Protein 2GQW (pdb70)

Radius of gyration: 22.1 Å; Cα contacts (8 Å, |Δi|>4): 937; chains: 1; bounding box: 57×40×59 Å

Sequence (401 aa):
LKAPPVVVLGAGLASVSFVAELRQAGYQGLITVVGDEAERPYDRPPLSKDFMAHGDAEKIRLDCKRAPEVEWLLGVTAQSFDPQAHTVALSDGRTLPYGTLVLATGAAPRALPTLQGATMPVHTLRTLEDARRIQAGLRPQSRLLIVGGGVIGLELAATARTAGVHVSSLVETTQPRRLMSRAAPATLADFVARYHAAQGVDLRFERSVTGSVDGVVLLDDGTRIAADMVVVGIGVLANDALARAAGLACCDDGIFVDAYGRTTCPDVYALGDVTRQRNPPLSGRFERIETWSNAQNQGIAVARHLVDPTAPGYAELPWYWSDQGALRIQVAGLASGDEEIVRGEVSLDAPKFTLIELQKGRIVGATCVNNARDFAPLRRLLAVGAKPDRAALADPATDLRKLAAAV

Organism: Pseudomonas sp. (strain KKS102) (NCBI:txid307)

Secondary structure (DSSP, 8-state):
--SSEEEE--SHHHHHHHHHHHHHT--S-EEEEESS-S--B-SGGGGTHHHHH--GGGSB---TTS-S-EEEET--EEEEETTTTEEEETTS-EEE-SEEEE---EEEPP-GGGTT-SS-EEE--SHHHHHHHHTT--TT-EEEEE--SHHHHHHHHHHHHTT-EEEEEESSSSSSTTTS-HHHHHHHHHHHHHTT-EEEES--EEEEETTEEEETTS-EEE-SEEEE-S-EEE--HHHHHHT--BSSSEE--TT-B-SSTTEEE-GGGEEEEETTTTEEE----HHHHHHHHHHHHHHHH-TTS----PPPEEEEEETTEEEEEEE-S--SEEEEES---SSS--EEEEEEETTEEEEEEEES-HHHHHHHHHHHHTT----HHHHH-TT--HHHHHHH-

B-factor: mean 19.07, std 6.73, range [9.64, 52.71]

Structure (mmCIF, N/CA/C/O backbone):
data_2GQW
#
_entry.id   2GQW
#
_cell.length_a   98.409
_cell.length_b   98.409
_cell.length_c   170.582
_cell.angle_alpha   90.00
_cell.angle_beta   90.00
_cell.angle_gamma   120.00
#
_symmetry.space_group_name_H-M   'P 61 2 2'
#
loop_
_entity.id
_entity.type
_entity.pdbx_description
1 polymer 'ferredoxin reductase'
2 non-polymer 'FLAVIN-ADENINE DINUCLEOTIDE'
3 non-polymer GLYCEROL
4 non-polymer 'FORMIC ACID'
5 water water
#
loop_
_atom_site.group_PDB
_atom_site.id
_atom_site.type_symbol
_atom_site.label_atom_id
_atom_site.label_alt_id
_atom_site.label_comp_id
_atom_site.label_asym_id
_atom_site.label_entity_id
_atom_site.label_seq_id
_atom_site.pdbx_PDB_ins_code
_atom_site.Cartn_x
_atom_site.Cartn_y
_atom_site.Cartn_z
_atom_site.occupancy
_atom_site.B_iso_or_equiv
_atom_site.auth_seq_id
_atom_site.auth_comp_id
_atom_site.auth_asym_id
_atom_site.auth_atom_id
_atom_site.pdbx_PDB_model_num
ATOM 1 N N . LEU A 1 6 ? 39.287 12.053 18.141 1.00 25.00 6 LEU A N 1
ATOM 2 C CA . LEU A 1 6 ? 39.787 10.879 17.348 1.00 24.32 6 LEU A CA 1
ATOM 3 C C . LEU A 1 6 ? 38.701 10.148 16.551 1.00 23.59 6 LEU A C 1
ATOM 4 O O . LEU A 1 6 ? 37.996 9.270 17.053 1.00 24.87 6 LEU A O 1
ATOM 9 N N . LYS A 1 7 ? 38.618 10.512 15.287 1.00 21.70 7 LYS A N 1
ATOM 10 C CA . LYS A 1 7 ? 37.666 9.943 14.357 1.00 19.65 7 LYS A CA 1
ATOM 11 C C . LYS A 1 7 ? 38.404 9.006 13.422 1.00 18.35 7 LYS A C 1
ATOM 12 O O . LYS A 1 7 ? 39.428 9.369 12.854 1.00 16.99 7 LYS A O 1
ATOM 18 N N . ALA A 1 8 ? 37.880 7.798 13.253 1.00 16.53 8 ALA A N 1
ATOM 19 C CA . ALA A 1 8 ? 38.435 6.823 12.316 1.00 16.13 8 ALA A CA 1
ATOM 20 C C . ALA A 1 8 ? 37.951 7.129 10.899 1.00 15.21 8 ALA A C 1
ATOM 21 O O . ALA A 1 8 ? 36.890 7.738 10.743 1.00 15.86 8 ALA A O 1
ATOM 23 N N . PRO A 1 9 ? 38.715 6.737 9.856 1.00 14.29 9 PRO A N 1
ATOM 24 C CA A PRO A 1 9 ? 40.048 6.126 9.878 0.50 14.08 9 PRO A CA 1
ATOM 25 C CA B PRO A 1 9 ? 40.039 6.123 9.927 0.50 14.08 9 PRO A CA 1
ATOM 26 C C . PRO A 1 9 ? 41.164 7.151 10.047 1.00 13.72 9 PRO A C 1
ATOM 27 O O . PRO A 1 9 ? 40.983 8.326 9.727 1.00 14.59 9 PRO A O 1
ATOM 34 N N . VAL A 1 10 ? 42.306 6.701 10.548 1.00 12.11 10 VAL A N 1
ATOM 35 C CA . VAL A 1 10 ? 43.462 7.569 10.730 1.00 11.42 10 VAL A CA 1
ATOM 36 C C . VAL A 1 10 ? 44.377 7.416 9.522 1.00 11.44 10 VAL A C 1
ATOM 37 O O . VAL A 1 10 ? 44.675 6.280 9.114 1.00 11.40 10 VAL A O 1
ATOM 41 N N . VAL A 1 11 ? 44.785 8.533 8.934 1.00 11.38 11 VAL A N 1
ATOM 42 C CA . VAL A 1 11 ? 45.786 8.536 7.860 1.00 11.40 11 VAL A CA 1
ATOM 43 C C . VAL A 1 11 ? 46.950 9.414 8.291 1.00 11.41 11 VAL A C 1
ATOM 44 O O . VAL A 1 11 ? 46.735 10.545 8.764 1.00 12.01 11 VAL A O 1
ATOM 48 N N . VAL A 1 12 ? 48.168 8.894 8.155 1.00 11.29 12 VAL A N 1
ATOM 49 C CA . VAL A 1 12 ? 49.390 9.633 8.482 1.00 11.40 12 VAL A CA 1
ATOM 50 C C . VAL A 1 12 ? 50.208 9.799 7.215 1.00 11.77 12 VAL A C 1
ATOM 51 O O . VAL A 1 12 ? 50.425 8.808 6.494 1.00 11.55 12 VAL A O 1
ATOM 55 N N . LEU A 1 13 ? 50.623 11.035 6.943 1.00 11.64 13 LEU A N 1
ATOM 56 C CA . LEU A 1 13 ? 51.496 11.325 5.793 1.00 11.74 13 LEU A CA 1
ATOM 57 C C . LEU A 1 13 ? 52.925 11.465 6.259 1.00 12.47 13 LEU A C 1
ATOM 58 O O . LEU A 1 13 ? 53.220 12.320 7.093 1.00 12.61 13 LEU A O 1
ATOM 63 N N . GLY A 1 14 ? 53.795 10.596 5.747 1.00 12.10 14 GLY A N 1
ATOM 64 C CA . GLY A 1 14 ? 55.173 10.456 6.191 1.00 12.99 14 GLY A CA 1
ATOM 65 C C . GLY A 1 14 ? 55.320 9.185 7.010 1.00 12.79 14 GLY A C 1
ATOM 66 O O . GLY A 1 14 ? 54.439 8.844 7.812 1.00 12.69 14 GLY A O 1
ATOM 67 N N . ALA A 1 15 ? 56.440 8.483 6.819 1.00 12.87 15 ALA A N 1
ATOM 68 C CA . ALA A 1 15 ? 56.723 7.245 7.538 1.00 12.86 15 ALA A CA 1
ATOM 69 C C . ALA A 1 15 ? 58.095 7.288 8.217 1.00 12.83 15 ALA A C 1
ATOM 70 O O . ALA A 1 15 ? 58.811 6.276 8.252 1.00 13.04 15 ALA A O 1
ATOM 72 N N . GLY A 1 16 ? 58.455 8.452 8.752 1.00 12.05 16 GLY A N 1
ATOM 73 C CA . GLY A 1 16 ? 59.628 8.596 9.610 1.00 12.58 16 GLY A CA 1
ATOM 74 C C . GLY A 1 16 ? 59.353 8.310 11.064 1.00 11.93 16 GLY A C 1
ATOM 75 O O . GLY A 1 16 ? 58.290 7.779 11.443 1.00 12.07 16 GLY A O 1
ATOM 76 N N . LEU A 1 17 ? 60.309 8.670 11.902 1.00 11.93 17 LEU A N 1
ATOM 77 C CA . LEU A 1 17 ? 60.217 8.411 13.324 1.00 12.44 17 LEU A CA 1
ATOM 78 C C . LEU A 1 17 ? 58.954 9.002 13.977 1.00 11.76 17 LEU A C 1
ATOM 79 O O . LEU A 1 17 ? 58.350 8.370 14.842 1.00 12.37 17 LEU A O 1
ATOM 84 N N . ALA A 1 18 ? 58.574 10.214 13.615 1.00 11.82 18 ALA A N 1
ATOM 85 C CA . ALA A 1 18 ? 57.398 10.821 14.245 1.00 11.36 18 ALA A CA 1
ATOM 86 C C . ALA A 1 18 ? 56.147 9.990 13.941 1.00 11.38 18 ALA A C 1
ATOM 87 O O . ALA A 1 18 ? 55.365 9.684 14.839 1.00 12.39 18 ALA A O 1
ATOM 89 N N . SER A 1 19 ? 55.979 9.630 12.671 1.00 11.55 19 SER A N 1
ATOM 90 C CA . SER A 1 19 ? 54.872 8.789 12.246 1.00 11.85 19 SER A CA 1
ATOM 91 C C . SER A 1 19 ? 54.864 7.432 12.952 1.00 11.81 19 SER A C 1
ATOM 92 O O . SER A 1 19 ? 53.838 7.005 13.498 1.00 12.23 19 SER A O 1
ATOM 95 N N . VAL A 1 20 ? 55.996 6.732 12.926 1.00 11.68 20 VAL A N 1
ATOM 96 C CA . VAL A 1 20 ? 56.066 5.415 13.574 1.00 12.87 20 VAL A CA 1
ATOM 97 C C . VAL A 1 20 ? 55.756 5.520 15.072 1.00 12.02 20 VAL A C 1
ATOM 98 O O . VAL A 1 20 ? 54.991 4.709 15.613 1.00 12.56 20 VAL A O 1
ATOM 102 N N . SER A 1 21 ? 56.319 6.528 15.736 1.00 11.75 21 SER A N 1
ATOM 103 C CA . SER A 1 21 ? 56.095 6.711 17.167 1.00 11.97 21 SER A CA 1
ATOM 104 C C . SER A 1 21 ? 54.612 6.979 17.459 1.00 11.29 21 SER A C 1
ATOM 105 O O . SER A 1 21 ? 54.039 6.447 18.432 1.00 11.68 21 SER A O 1
ATOM 108 N N . PHE A 1 22 ? 53.997 7.803 16.607 1.00 11.35 22 PHE A N 1
ATOM 109 C CA . PHE A 1 22 ? 52.579 8.145 16.717 1.00 11.49 22 PHE A CA 1
ATOM 110 C C . PHE A 1 22 ? 51.674 6.922 16.547 1.00 11.70 22 PHE A C 1
ATOM 111 O O . PHE A 1 22 ? 50.811 6.672 17.379 1.00 12.03 22 PHE A O 1
ATOM 119 N N . VAL A 1 23 ? 51.884 6.144 15.482 1.00 11.32 23 VAL A N 1
ATOM 120 C CA . VAL A 1 23 ? 50.971 5.010 15.249 1.00 12.18 23 VAL A CA 1
ATOM 121 C C . VAL A 1 23 ? 51.161 3.900 16.284 1.00 11.55 23 VAL A C 1
ATOM 122 O O . VAL A 1 23 ? 50.183 3.265 16.691 1.00 11.91 23 VAL A O 1
ATOM 126 N N . ALA A 1 24 ? 52.395 3.706 16.749 1.00 11.90 24 ALA A N 1
ATOM 127 C CA . ALA A 1 24 ? 52.632 2.741 17.825 1.00 12.26 24 ALA A CA 1
ATOM 128 C C . ALA A 1 24 ? 51.910 3.175 19.104 1.00 11.71 24 ALA A C 1
ATOM 129 O O . ALA A 1 24 ? 51.278 2.362 19.780 1.00 12.04 24 ALA A O 1
ATOM 131 N N . GLU A 1 25 ? 51.938 4.466 19.411 1.00 11.94 25 GLU A N 1
ATOM 132 C CA . GLU A 1 25 ? 51.243 4.919 20.605 1.00 12.54 25 GLU A CA 1
ATOM 133 C C . GLU A 1 25 ? 49.721 4.845 20.460 1.00 12.26 25 GLU A C 1
ATOM 134 O O . GLU A 1 25 ? 49.033 4.513 21.430 1.00 12.56 25 GLU A O 1
ATOM 140 N N . LEU A 1 26 ? 49.190 5.112 19.264 1.00 11.96 26 LEU A N 1
ATOM 141 C CA . LEU A 1 26 ? 47.748 4.911 19.033 1.00 12.43 26 LEU A CA 1
ATOM 142 C C . LEU A 1 26 ? 47.344 3.489 19.396 1.00 12.56 26 LEU A C 1
ATOM 143 O O . LEU A 1 26 ? 46.367 3.281 20.135 1.00 12.71 26 LEU A O 1
ATOM 148 N N . ARG A 1 27 ? 48.100 2.511 18.911 1.00 12.56 27 ARG A N 1
ATOM 149 C CA . ARG A 1 27 ? 47.789 1.116 19.207 1.00 13.08 27 ARG A CA 1
ATOM 150 C C . ARG A 1 27 ? 47.989 0.799 20.684 1.00 14.05 27 ARG A C 1
ATOM 151 O O . ARG A 1 27 ? 47.143 0.144 21.291 1.00 14.08 27 ARG A O 1
ATOM 159 N N . GLN A 1 28 ? 49.084 1.260 21.276 1.00 14.09 28 GLN A N 1
ATOM 160 C CA . GLN A 1 28 ? 49.338 0.947 22.688 1.00 15.76 28 GLN A CA 1
ATOM 161 C C . GLN A 1 28 ? 48.273 1.562 23.602 1.00 15.42 28 GLN A C 1
ATOM 162 O O . GLN A 1 28 ? 47.906 0.966 24.622 1.00 15.61 28 GLN A O 1
ATOM 168 N N . ALA A 1 29 ? 47.756 2.729 23.216 1.00 14.36 29 ALA A N 1
ATOM 169 C CA . ALA A 1 29 ? 46.739 3.457 23.991 1.00 14.13 29 ALA A CA 1
ATOM 170 C C . ALA A 1 29 ? 45.344 2.851 23.826 1.00 14.24 29 ALA A C 1
ATOM 171 O O . ALA A 1 29 ? 44.425 3.194 24.566 1.00 14.59 29 ALA A O 1
ATOM 173 N N . GLY A 1 30 ? 45.177 1.990 22.828 1.00 13.66 30 GLY A N 1
ATOM 174 C CA . GLY A 1 30 ? 43.931 1.234 22.687 1.00 13.98 30 GLY A CA 1
ATOM 175 C C . GLY A 1 30 ? 43.073 1.530 21.478 1.00 13.69 30 GLY A C 1
ATOM 176 O O . GLY A 1 30 ? 41.999 0.965 21.355 1.00 14.80 30 GLY A O 1
ATOM 177 N N . TYR A 1 31 ? 43.525 2.405 20.573 1.00 13.14 31 TYR A N 1
ATOM 178 C CA . TYR A 1 31 ? 42.765 2.664 19.354 1.00 13.24 31 TYR A CA 1
ATOM 179 C C . TYR A 1 31 ? 42.883 1.459 18.435 1.00 13.45 31 TYR A C 1
ATOM 180 O O . TYR A 1 31 ? 44.004 1.005 18.137 1.00 14.70 31 TYR A O 1
ATOM 189 N N . GLN A 1 32 ? 41.732 0.963 17.975 1.00 13.76 32 GLN A N 1
ATOM 190 C CA . GLN A 1 32 ? 41.652 -0.267 17.197 1.00 14.33 32 GLN A CA 1
ATOM 191 C C . GLN A 1 32 ? 41.108 -0.082 15.778 1.00 14.24 32 GLN A C 1
ATOM 192 O O . GLN A 1 32 ? 40.924 -1.060 15.045 1.00 14.96 32 GLN A O 1
ATOM 198 N N . GLY A 1 33 ? 40.866 1.168 15.387 1.00 13.69 33 GLY A N 1
ATOM 199 C CA . GLY A 1 33 ? 40.361 1.466 14.042 1.00 12.84 33 GLY A CA 1
ATOM 200 C C . GLY A 1 33 ? 41.465 1.448 12.996 1.00 12.22 33 GLY A C 1
ATOM 201 O O . GLY A 1 33 ? 42.619 1.128 13.290 1.00 12.97 33 GLY A O 1
ATOM 202 N N . LEU A 1 34 ? 41.099 1.772 11.764 1.00 11.99 34 LEU A N 1
ATOM 203 C CA . LEU A 1 34 ? 42.074 1.730 10.667 1.00 11.96 34 LEU A CA 1
ATOM 204 C C . LEU A 1 34 ? 43.160 2.774 10.857 1.00 11.41 34 LEU A C 1
ATOM 205 O O . LEU A 1 34 ? 42.905 3.892 11.326 1.00 11.99 34 LEU A O 1
ATOM 210 N N . ILE A 1 35 ? 44.376 2.380 10.506 1.00 10.99 35 ILE A N 1
ATOM 211 C CA . ILE A 1 35 ? 45.523 3.276 10.395 1.00 11.13 35 ILE A CA 1
ATOM 212 C C . ILE A 1 35 ? 46.222 2.962 9.082 1.00 11.54 35 ILE A C 1
ATOM 213 O O . ILE A 1 35 ? 46.596 1.796 8.826 1.00 11.25 35 ILE A O 1
ATOM 218 N N . THR A 1 36 ? 46.407 3.993 8.267 1.00 11.30 36 THR A N 1
ATOM 219 C CA . THR A 1 36 ? 47.152 3.878 7.009 1.00 11.20 36 THR A CA 1
ATOM 220 C C . THR A 1 36 ? 48.224 4.958 7.000 1.00 11.15 36 THR A C 1
ATOM 221 O O . THR A 1 36 ? 47.925 6.129 7.279 1.00 12.12 36 THR A O 1
ATOM 225 N N . VAL A 1 37 ? 49.448 4.563 6.698 1.00 11.61 37 VAL A N 1
ATOM 226 C CA . VAL A 1 37 ? 50.602 5.478 6.633 1.00 11.72 37 VAL A CA 1
ATOM 227 C C . VAL A 1 37 ? 51.103 5.564 5.198 1.00 11.76 37 VAL A C 1
ATOM 228 O O . VAL A 1 37 ? 51.306 4.536 4.559 1.00 12.87 37 VAL A O 1
ATOM 232 N N . VAL A 1 38 ? 51.294 6.775 4.692 1.00 11.60 38 VAL A N 1
ATOM 233 C CA . VAL A 1 38 ? 51.788 6.997 3.337 1.00 12.40 38 VAL A CA 1
ATOM 234 C C . VAL A 1 38 ? 53.223 7.495 3.430 1.00 12.62 38 VAL A C 1
ATOM 235 O O . VAL A 1 38 ? 53.462 8.548 4.015 1.00 14.15 38 VAL A O 1
ATOM 239 N N . GLY A 1 39 ? 54.190 6.758 2.884 1.00 12.12 39 GLY A N 1
ATOM 240 C CA . GLY A 1 39 ? 55.599 7.173 2.958 1.00 12.94 39 GLY A CA 1
ATOM 241 C C . GLY A 1 39 ? 56.225 7.229 1.576 1.00 12.82 39 GLY A C 1
ATOM 242 O O . GLY A 1 39 ? 56.212 6.228 0.854 1.00 12.76 39 GLY A O 1
ATOM 243 N N . ASP A 1 40 ? 56.796 8.377 1.208 1.00 12.50 40 ASP A N 1
ATOM 244 C CA . ASP A 1 40 ? 57.311 8.528 -0.144 1.00 12.14 40 ASP A CA 1
ATOM 245 C C . ASP A 1 40 ? 58.565 7.734 -0.439 1.00 12.95 40 ASP A C 1
ATOM 246 O O . ASP A 1 40 ? 58.790 7.334 -1.588 1.00 14.83 40 ASP A O 1
ATOM 251 N N . GLU A 1 41 ? 59.355 7.450 0.588 1.00 12.01 41 GLU A N 1
ATOM 252 C CA . GLU A 1 41 ? 60.554 6.625 0.375 1.00 12.24 41 GLU A CA 1
ATOM 253 C C . GLU A 1 41 ? 60.174 5.153 0.276 1.00 12.28 41 GLU A C 1
ATOM 254 O O . GLU A 1 41 ? 59.389 4.641 1.090 1.00 12.39 41 GLU A O 1
ATOM 260 N N . ALA A 1 42 ? 60.709 4.455 -0.729 1.00 12.25 42 ALA A N 1
ATOM 261 C CA . ALA A 1 42 ? 60.500 3.015 -0.829 1.00 12.59 42 ALA A CA 1
ATOM 262 C C . ALA A 1 42 ? 61.539 2.307 0.056 1.00 12.22 42 ALA A C 1
ATOM 263 O O . ALA A 1 42 ? 62.475 1.633 -0.407 1.00 12.92 42 ALA A O 1
ATOM 265 N N . GLU A 1 43 ? 61.372 2.480 1.363 1.00 12.38 43 GLU A N 1
ATOM 266 C CA . GLU A 1 43 ? 62.297 1.923 2.353 1.00 12.49 43 GLU A CA 1
ATOM 267 C C . GLU A 1 43 ? 61.535 1.494 3.577 1.00 12.08 43 GLU A C 1
ATOM 268 O O . GLU A 1 43 ? 60.651 2.225 4.050 1.00 13.00 43 GLU A O 1
ATOM 274 N N . ARG A 1 44 ? 61.881 0.321 4.100 1.00 12.92 44 ARG A N 1
ATOM 275 C CA . ARG A 1 44 ? 61.395 -0.047 5.419 1.00 13.10 44 ARG A CA 1
ATOM 276 C C . ARG A 1 44 ? 61.738 1.115 6.372 1.00 13.32 44 ARG A C 1
ATOM 277 O O . ARG A 1 44 ? 62.884 1.608 6.355 1.00 13.00 44 ARG A O 1
ATOM 285 N N . PRO A 1 45 ? 60.748 1.603 7.147 1.00 12.62 45 PRO A N 1
ATOM 286 C CA . PRO A 1 45 ? 61.021 2.780 7.993 1.00 13.69 45 PRO A CA 1
ATOM 287 C C . PRO A 1 45 ? 62.304 2.664 8.800 1.00 12.79 45 PRO A C 1
ATOM 288 O O . PRO A 1 45 ? 62.608 1.611 9.369 1.00 12.59 45 PRO A O 1
ATOM 292 N N . TYR A 1 46 ? 63.055 3.763 8.835 1.00 12.97 46 TYR A N 1
ATOM 293 C CA . TYR A 1 46 ? 64.415 3.742 9.363 1.00 12.41 46 TYR A CA 1
ATOM 294 C C . TYR A 1 46 ? 64.699 5.024 10.140 1.00 12.21 46 TYR A C 1
ATOM 295 O O . TYR A 1 46 ? 64.039 6.043 9.978 1.00 13.02 46 TYR A O 1
ATOM 304 N N . ASP A 1 47 ? 65.684 4.925 11.017 1.00 11.95 47 ASP A N 1
ATOM 305 C CA . ASP A 1 47 ? 66.114 6.072 11.822 1.00 12.22 47 ASP A CA 1
ATOM 306 C C . ASP A 1 47 ? 67.253 6.814 11.108 1.00 11.50 47 ASP A C 1
ATOM 307 O O . ASP A 1 47 ? 68.128 6.187 10.499 1.00 12.46 47 ASP A O 1
ATOM 312 N N . ARG A 1 48 ? 67.239 8.141 11.226 1.00 11.63 48 ARG A N 1
ATOM 313 C CA . ARG A 1 48 ? 68.240 8.975 10.545 1.00 11.66 48 ARG A CA 1
ATOM 314 C C . ARG A 1 48 ? 69.564 9.213 11.279 1.00 12.15 48 ARG A C 1
ATOM 315 O O . ARG A 1 48 ? 70.582 9.338 10.614 1.00 11.97 48 ARG A O 1
ATOM 323 N N . PRO A 1 49 ? 69.582 9.306 12.632 1.00 12.07 49 PRO A N 1
ATOM 324 C CA . PRO A 1 49 ? 70.869 9.587 13.289 1.00 12.51 49 PRO A CA 1
ATOM 325 C C . PRO A 1 49 ? 72.044 8.689 12.881 1.00 12.68 49 PRO A C 1
ATOM 326 O O . PRO A 1 49 ? 73.174 9.180 12.782 1.00 12.67 49 PRO A O 1
ATOM 330 N N . PRO A 1 50 ? 71.817 7.371 12.656 1.00 12.35 50 PRO A N 1
ATOM 331 C CA . PRO A 1 50 ? 72.942 6.545 12.190 1.00 12.29 50 PRO A CA 1
ATOM 332 C C . PRO A 1 50 ? 73.572 6.978 10.869 1.00 12.29 50 PRO A C 1
ATOM 333 O O . PRO A 1 50 ? 74.704 6.562 10.591 1.00 13.25 50 PRO A O 1
ATOM 337 N N . LEU A 1 51 ? 72.858 7.744 10.049 1.00 13.15 51 LEU A N 1
ATOM 338 C CA . LEU A 1 51 ? 73.337 8.053 8.695 1.00 13.05 51 LEU A CA 1
ATOM 339 C C . LEU A 1 51 ? 74.619 8.862 8.641 1.00 13.87 51 LEU A C 1
ATOM 340 O O . LEU A 1 51 ? 75.362 8.750 7.667 1.00 15.07 51 LEU A O 1
ATOM 345 N N . SER A 1 52 ? 74.881 9.677 9.662 1.00 13.66 52 SER A N 1
ATOM 346 C CA . SER A 1 52 ? 76.139 10.423 9.725 1.00 14.51 52 SER A CA 1
ATOM 347 C C . SER A 1 52 ? 77.065 9.811 10.764 1.00 15.06 52 SER A C 1
ATOM 348 O O . SER A 1 52 ? 78.064 10.412 11.144 1.00 16.69 52 SER A O 1
ATOM 351 N N . LYS A 1 53 ? 76.730 8.606 11.204 1.00 15.04 53 LYS A N 1
ATOM 352 C CA . LYS A 1 53 ? 77.438 7.946 12.299 1.00 15.25 53 LYS A CA 1
ATOM 353 C C . LYS A 1 53 ? 77.806 6.534 11.828 1.00 16.29 53 LYS A C 1
ATOM 354 O O . LYS A 1 53 ? 78.446 6.387 10.775 1.00 16.51 53 LYS A O 1
ATOM 360 N N . ASP A 1 54 ? 77.364 5.504 12.542 1.00 16.49 54 ASP A N 1
ATOM 361 C CA . ASP A 1 54 ? 77.834 4.141 12.251 1.00 17.82 54 ASP A CA 1
ATOM 362 C C . ASP A 1 54 ? 77.418 3.618 10.881 1.00 17.05 54 ASP A C 1
ATOM 363 O O . ASP A 1 54 ? 78.135 2.792 10.311 1.00 16.74 54 ASP A O 1
ATOM 368 N N . PHE A 1 55 ? 76.288 4.070 10.342 1.00 17.08 55 PHE A N 1
ATOM 369 C CA . PHE A 1 55 ? 75.913 3.637 8.996 1.00 17.40 55 PHE A CA 1
ATOM 370 C C . PHE A 1 55 ? 76.896 4.173 7.962 1.00 18.91 55 PHE A C 1
ATOM 371 O O . PHE A 1 55 ? 77.317 3.441 7.071 1.00 18.51 55 PHE A O 1
ATOM 379 N N . MET A 1 56 ? 77.217 5.462 8.074 1.00 20.84 56 MET A N 1
ATOM 380 C CA . MET A 1 56 ? 78.153 6.107 7.158 1.00 21.93 56 MET A CA 1
ATOM 381 C C . MET A 1 56 ? 79.470 5.350 7.198 1.00 22.41 56 MET A C 1
ATOM 382 O O . MET A 1 56 ? 80.131 5.175 6.170 1.00 23.77 56 MET A O 1
ATOM 387 N N . ALA A 1 57 ? 79.814 4.847 8.382 1.00 23.29 57 ALA A N 1
ATOM 388 C CA . ALA A 1 57 ? 81.049 4.100 8.587 1.00 23.51 57 ALA A CA 1
ATOM 389 C C . ALA A 1 57 ? 81.013 2.620 8.168 1.00 23.90 57 ALA A C 1
ATOM 390 O O . ALA A 1 57 ? 82.017 2.110 7.660 1.00 24.46 57 ALA A O 1
ATOM 392 N N . HIS A 1 58 ? 79.869 1.951 8.342 1.00 23.81 58 HIS A N 1
ATOM 393 C CA . HIS A 1 58 ? 79.787 0.483 8.199 1.00 23.50 58 HIS A CA 1
ATOM 394 C C . HIS A 1 58 ? 78.748 -0.068 7.205 1.00 22.86 58 HIS A C 1
ATOM 395 O O . HIS A 1 58 ? 78.828 -1.229 6.790 1.00 23.39 58 HIS A O 1
ATOM 402 N N . GLY A 1 59 ? 77.762 0.746 6.859 1.00 21.19 59 GLY A N 1
ATOM 403 C CA . GLY A 1 59 ? 76.898 0.481 5.716 1.00 19.95 59 GLY A CA 1
ATOM 404 C C . GLY A 1 59 ? 75.779 -0.544 5.784 1.00 19.53 59 GLY A C 1
ATOM 405 O O . GLY A 1 59 ? 75.235 -0.901 4.740 1.00 21.42 59 GLY A O 1
ATOM 406 N N . ASP A 1 60 ? 75.404 -1.000 6.976 1.00 18.00 60 ASP A N 1
ATOM 407 C CA . ASP A 1 60 ? 74.354 -2.026 7.091 1.00 16.67 60 ASP A CA 1
ATOM 408 C C . ASP A 1 60 ? 73.009 -1.404 7.459 1.00 15.44 60 ASP A C 1
ATOM 409 O O . ASP A 1 60 ? 72.751 -1.106 8.629 1.00 14.94 60 ASP A O 1
ATOM 414 N N . ALA A 1 61 ? 72.132 -1.240 6.479 1.00 14.53 61 ALA A N 1
ATOM 415 C CA . ALA A 1 61 ? 70.846 -0.610 6.726 1.00 13.88 61 ALA A CA 1
ATOM 416 C C . ALA A 1 61 ? 69.929 -1.477 7.595 1.00 13.51 61 ALA A C 1
ATOM 417 O O . ALA A 1 61 ? 68.956 -0.966 8.166 1.00 13.89 61 ALA A O 1
ATOM 419 N N . GLU A 1 62 ? 70.250 -2.763 7.740 1.00 13.90 62 GLU A N 1
ATOM 420 C CA . GLU A 1 62 ? 69.395 -3.596 8.565 1.00 15.32 62 GLU A CA 1
ATOM 421 C C . GLU A 1 62 ? 69.656 -3.412 10.046 1.00 15.63 62 GLU A C 1
ATOM 422 O O . GLU A 1 62 ? 69.021 -4.063 10.863 1.00 18.05 62 GLU A O 1
ATOM 428 N N . LYS A 1 63 ? 70.590 -2.521 10.382 1.00 14.33 63 LYS A N 1
ATOM 429 C CA . LYS A 1 63 ? 70.843 -2.120 11.768 1.00 14.66 63 LYS A CA 1
ATOM 430 C C . LYS A 1 63 ? 70.140 -0.829 12.134 1.00 14.12 63 LYS A C 1
ATOM 431 O O . LYS A 1 63 ? 70.188 -0.416 13.289 1.00 15.33 63 LYS A O 1
ATOM 437 N N . ILE A 1 64 ? 69.489 -0.178 11.173 1.00 12.83 64 ILE A N 1
ATOM 438 C CA . ILE A 1 64 ? 68.926 1.163 11.418 1.00 13.30 64 ILE A CA 1
ATOM 439 C C . ILE A 1 64 ? 67.410 1.242 11.243 1.00 12.67 64 ILE A C 1
ATOM 440 O O . ILE A 1 64 ? 66.845 2.329 11.291 1.00 12.68 64 ILE A O 1
ATOM 445 N N . ARG A 1 65 ? 66.751 0.096 11.061 1.00 12.27 65 ARG A N 1
ATOM 446 C CA . ARG A 1 65 ? 65.304 0.096 10.885 1.00 12.76 65 ARG A CA 1
ATOM 447 C C . ARG A 1 65 ? 64.586 0.407 12.196 1.00 13.83 65 ARG A C 1
ATOM 448 O O . ARG A 1 65 ? 65.044 0.044 13.283 1.00 14.87 65 ARG A O 1
ATOM 456 N N . LEU A 1 66 ? 63.458 1.089 12.072 1.00 14.14 66 LEU A N 1
ATOM 457 C CA . LEU A 1 66 ? 62.585 1.369 13.212 1.00 17.00 66 LEU A CA 1
ATOM 458 C C . LEU A 1 66 ? 61.731 0.160 13.524 1.00 19.20 66 LEU A C 1
ATOM 459 O O . LEU A 1 66 ? 61.345 -0.587 12.636 1.00 20.59 66 LEU A O 1
ATOM 464 N N . ASP A 1 67 ? 61.409 -0.008 14.800 1.00 23.60 67 ASP A N 1
ATOM 465 C CA . ASP A 1 67 ? 60.567 -1.109 15.230 1.00 26.94 67 ASP A CA 1
ATOM 466 C C . ASP A 1 67 ? 59.099 -0.767 15.032 1.00 27.84 67 ASP A C 1
ATOM 467 O O . ASP A 1 67 ? 58.568 0.132 15.679 1.00 29.76 67 ASP A O 1
ATOM 472 N N . CYS A 1 68 ? 58.448 -1.469 14.115 1.00 29.52 68 CYS A N 1
ATOM 473 C CA . CYS A 1 68 ? 57.036 -1.226 13.855 1.00 30.50 68 CYS A CA 1
ATOM 474 C C . CYS A 1 68 ? 56.141 -2.276 14.517 1.00 31.13 68 CYS A C 1
ATOM 475 O O . CYS A 1 68 ? 54.937 -2.321 14.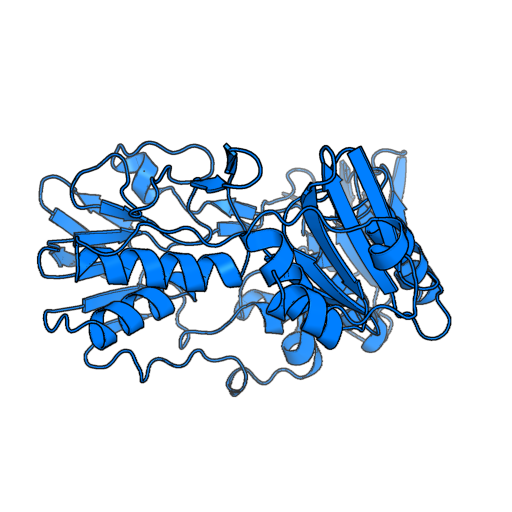247 1.00 31.95 68 CYS A O 1
ATOM 478 N N . LYS A 1 69 ? 56.726 -3.094 15.396 1.00 31.46 69 LYS A N 1
ATOM 479 C CA . LYS A 1 69 ? 55.989 -4.192 16.031 1.00 31.12 69 LYS A CA 1
ATOM 480 C C . LYS A 1 69 ? 55.062 -3.749 17.161 1.00 29.71 69 LYS A C 1
ATOM 481 O O . LYS A 1 69 ? 54.107 -4.459 17.477 1.00 29.90 69 LYS A O 1
ATOM 487 N N . ARG A 1 70 ? 55.329 -2.585 17.760 1.00 27.83 70 ARG A N 1
ATOM 488 C CA . ARG A 1 70 ? 54.354 -1.973 18.661 1.00 26.67 70 ARG A CA 1
ATOM 489 C C . ARG A 1 70 ? 53.273 -1.235 17.861 1.00 24.28 70 ARG A C 1
ATOM 490 O O . ARG A 1 70 ? 52.383 -0.617 18.451 1.00 24.02 70 ARG A O 1
ATOM 498 N N . ALA A 1 71 ? 53.342 -1.328 16.527 1.00 22.46 71 ALA A N 1
ATOM 499 C CA . ALA A 1 71 ? 52.312 -0.757 15.645 1.00 20.88 71 ALA A CA 1
ATOM 500 C C . ALA A 1 71 ? 51.632 -1.840 14.775 1.00 20.02 71 ALA A C 1
ATOM 501 O O . ALA A 1 71 ? 51.685 -1.792 13.536 1.00 19.38 71 ALA A O 1
ATOM 503 N N . PRO A 1 72 ? 50.959 -2.808 15.411 1.00 19.13 72 PRO A N 1
ATOM 504 C CA . PRO A 1 72 ? 50.280 -3.852 14.640 1.00 18.65 72 PRO A CA 1
ATOM 505 C C . PRO A 1 72 ? 49.108 -3.307 13.813 1.00 18.19 72 PRO A C 1
ATOM 506 O O . PRO A 1 72 ? 48.556 -2.256 14.144 1.00 16.87 72 PRO A O 1
ATOM 510 N N . GLU A 1 73 ? 48.726 -4.028 12.754 1.00 17.30 73 GLU A N 1
ATOM 511 C CA . GLU A 1 73 ? 47.523 -3.712 11.964 1.00 17.92 73 GLU A CA 1
ATOM 512 C C . GLU A 1 73 ? 47.602 -2.323 11.342 1.00 16.48 73 GLU A C 1
ATOM 513 O O . GLU A 1 73 ? 46.633 -1.558 11.351 1.00 17.51 73 GLU A O 1
ATOM 519 N N . VAL A 1 74 ? 48.781 -1.980 10.837 1.00 15.20 74 VAL A N 1
ATOM 520 C CA . VAL A 1 74 ? 48.967 -0.718 10.116 1.00 14.06 74 VAL A CA 1
ATOM 521 C C . VAL A 1 74 ? 49.306 -1.044 8.670 1.00 14.11 74 VAL A C 1
ATOM 522 O O . VAL A 1 74 ? 50.209 -1.853 8.420 1.00 13.68 74 VAL A O 1
ATOM 526 N N . GLU A 1 75 ? 48.599 -0.433 7.726 1.00 13.01 75 GLU A N 1
ATOM 527 C CA . GLU A 1 75 ? 49.013 -0.546 6.328 1.00 13.31 75 GLU A CA 1
ATOM 528 C C . GLU A 1 75 ? 49.975 0.590 5.992 1.00 13.22 75 GLU A C 1
ATOM 529 O O . GLU A 1 75 ? 49.595 1.777 6.079 1.00 13.66 75 GLU A O 1
ATOM 535 N N . TRP A 1 76 ? 51.202 0.213 5.632 1.00 13.49 76 TRP A N 1
ATOM 536 C CA . TRP A 1 76 ? 52.270 1.127 5.238 1.00 13.69 76 TRP A CA 1
ATOM 537 C C . TRP A 1 76 ? 52.374 1.180 3.725 1.00 14.38 76 TRP A C 1
ATOM 538 O O . TRP A 1 76 ? 52.796 0.200 3.098 1.00 17.97 76 TRP A O 1
ATOM 549 N N . LEU A 1 77 ? 51.975 2.295 3.135 1.00 13.34 77 LEU A N 1
ATOM 550 C CA . LEU A 1 77 ? 52.079 2.521 1.689 1.00 12.88 77 LEU A CA 1
ATOM 551 C C . LEU A 1 77 ? 53.420 3.171 1.374 1.00 13.03 77 LEU A C 1
ATOM 552 O O . LEU A 1 77 ? 53.554 4.401 1.384 1.00 14.44 77 LEU A O 1
ATOM 557 N N . LEU A 1 78 ? 54.430 2.332 1.191 1.00 13.49 78 LEU A N 1
ATOM 558 C CA . LEU A 1 78 ? 55.787 2.809 0.970 1.00 13.56 78 LEU A CA 1
ATOM 559 C C . LEU A 1 78 ? 56.019 3.090 -0.503 1.00 13.45 78 LEU A C 1
ATOM 560 O O . LEU A 1 78 ? 55.469 2.424 -1.378 1.00 14.69 78 LEU A O 1
ATOM 565 N N . GLY A 1 79 ? 56.841 4.091 -0.780 1.00 12.30 79 GLY A N 1
ATOM 566 C CA . GLY A 1 79 ? 57.119 4.482 -2.159 1.00 12.71 79 GLY A CA 1
ATOM 567 C C . GLY A 1 79 ? 55.989 5.252 -2.816 1.00 13.41 79 GLY A C 1
ATOM 568 O O . GLY A 1 79 ? 55.909 5.301 -4.047 1.00 15.81 79 GLY A O 1
ATOM 569 N N . VAL A 1 80 ? 55.122 5.853 -2.006 1.00 13.71 80 VAL A N 1
ATOM 570 C CA . VAL A 1 80 ? 53.926 6.554 -2.489 1.00 14.57 80 VAL A CA 1
ATOM 571 C C . VAL A 1 80 ? 53.972 7.968 -1.938 1.00 13.88 80 VAL A C 1
ATOM 572 O O . VAL A 1 80 ? 54.235 8.151 -0.749 1.00 14.10 80 VAL A O 1
ATOM 576 N N . THR A 1 81 ? 53.676 8.944 -2.796 1.00 13.45 81 THR A N 1
ATOM 577 C CA . THR A 1 81 ? 53.660 10.356 -2.405 1.00 13.49 81 THR A CA 1
ATOM 578 C C . THR A 1 81 ? 52.225 10.854 -2.267 1.00 12.83 81 THR A C 1
ATOM 579 O O . THR A 1 81 ? 51.420 10.692 -3.183 1.00 13.24 81 THR A O 1
ATOM 583 N N . ALA A 1 82 ? 51.905 11.448 -1.113 1.00 12.48 82 ALA A N 1
ATOM 584 C CA . ALA A 1 82 ? 50.644 12.192 -1.001 1.00 12.74 82 ALA A CA 1
ATOM 585 C C . ALA A 1 82 ? 50.788 13.509 -1.755 1.00 13.05 82 ALA A C 1
ATOM 586 O O . ALA A 1 82 ? 51.720 14.282 -1.489 1.00 12.92 82 ALA A O 1
ATOM 588 N N . GLN A 1 83 ? 49.898 13.745 -2.706 1.00 12.58 83 GLN A N 1
ATOM 589 C CA . GLN A 1 83 ? 50.005 14.917 -3.591 1.00 13.56 83 GLN A CA 1
ATOM 590 C C . GLN A 1 83 ? 49.185 16.108 -3.130 1.00 13.81 83 GLN A C 1
ATOM 591 O O . GLN A 1 83 ? 49.567 17.247 -3.397 1.00 14.02 83 GLN A O 1
ATOM 597 N N . SER A 1 84 ? 48.085 15.846 -2.426 1.00 12.93 84 SER A N 1
ATOM 598 C CA . SER A 1 84 ? 47.202 16.892 -1.910 1.00 12.79 84 SER A CA 1
ATOM 599 C C . SER A 1 84 ? 46.253 16.239 -0.927 1.00 13.01 84 SER A C 1
ATOM 600 O O . SER A 1 84 ? 46.106 15.004 -0.904 1.00 12.71 84 SER A O 1
ATOM 603 N N . PHE A 1 85 ? 45.614 17.054 -0.095 1.00 12.42 85 PHE A N 1
ATOM 604 C CA . PHE A 1 85 ? 44.443 16.587 0.629 1.00 12.72 85 PHE A CA 1
ATOM 605 C C . PHE A 1 85 ? 43.333 17.612 0.525 1.00 13.07 85 PHE A C 1
ATOM 606 O O . PHE A 1 85 ? 43.595 18.803 0.363 1.00 14.05 85 PHE A O 1
ATOM 614 N N . ASP A 1 86 ? 42.111 17.117 0.634 1.00 12.67 86 ASP A N 1
ATOM 615 C CA . ASP A 1 86 ? 40.915 17.972 0.591 1.00 13.57 86 ASP A CA 1
ATOM 616 C C . ASP A 1 86 ? 40.270 17.882 1.971 1.00 13.99 86 ASP A C 1
ATOM 617 O O . ASP A 1 86 ? 39.663 16.872 2.308 1.00 13.87 86 ASP A O 1
ATOM 622 N N . PRO A 1 87 ? 40.432 18.929 2.801 1.00 15.32 87 PRO A N 1
ATOM 623 C CA . PRO A 1 87 ? 39.959 18.862 4.187 1.00 16.73 87 PRO A CA 1
ATOM 624 C C . PRO A 1 87 ? 38.452 18.981 4.337 1.00 18.01 87 PRO A C 1
ATOM 625 O O . PRO A 1 87 ? 37.920 18.709 5.419 1.00 19.19 87 PRO A O 1
ATOM 629 N N . GLN A 1 88 ? 37.766 19.380 3.269 1.00 17.76 88 GLN A N 1
ATOM 630 C CA . GLN A 1 88 ? 36.299 19.395 3.256 1.00 19.53 88 GLN A CA 1
ATOM 631 C C . GLN A 1 88 ? 35.757 17.996 2.956 1.00 18.49 88 GLN A C 1
ATOM 632 O O . GLN A 1 88 ? 34.885 17.484 3.673 1.00 19.52 88 GLN A O 1
ATOM 638 N N . ALA A 1 89 ? 36.287 17.379 1.897 1.00 16.56 89 ALA A N 1
ATOM 639 C CA . ALA A 1 89 ? 35.908 16.030 1.489 1.00 16.36 89 ALA A CA 1
ATOM 640 C C . ALA A 1 89 ? 36.506 14.945 2.388 1.00 15.41 89 ALA A C 1
ATOM 641 O O . ALA A 1 89 ? 36.064 13.796 2.357 1.00 16.25 89 ALA A O 1
ATOM 643 N N . HIS A 1 90 ? 37.507 15.333 3.183 1.00 14.84 90 HIS A N 1
ATOM 644 C CA . HIS A 1 90 ? 38.256 14.415 4.056 1.00 14.59 90 HIS A CA 1
ATOM 645 C C . HIS A 1 90 ? 38.897 13.278 3.256 1.00 13.79 90 HIS A C 1
ATOM 646 O O . HIS A 1 90 ? 38.703 12.091 3.546 1.00 14.31 90 HIS A O 1
ATOM 653 N N . THR A 1 91 ? 39.665 13.667 2.239 1.00 13.47 91 THR A N 1
ATOM 654 C CA . THR A 1 91 ? 40.376 12.706 1.386 1.00 13.35 91 THR A CA 1
ATOM 655 C C . THR A 1 91 ? 41.810 13.158 1.116 1.00 12.89 91 THR A C 1
ATOM 656 O O . THR A 1 91 ? 42.133 14.349 1.195 1.00 13.35 91 THR A O 1
ATOM 660 N N . VAL A 1 92 ? 42.664 12.178 0.800 1.00 12.46 92 VAL A N 1
ATOM 661 C CA . VAL A 1 92 ? 44.053 12.398 0.406 1.00 12.42 92 VAL A CA 1
ATOM 662 C C . VAL A 1 92 ? 44.250 11.790 -0.984 1.00 12.91 92 VAL A C 1
ATOM 663 O O . VAL A 1 92 ? 43.871 10.634 -1.221 1.00 13.16 92 VAL A O 1
ATOM 667 N N . ALA A 1 93 ? 44.849 12.556 -1.889 1.00 12.43 93 ALA A N 1
ATOM 668 C CA . ALA A 1 93 ? 45.167 12.090 -3.242 1.00 12.70 93 ALA A CA 1
ATOM 669 C C . ALA A 1 93 ? 46.602 11.566 -3.297 1.00 12.76 93 ALA A C 1
ATOM 670 O O . ALA A 1 93 ? 47.539 12.284 -2.934 1.00 13.80 93 ALA A O 1
ATOM 672 N N . LEU A 1 94 ? 46.770 10.337 -3.779 1.00 12.14 94 LEU A N 1
ATOM 673 C CA . LEU A 1 94 ? 48.079 9.683 -3.838 1.00 12.40 94 LEU A CA 1
ATOM 674 C C . LEU A 1 94 ? 48.655 9.652 -5.240 1.00 12.61 94 LEU A C 1
ATOM 675 O O . LEU A 1 94 ? 47.913 9.610 -6.234 1.00 13.05 94 LEU A O 1
ATOM 680 N N . SER A 1 95 ? 49.981 9.574 -5.314 1.00 13.14 95 SER A N 1
ATOM 681 C CA . SER A 1 95 ? 50.701 9.580 -6.599 1.00 13.83 95 SER A CA 1
ATOM 682 C C . SER A 1 95 ? 50.425 8.334 -7.447 1.00 13.67 95 SER A C 1
ATOM 683 O O . SER A 1 95 ? 50.679 8.352 -8.647 1.00 15.23 95 SER A O 1
ATOM 686 N N . ASP A 1 96 ? 49.919 7.261 -6.829 1.00 13.32 96 ASP A N 1
ATOM 687 C CA . ASP A 1 96 ? 49.601 6.017 -7.567 1.00 13.94 96 ASP A CA 1
ATOM 688 C C . ASP A 1 96 ? 48.175 5.994 -8.118 1.00 13.87 96 ASP A C 1
ATOM 689 O O . ASP A 1 96 ? 47.746 4.961 -8.652 1.00 15.26 96 ASP A O 1
ATOM 694 N N . GLY A 1 97 ? 47.446 7.104 -7.967 1.00 14.57 97 GLY A N 1
ATOM 695 C CA . GLY A 1 97 ? 46.101 7.244 -8.527 1.00 14.39 97 GLY A CA 1
ATOM 696 C C . GLY A 1 97 ? 44.986 6.946 -7.544 1.00 14.20 97 GLY A C 1
ATOM 697 O O . GLY A 1 97 ? 43.814 7.189 -7.834 1.00 16.02 97 GLY A O 1
ATOM 698 N N . ARG A 1 98 ? 45.344 6.421 -6.377 1.00 13.31 98 ARG A N 1
ATOM 699 C CA . ARG A 1 98 ? 44.354 6.119 -5.358 1.00 13.49 98 ARG A CA 1
ATOM 700 C C . ARG A 1 98 ? 44.036 7.332 -4.485 1.00 13.20 98 ARG A C 1
ATOM 701 O O . ARG A 1 98 ? 44.804 8.304 -4.437 1.00 13.01 98 ARG A O 1
ATOM 709 N N . THR A 1 99 ? 42.903 7.240 -3.801 1.00 13.95 99 THR A N 1
ATOM 710 C CA . THR A 1 99 ? 42.457 8.232 -2.834 1.00 14.77 99 THR A CA 1
ATOM 711 C C . THR A 1 99 ? 42.203 7.545 -1.498 1.00 14.69 99 THR A C 1
ATOM 712 O O . THR A 1 99 ? 41.633 6.442 -1.466 1.00 15.44 99 THR A O 1
ATOM 716 N N . LEU A 1 100 ? 42.626 8.170 -0.395 1.00 13.40 100 LEU A N 1
ATOM 717 C CA . LEU A 1 100 ? 42.329 7.641 0.935 1.00 13.70 100 LEU A CA 1
ATOM 718 C C . LEU A 1 100 ? 41.334 8.543 1.636 1.00 13.81 100 LEU A C 1
ATOM 719 O O . LEU A 1 100 ? 41.524 9.768 1.665 1.00 14.82 100 LEU A O 1
ATOM 724 N N . PRO A 1 101 ? 40.288 7.953 2.239 1.00 13.73 101 PRO A N 1
ATOM 725 C CA . PRO A 1 101 ? 39.424 8.717 3.144 1.00 13.46 101 PRO A CA 1
ATOM 726 C C . PRO A 1 101 ? 40.074 8.866 4.520 1.00 13.51 101 PRO A C 1
ATOM 727 O O . PRO A 1 101 ? 40.862 8.015 4.929 1.00 14.31 101 PRO A O 1
ATOM 731 N N . TYR A 1 102 ? 39.750 9.929 5.241 1.00 13.19 102 TYR A N 1
ATOM 732 C CA . TYR A 1 102 ? 40.197 10.026 6.614 1.00 13.19 102 TYR A CA 1
ATOM 733 C C . TYR A 1 102 ? 39.138 10.625 7.521 1.00 13.20 102 TYR A C 1
ATOM 734 O O . TYR A 1 102 ? 38.328 11.446 7.090 1.00 14.26 102 TYR A O 1
ATOM 743 N N . GLY A 1 103 ? 39.154 10.190 8.778 1.00 13.03 103 GLY A N 1
ATOM 744 C CA . GLY A 1 103 ? 38.473 10.887 9.870 1.00 13.11 103 GLY A CA 1
ATOM 745 C C . GLY A 1 103 ? 39.448 11.835 10.555 1.00 12.54 103 GLY A C 1
ATOM 746 O O . GLY A 1 103 ? 39.077 12.946 10.955 1.00 13.39 103 GLY A O 1
ATOM 747 N N . THR A 1 104 ? 40.697 11.390 10.698 1.00 12.98 104 THR A N 1
ATOM 748 C CA . THR A 1 104 ? 41.764 12.196 11.301 1.00 12.83 104 THR A CA 1
ATOM 749 C C . THR A 1 104 ? 42.981 12.060 10.395 1.00 12.53 104 THR A C 1
ATOM 750 O O . THR A 1 104 ? 43.402 10.944 10.079 1.00 12.05 104 THR A O 1
ATOM 754 N N . LEU A 1 105 ? 43.526 13.200 9.976 1.00 11.63 105 LEU A N 1
ATOM 755 C CA . LEU A 1 105 ? 44.730 13.257 9.137 1.00 12.00 105 LEU A CA 1
ATOM 756 C C . LEU A 1 105 ? 45.890 13.780 9.963 1.00 11.75 105 LEU A C 1
ATOM 757 O O . LEU A 1 105 ? 45.735 14.755 10.699 1.00 12.28 105 LEU A O 1
ATOM 762 N N . VAL A 1 106 ? 47.047 13.136 9.838 1.00 11.61 106 VAL A N 1
ATOM 763 C CA . VAL A 1 106 ? 48.221 13.533 10.592 1.00 12.39 106 VAL A CA 1
ATOM 764 C C . VAL A 1 106 ? 49.364 13.772 9.622 1.00 11.48 106 VAL A C 1
ATOM 765 O O . VAL A 1 106 ? 49.748 12.864 8.875 1.00 12.15 106 VAL A O 1
ATOM 769 N N . LEU A 1 107 ? 49.898 14.989 9.646 1.00 11.86 107 LEU A N 1
ATOM 770 C CA . LEU A 1 107 ? 50.982 15.399 8.755 1.00 11.39 107 LEU A CA 1
ATOM 771 C C . LEU A 1 107 ? 52.307 15.244 9.488 1.00 12.10 107 LEU A C 1
ATOM 772 O O . LEU A 1 107 ? 52.588 15.970 10.449 1.00 12.06 107 LEU A O 1
ATOM 777 N N . ALA A 1 108 ? 53.108 14.286 9.030 1.00 12.07 108 ALA A N 1
ATOM 778 C CA . ALA A 1 108 ? 54.379 13.929 9.673 1.00 12.68 108 ALA A CA 1
ATOM 779 C C . ALA A 1 108 ? 55.470 13.817 8.601 1.00 12.30 108 ALA A C 1
ATOM 780 O O . ALA A 1 108 ? 56.213 12.835 8.527 1.00 12.42 108 ALA A O 1
ATOM 782 N N . THR A 1 109 ? 55.558 14.862 7.791 1.00 12.18 109 THR A N 1
ATOM 783 C CA . THR A 1 109 ? 56.296 14.833 6.531 1.00 12.92 109 THR A CA 1
ATOM 784 C C . THR A 1 109 ? 57.721 15.350 6.661 1.00 12.56 109 THR A C 1
ATOM 785 O O . THR A 1 109 ? 58.446 15.412 5.673 1.00 12.71 109 THR A O 1
ATOM 789 N N . GLY A 1 110 ? 58.106 15.737 7.877 1.00 12.98 110 GLY A N 1
ATOM 790 C CA . GLY A 1 110 ? 59.506 16.083 8.134 1.00 13.16 110 GLY A CA 1
ATOM 791 C C . GLY A 1 110 ? 59.984 17.345 7.455 1.00 13.13 110 GLY A C 1
ATOM 792 O O . GLY A 1 110 ? 59.233 18.308 7.258 1.00 13.10 110 GLY A O 1
ATOM 793 N N . ALA A 1 111 ? 61.268 17.341 7.126 1.00 13.09 111 ALA A N 1
ATOM 794 C CA . ALA A 1 111 ? 61.952 18.510 6.577 1.00 13.74 111 ALA A CA 1
ATOM 795 C C . ALA A 1 111 ? 63.012 18.030 5.596 1.00 14.41 111 ALA A C 1
ATOM 796 O O . ALA A 1 111 ? 63.439 16.877 5.673 1.00 15.82 111 ALA A O 1
ATOM 798 N N . ALA A 1 112 ? 63.400 18.895 4.669 1.00 14.74 112 ALA A N 1
ATOM 799 C CA . ALA A 1 112 ? 64.399 18.549 3.643 1.00 15.30 112 ALA A CA 1
ATOM 800 C C . ALA A 1 112 ? 65.550 19.534 3.705 1.00 15.54 112 ALA A C 1
ATOM 801 O O . ALA A 1 112 ? 65.334 20.696 4.030 1.00 15.68 112 ALA A O 1
ATOM 803 N N . PRO A 1 113 ? 66.780 19.091 3.379 1.00 15.11 113 PRO A N 1
ATOM 804 C CA . PRO A 1 113 ? 67.916 20.003 3.359 1.00 15.48 113 PRO A CA 1
ATOM 805 C C . PRO A 1 113 ? 67.674 21.231 2.483 1.00 16.47 113 PRO A C 1
ATOM 806 O O . PRO A 1 113 ? 67.118 21.117 1.389 1.00 16.00 113 PRO A O 1
ATOM 810 N N . ARG A 1 114 ? 68.068 22.390 2.996 1.00 16.68 114 ARG A N 1
ATOM 811 C CA . ARG A 1 114 ? 68.113 23.609 2.198 1.00 18.33 114 ARG A CA 1
ATOM 812 C C . ARG A 1 114 ? 69.184 23.474 1.122 1.00 18.77 114 ARG A C 1
ATOM 813 O O . ARG A 1 114 ? 70.314 23.050 1.402 1.00 19.30 114 ARG A O 1
ATOM 821 N N . ALA A 1 115 ? 68.838 23.855 -0.104 1.00 19.54 115 ALA A N 1
ATOM 822 C CA . ALA A 1 115 ? 69.835 23.972 -1.164 1.00 19.94 115 ALA A CA 1
ATOM 823 C C . ALA A 1 115 ? 70.643 25.262 -1.016 1.00 20.10 115 ALA A C 1
ATOM 824 O O . ALA A 1 115 ? 70.165 26.257 -0.476 1.00 21.01 115 ALA A O 1
ATOM 826 N N . LEU A 1 116 ? 71.873 25.227 -1.497 1.00 20.06 116 LEU A N 1
ATOM 827 C CA . LEU A 1 116 ? 72.735 26.395 -1.493 1.00 20.71 116 LEU A CA 1
ATOM 828 C C . LEU A 1 116 ? 72.640 27.088 -2.861 1.00 20.74 116 LEU A C 1
ATOM 829 O O . LEU A 1 116 ? 73.136 26.571 -3.865 1.00 20.11 116 LEU A O 1
ATOM 834 N N . PRO A 1 117 ? 71.963 28.252 -2.920 1.00 21.59 117 PRO A N 1
ATOM 835 C CA . PRO A 1 117 ? 71.723 28.901 -4.216 1.00 21.76 117 PRO A CA 1
ATOM 836 C C . PRO A 1 117 ? 72.972 29.089 -5.092 1.00 21.45 117 PRO A C 1
ATOM 837 O O . PRO A 1 117 ? 72.917 28.884 -6.314 1.00 21.35 117 PRO A O 1
ATOM 841 N N . THR A 1 118 ? 74.096 29.444 -4.473 1.00 21.07 118 THR A N 1
ATOM 842 C CA . THR A 1 118 ? 75.335 29.684 -5.220 1.00 20.89 118 THR A CA 1
ATOM 843 C C . THR A 1 118 ? 75.957 28.431 -5.864 1.00 20.56 118 THR A C 1
ATOM 844 O O . THR A 1 118 ? 76.843 28.536 -6.717 1.00 20.80 118 THR A O 1
ATOM 848 N N . LEU A 1 119 ? 75.503 27.245 -5.464 1.00 20.41 119 LEU A N 1
ATOM 849 C CA . LEU A 1 119 ? 75.987 26.009 -6.086 1.00 20.18 119 LEU A CA 1
ATOM 850 C C . LEU A 1 119 ? 74.982 25.379 -7.049 1.00 21.09 119 LEU A C 1
ATOM 851 O O . LEU A 1 119 ? 75.193 24.265 -7.532 1.00 21.10 119 LEU A O 1
ATOM 856 N N . GLN A 1 120 ? 73.911 26.109 -7.345 1.00 22.30 120 GLN A N 1
ATOM 857 C CA . GLN A 1 120 ? 72.846 25.579 -8.196 1.00 25.12 120 GLN A CA 1
ATOM 858 C C . GLN A 1 120 ? 73.320 24.999 -9.538 1.00 25.53 120 GLN A C 1
ATOM 859 O O . GLN A 1 120 ? 72.896 23.903 -9.920 1.00 26.52 120 GLN A O 1
ATOM 865 N N . GLY A 1 121 ? 74.204 25.705 -10.236 1.00 25.48 121 GLY A N 1
ATOM 866 C CA . GLY A 1 121 ? 74.704 25.215 -11.532 1.00 24.52 121 GLY A CA 1
ATOM 867 C C . GLY A 1 121 ? 76.030 24.470 -11.483 1.00 23.44 121 GLY A C 1
ATOM 868 O O . GLY A 1 121 ? 76.717 24.366 -12.503 1.00 23.95 121 GLY A O 1
ATOM 869 N N . ALA A 1 122 ? 76.395 23.945 -10.310 1.00 21.80 122 ALA A N 1
ATOM 870 C CA . ALA A 1 122 ? 77.707 23.310 -10.131 1.00 20.73 122 ALA A CA 1
ATOM 871 C C . ALA A 1 122 ? 77.906 22.104 -11.043 1.00 20.39 122 ALA A C 1
ATOM 872 O O . ALA A 1 122 ? 76.965 21.337 -11.283 1.00 20.42 122 ALA A O 1
ATOM 874 N N . THR A 1 123 ? 79.136 21.940 -11.528 1.00 19.42 123 THR A N 1
ATOM 875 C CA . THR A 1 123 ? 79.520 20.809 -12.378 1.00 19.61 123 THR A CA 1
ATOM 876 C C . THR A 1 123 ? 80.503 19.880 -11.648 1.00 19.71 123 THR A C 1
ATOM 877 O O . THR A 1 123 ? 81.427 19.316 -12.251 1.00 20.99 123 THR A O 1
ATOM 881 N N . MET A 1 124 ? 80.330 19.782 -10.336 1.00 19.58 124 MET A N 1
ATOM 882 C CA . MET A 1 124 ? 81.086 18.862 -9.494 1.00 19.29 124 MET A CA 1
ATOM 883 C C . MET A 1 124 ? 80.060 18.227 -8.547 1.00 17.95 124 MET A C 1
ATOM 884 O O . MET A 1 124 ? 78.951 18.742 -8.428 1.00 17.59 124 MET A O 1
ATOM 889 N N . PRO A 1 125 ? 80.408 17.095 -7.903 1.00 17.20 125 PRO A N 1
ATOM 890 C CA . PRO A 1 125 ? 79.422 16.451 -7.014 1.00 17.14 125 PRO A CA 1
ATOM 891 C C . PRO A 1 125 ? 79.045 17.333 -5.820 1.00 17.03 125 PRO A C 1
ATOM 892 O O . PRO A 1 125 ? 79.913 17.736 -5.062 1.00 17.37 125 PRO A O 1
ATOM 896 N N . VAL A 1 126 ? 77.753 17.628 -5.689 1.00 16.21 126 VAL A N 1
ATOM 897 C CA . VAL A 1 126 ? 77.228 18.397 -4.561 1.00 16.61 126 VAL A CA 1
ATOM 898 C C . VAL A 1 126 ? 76.043 17.631 -4.008 1.00 16.56 126 VAL A C 1
ATOM 899 O O . VAL A 1 126 ? 75.051 17.407 -4.700 1.00 17.39 126 VAL A O 1
ATOM 903 N N . HIS A 1 127 ? 76.155 17.234 -2.743 1.00 15.86 127 HIS A N 1
ATOM 904 C CA . HIS A 1 127 ? 75.137 16.407 -2.106 1.00 16.07 127 HIS A CA 1
ATOM 905 C C . HIS A 1 127 ? 74.631 17.027 -0.832 1.00 15.61 127 HIS A C 1
ATOM 906 O O . HIS A 1 127 ? 75.280 17.882 -0.249 1.00 15.80 127 HIS A O 1
ATOM 913 N N . THR A 1 128 ? 73.464 16.574 -0.395 1.00 15.53 128 THR A N 1
ATOM 914 C CA . THR A 1 128 ? 72.994 16.852 0.955 1.00 16.00 128 THR A CA 1
ATOM 915 C C . THR A 1 128 ? 72.805 15.518 1.649 1.00 15.12 128 THR A C 1
ATOM 916 O O . THR A 1 128 ? 72.768 14.481 0.992 1.00 15.88 128 THR A O 1
ATOM 920 N N . LEU A 1 129 ? 72.659 15.543 2.970 1.00 14.75 129 LEU A N 1
ATOM 921 C CA . LEU A 1 129 ? 72.586 14.312 3.763 1.00 15.14 129 LEU A CA 1
ATOM 922 C C . LEU A 1 129 ? 71.323 14.292 4.622 1.00 14.95 129 LEU A C 1
ATOM 923 O O . LEU A 1 129 ? 71.297 14.825 5.736 1.00 15.77 129 LEU A O 1
ATOM 928 N N . ARG A 1 130 ? 70.302 13.618 4.107 1.00 14.15 130 ARG A N 1
ATOM 929 C CA . ARG A 1 130 ? 69.035 13.449 4.825 1.00 13.87 130 ARG A CA 1
ATOM 930 C C . ARG A 1 130 ? 68.548 11.998 4.808 1.00 13.72 130 ARG A C 1
ATOM 931 O O . ARG A 1 130 ? 68.082 11.485 5.827 1.00 13.94 130 ARG A O 1
ATOM 939 N N . THR A 1 131 ? 68.664 11.348 3.649 1.00 13.23 131 THR A N 1
ATOM 940 C CA . THR A 1 131 ? 68.054 10.031 3.456 1.00 13.41 131 THR A CA 1
ATOM 941 C C . THR A 1 131 ? 69.077 8.895 3.378 1.00 13.21 131 THR A C 1
ATOM 942 O O . THR A 1 131 ? 70.283 9.130 3.249 1.00 14.38 131 THR A O 1
ATOM 946 N N . LEU A 1 132 ? 68.581 7.662 3.436 1.00 13.46 132 LEU A N 1
ATOM 947 C CA . LEU A 1 132 ? 69.428 6.499 3.223 1.00 14.34 132 LEU A CA 1
ATOM 948 C C . LEU A 1 132 ? 70.079 6.556 1.833 1.00 14.51 132 LEU A C 1
ATOM 949 O O . LEU A 1 132 ? 71.269 6.262 1.682 1.00 15.45 132 LEU A O 1
ATOM 954 N N . GLU A 1 133 ? 69.305 6.958 0.817 1.00 14.29 133 GLU A N 1
ATOM 955 C CA . GLU A 1 133 ? 69.837 7.152 -0.539 1.00 15.76 133 GLU A CA 1
ATOM 956 C C . GLU A 1 133 ? 70.970 8.179 -0.548 1.00 14.88 133 GLU A C 1
ATOM 957 O O . GLU A 1 133 ? 72.005 7.971 -1.170 1.00 15.67 133 GLU A O 1
ATOM 963 N N . ASP A 1 134 ? 70.779 9.284 0.178 1.00 14.04 134 ASP A N 1
ATOM 964 C CA . ASP A 1 134 ? 71.824 10.308 0.261 1.00 14.61 134 ASP A CA 1
ATOM 965 C C . ASP A 1 134 ? 73.088 9.750 0.900 1.00 14.64 134 ASP A C 1
ATOM 966 O O . ASP A 1 134 ? 74.198 10.024 0.438 1.00 15.38 134 ASP A O 1
ATOM 971 N N . ALA A 1 135 ? 72.923 9.009 1.999 1.00 14.38 135 ALA A N 1
ATOM 972 C CA . ALA A 1 135 ? 74.047 8.463 2.745 1.00 14.99 135 ALA A CA 1
ATOM 973 C C . ALA A 1 135 ? 74.833 7.486 1.883 1.00 14.98 135 ALA A C 1
ATOM 974 O O . ALA A 1 135 ? 76.053 7.534 1.874 1.00 15.83 135 ALA A O 1
ATOM 976 N N . ARG A 1 136 ? 74.132 6.623 1.154 1.00 14.39 136 ARG A N 1
ATOM 977 C CA . ARG A 1 136 ? 74.804 5.641 0.303 1.00 14.98 136 ARG A CA 1
ATOM 978 C C . ARG A 1 136 ? 75.574 6.367 -0.800 1.00 15.21 136 ARG A C 1
ATOM 979 O O . ARG A 1 136 ? 76.705 5.981 -1.136 1.00 16.30 136 ARG A O 1
ATOM 987 N N . ARG A 1 137 ? 74.987 7.428 -1.357 1.00 16.37 137 ARG A N 1
ATOM 988 C CA . ARG A 1 137 ? 75.649 8.212 -2.414 1.00 17.58 137 ARG A CA 1
ATOM 989 C C . ARG A 1 137 ? 76.948 8.886 -1.902 1.00 17.32 137 ARG A C 1
ATOM 990 O O . ARG A 1 137 ? 77.997 8.807 -2.548 1.00 17.44 137 ARG A O 1
ATOM 998 N N . ILE A 1 138 ? 76.869 9.525 -0.740 1.00 17.18 138 ILE A N 1
ATOM 999 C CA . ILE A 1 138 ? 78.035 10.159 -0.123 1.00 17.42 138 ILE A CA 1
ATOM 1000 C C . ILE A 1 138 ? 79.109 9.138 0.233 1.00 18.42 138 ILE A C 1
ATOM 1001 O O . ILE A 1 138 ? 80.286 9.323 -0.105 1.00 18.75 138 ILE A O 1
ATOM 1006 N N . GLN A 1 139 ? 78.705 8.052 0.888 1.00 19.61 139 GLN A N 1
ATOM 1007 C CA . GLN A 1 139 ? 79.656 7.021 1.286 1.00 21.65 139 GLN A CA 1
ATOM 1008 C C . GLN A 1 139 ? 80.401 6.467 0.070 1.00 21.88 139 GLN A C 1
ATOM 1009 O O . GLN A 1 139 ? 81.610 6.224 0.142 1.00 22.62 139 GLN A O 1
ATOM 1015 N N . ALA A 1 140 ? 79.694 6.281 -1.044 1.00 22.29 140 ALA A N 1
ATOM 1016 C CA . ALA A 1 140 ? 80.315 5.780 -2.276 1.00 23.34 140 ALA A CA 1
ATOM 1017 C C . ALA A 1 140 ? 81.443 6.704 -2.756 1.00 24.15 140 ALA A C 1
ATOM 1018 O O . ALA A 1 140 ? 82.309 6.279 -3.531 1.00 24.74 140 ALA A O 1
ATOM 1020 N N . GLY A 1 141 ? 81.438 7.956 -2.290 1.00 24.95 141 GLY A N 1
ATOM 1021 C CA . GLY A 1 141 ? 82.491 8.927 -2.635 1.00 25.74 141 GLY A CA 1
ATOM 1022 C C . GLY A 1 141 ? 83.529 9.234 -1.567 1.00 26.24 141 GLY A C 1
ATOM 1023 O O . GLY A 1 141 ? 84.451 10.017 -1.810 1.00 26.27 141 GLY A O 1
ATOM 1024 N N . LEU A 1 142 ? 83.403 8.633 -0.385 1.00 26.56 142 LEU A N 1
ATOM 1025 C CA . LEU A 1 142 ? 84.404 8.828 0.673 1.00 27.50 142 LEU A CA 1
ATOM 1026 C C . LEU A 1 142 ? 85.676 8.005 0.415 1.00 27.52 142 LEU A C 1
ATOM 1027 O O . LEU A 1 142 ? 86.041 7.137 1.216 1.00 28.49 142 LEU A O 1
ATOM 1032 N N . ARG A 1 143 ? 86.353 8.291 -0.697 1.00 26.93 143 ARG A N 1
ATOM 1033 C CA . ARG A 1 143 ? 87.561 7.570 -1.079 1.00 27.04 143 ARG A CA 1
ATOM 1034 C C . ARG A 1 143 ? 88.698 8.020 -0.168 1.00 25.88 143 ARG A C 1
ATOM 1035 O O . ARG A 1 143 ? 88.844 9.218 0.061 1.00 24.76 143 ARG A O 1
ATOM 1043 N N . PRO A 1 144 ? 89.498 7.069 0.368 1.00 25.49 144 PRO A N 1
ATOM 1044 C CA . PRO A 1 144 ? 90.649 7.488 1.163 1.00 24.98 144 PRO A CA 1
ATOM 1045 C C . PRO A 1 144 ? 91.521 8.465 0.383 1.00 24.41 144 PRO A C 1
ATOM 1046 O O . PRO A 1 144 ? 91.738 8.285 -0.816 1.00 24.01 144 PRO A O 1
ATOM 1050 N N . GLN A 1 145 ? 91.961 9.517 1.068 1.00 24.04 145 GLN A N 1
ATOM 1051 C CA . GLN A 1 145 ? 92.802 10.574 0.495 1.00 24.18 145 GLN A CA 1
ATOM 1052 C C . GLN A 1 145 ? 92.099 11.499 -0.510 1.00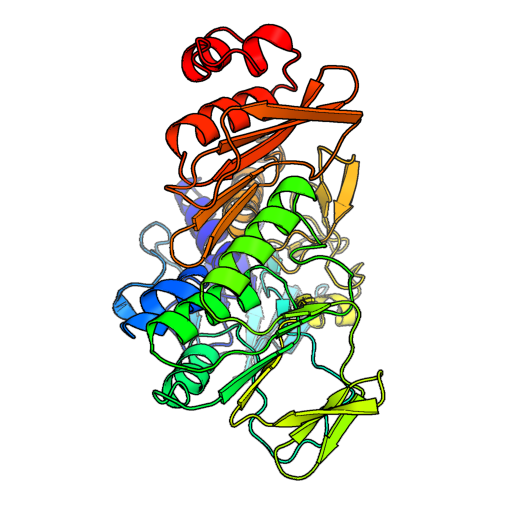 23.59 145 GLN A C 1
ATOM 1053 O O . GLN A 1 145 ? 92.744 12.360 -1.111 1.00 24.38 145 GLN A O 1
ATOM 1059 N N . SER A 1 146 ? 90.791 11.338 -0.693 1.00 23.23 146 SER A N 1
ATOM 1060 C CA . SER A 1 146 ? 90.056 12.347 -1.455 1.00 22.22 146 SER A CA 1
ATOM 1061 C C . SER A 1 146 ? 89.780 13.567 -0.579 1.00 21.08 146 SER A C 1
ATOM 1062 O O . SER A 1 146 ? 90.067 13.568 0.626 1.00 20.43 146 SER A O 1
ATOM 1065 N N . ARG A 1 147 ? 89.246 14.612 -1.200 1.00 19.11 147 ARG A N 1
ATOM 1066 C CA . ARG A 1 147 ? 88.996 15.860 -0.510 1.00 18.35 147 ARG A CA 1
ATOM 1067 C C . ARG A 1 147 ? 87.504 16.159 -0.464 1.00 17.34 147 ARG A C 1
ATOM 1068 O O . ARG A 1 147 ? 86.831 16.219 -1.499 1.00 17.44 147 ARG A O 1
ATOM 1076 N N . LEU A 1 148 ? 87.002 16.337 0.751 1.00 16.83 148 LEU A N 1
ATOM 1077 C CA . LEU A 1 148 ? 85.609 16.678 0.986 1.00 16.40 148 LEU A CA 1
ATOM 1078 C C . LEU A 1 148 ? 85.526 18.095 1.529 1.00 16.22 148 LEU A C 1
ATOM 1079 O O . LEU A 1 148 ? 86.278 18.441 2.452 1.00 16.36 148 LEU A O 1
ATOM 1084 N N . LEU A 1 149 ? 84.614 18.896 0.979 1.00 15.51 149 LEU A N 1
ATOM 1085 C CA . LEU A 1 149 ? 84.256 20.190 1.557 1.00 16.18 149 LEU A CA 1
ATOM 1086 C C . LEU A 1 149 ? 82.838 20.100 2.094 1.00 15.38 149 LEU A C 1
ATOM 1087 O O . LEU A 1 149 ? 81.911 19.700 1.370 1.00 16.23 149 LEU A O 1
ATOM 1092 N N . ILE A 1 150 ? 82.686 20.493 3.348 1.00 16.15 150 ILE A N 1
ATOM 1093 C CA . ILE A 1 150 ? 81.380 20.569 3.988 1.00 16.21 150 ILE A CA 1
ATOM 1094 C C . ILE A 1 150 ? 80.976 22.038 4.132 1.00 16.14 150 ILE A C 1
ATOM 1095 O O . ILE A 1 150 ? 81.769 22.847 4.636 1.00 15.79 150 ILE A O 1
ATOM 1100 N N . VAL A 1 151 ? 79.768 22.379 3.684 1.00 15.93 151 VAL A N 1
ATOM 1101 C CA . VAL A 1 151 ? 79.254 23.730 3.842 1.00 16.75 151 VAL A CA 1
ATOM 1102 C C . VAL A 1 151 ? 78.273 23.729 5.003 1.00 16.49 151 VAL A C 1
ATOM 1103 O O . VAL A 1 151 ? 77.207 23.108 4.937 1.00 16.87 151 VAL A O 1
ATOM 1107 N N . GLY A 1 152 ? 78.650 24.415 6.076 1.00 17.03 152 GLY A N 1
ATOM 1108 C CA . GLY A 1 152 ? 77.820 24.468 7.267 1.00 18.09 152 GLY A CA 1
ATOM 1109 C C . GLY A 1 152 ? 78.436 23.733 8.445 1.00 19.05 152 GLY A C 1
ATOM 1110 O O . GLY A 1 152 ? 78.815 22.564 8.349 1.00 20.38 152 GLY A O 1
ATOM 1111 N N . GLY A 1 153 ? 78.496 24.412 9.580 1.00 18.82 153 GLY A N 1
ATOM 1112 C CA . GLY A 1 153 ? 79.071 23.823 10.792 1.00 18.24 153 GLY A CA 1
ATOM 1113 C C . GLY A 1 153 ? 78.052 23.349 11.812 1.00 17.55 153 GLY A C 1
ATOM 1114 O O . GLY A 1 153 ? 78.300 23.418 13.025 1.00 17.91 153 GLY A O 1
ATOM 1115 N N . GLY A 1 154 ? 76.902 22.876 11.338 1.00 17.49 154 GLY A N 1
ATOM 1116 C CA . GLY A 1 154 ? 75.924 22.221 12.192 1.00 17.02 154 GLY A CA 1
ATOM 1117 C C . GLY A 1 154 ? 76.368 20.824 12.619 1.00 16.69 154 GLY A C 1
ATOM 1118 O O . GLY A 1 154 ? 77.352 20.268 12.112 1.00 16.34 154 GLY A O 1
ATOM 1119 N N . VAL A 1 155 ? 75.624 20.243 13.559 1.00 16.32 155 VAL A N 1
ATOM 1120 C CA . VAL A 1 155 ? 75.969 18.913 14.082 1.00 16.98 155 VAL A CA 1
ATOM 1121 C C . VAL A 1 155 ? 76.112 17.836 13.002 1.00 16.40 155 VAL A C 1
ATOM 1122 O O . VAL A 1 155 ? 77.038 17.028 13.065 1.00 16.67 155 VAL A O 1
ATOM 1126 N N . ILE A 1 156 ? 75.224 17.817 12.007 1.00 16.15 156 ILE A N 1
ATOM 1127 C CA . ILE A 1 156 ? 75.294 16.762 10.990 1.00 17.21 156 ILE A CA 1
ATOM 1128 C C . ILE A 1 156 ? 76.575 16.907 10.151 1.00 16.49 156 ILE A C 1
ATOM 1129 O O . ILE A 1 156 ? 77.263 15.929 9.900 1.00 16.36 156 ILE A O 1
ATOM 1134 N N . GLY A 1 157 ? 76.905 18.135 9.750 1.00 16.33 157 GLY A N 1
ATOM 1135 C CA . GLY A 1 157 ? 78.159 18.378 9.025 1.00 16.51 157 GLY A CA 1
ATOM 1136 C C . GLY A 1 157 ? 79.372 17.928 9.822 1.00 15.27 157 GLY A C 1
ATOM 1137 O O . GLY A 1 157 ? 80.329 17.351 9.274 1.00 15.37 157 GLY A O 1
ATOM 1138 N N . LEU A 1 158 ? 79.338 18.182 11.132 1.00 15.17 158 LEU A N 1
ATOM 1139 C CA . LEU A 1 158 ? 80.472 17.824 11.998 1.00 15.24 158 LEU A CA 1
ATOM 1140 C C . LEU A 1 158 ? 80.574 16.326 12.242 1.00 14.96 158 LEU A C 1
ATOM 1141 O O . LEU A 1 158 ? 81.678 15.785 12.350 1.00 15.67 158 LEU A O 1
ATOM 1146 N N . GLU A 1 159 ? 79.423 15.650 12.307 1.00 14.97 159 GLU A N 1
ATOM 1147 C CA . GLU A 1 159 ? 79.415 14.187 12.413 1.00 15.34 159 GLU A CA 1
ATOM 1148 C C . GLU A 1 159 ? 79.972 13.577 11.132 1.00 15.04 159 GLU A C 1
ATOM 1149 O O . GLU A 1 159 ? 80.797 12.646 11.185 1.00 16.04 159 GLU A O 1
ATOM 1155 N N . LEU A 1 160 ? 79.583 14.141 9.982 1.00 15.47 160 LEU A N 1
ATOM 1156 C CA . LEU A 1 160 ? 80.146 13.710 8.704 1.00 16.52 160 LEU A CA 1
ATOM 1157 C C . LEU A 1 160 ? 81.644 13.998 8.649 1.00 16.28 160 LEU A C 1
ATOM 1158 O O . LEU A 1 160 ? 82.414 13.165 8.145 1.00 16.98 160 LEU A O 1
ATOM 1163 N N . ALA A 1 161 ? 82.063 15.164 9.147 1.00 16.15 161 ALA A N 1
ATOM 1164 C CA . ALA A 1 161 ? 83.493 15.493 9.151 1.00 15.88 161 ALA A CA 1
ATOM 1165 C C . ALA A 1 161 ? 84.292 14.447 9.907 1.00 16.19 161 ALA A C 1
ATOM 1166 O O . ALA A 1 161 ? 85.334 13.977 9.414 1.00 16.84 161 ALA A O 1
ATOM 1168 N N . ALA A 1 162 ? 83.810 14.080 11.096 1.00 16.58 162 ALA A N 1
ATOM 1169 C CA . ALA A 1 162 ? 84.492 13.097 11.929 1.00 17.26 162 ALA A CA 1
ATOM 1170 C C . ALA A 1 162 ? 84.523 11.726 11.269 1.00 17.80 162 ALA A C 1
ATOM 1171 O O . ALA A 1 162 ? 85.550 11.057 11.267 1.00 18.36 162 ALA A O 1
ATOM 1173 N N . THR A 1 163 ? 83.397 11.305 10.710 1.00 17.87 163 THR A N 1
ATOM 1174 C CA . THR A 1 163 ? 83.330 10.034 10.003 1.00 18.58 163 THR A CA 1
ATOM 1175 C C . THR A 1 163 ? 84.292 10.016 8.819 1.00 18.22 163 THR A C 1
ATOM 1176 O O . THR A 1 163 ? 85.004 9.035 8.607 1.00 18.49 163 THR A O 1
ATOM 1180 N N . ALA A 1 164 ? 84.324 11.105 8.057 1.00 17.93 164 ALA A N 1
ATOM 1181 C CA . ALA A 1 164 ? 85.212 11.194 6.894 1.00 17.65 164 ALA A CA 1
ATOM 1182 C C . ALA A 1 164 ? 86.682 11.150 7.301 1.00 18.47 164 ALA A C 1
ATOM 1183 O O . ALA A 1 164 ? 87.474 10.433 6.672 1.00 18.85 164 ALA A O 1
ATOM 1185 N N . ARG A 1 165 ? 87.050 11.886 8.353 1.00 18.26 165 ARG A N 1
ATOM 1186 C CA . ARG A 1 165 ? 88.442 11.862 8.842 1.00 19.52 165 ARG A CA 1
ATOM 1187 C C . ARG A 1 165 ? 88.849 10.453 9.264 1.00 19.91 165 ARG A C 1
ATOM 1188 O O . ARG A 1 165 ? 89.950 10.012 8.951 1.00 20.36 165 ARG A O 1
ATOM 1196 N N . THR A 1 166 ? 87.958 9.747 9.956 1.00 20.57 166 THR A N 1
ATOM 1197 C CA . THR A 1 166 ? 88.195 8.358 10.348 1.00 21.32 166 THR A CA 1
ATOM 1198 C C . THR A 1 166 ? 88.443 7.446 9.137 1.00 21.47 166 THR A C 1
ATOM 1199 O O . THR A 1 166 ? 89.307 6.553 9.185 1.00 22.12 166 THR A O 1
ATOM 1203 N N . ALA A 1 167 ? 87.725 7.713 8.049 1.00 21.74 167 ALA A N 1
ATOM 1204 C CA . ALA A 1 167 ? 87.862 6.978 6.790 1.00 21.85 167 ALA A CA 1
ATOM 1205 C C . ALA A 1 167 ? 89.080 7.396 5.945 1.00 21.81 167 ALA A C 1
ATOM 1206 O O . ALA A 1 167 ? 89.305 6.846 4.861 1.00 22.65 167 ALA A O 1
ATOM 1208 N N . GLY A 1 168 ? 89.862 8.354 6.440 1.00 20.94 168 GLY A N 1
ATOM 1209 C CA . GLY A 1 168 ? 91.069 8.828 5.746 1.00 20.84 168 GLY A CA 1
ATOM 1210 C C . GLY A 1 168 ? 90.821 9.885 4.684 1.00 20.44 168 GLY A C 1
ATOM 1211 O O . GLY A 1 168 ? 91.667 10.113 3.814 1.00 21.03 168 GLY A O 1
ATOM 1212 N N . VAL A 1 169 ? 89.658 10.523 4.746 1.00 19.71 169 VAL A N 1
ATOM 1213 C CA . VAL A 1 169 ? 89.290 11.573 3.805 1.00 19.16 169 VAL A CA 1
ATOM 1214 C C . VAL A 1 169 ? 89.756 12.933 4.333 1.00 18.75 169 VAL A C 1
ATOM 121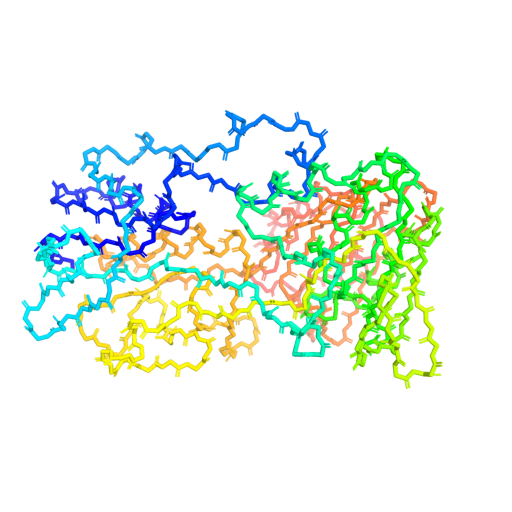5 O O . VAL A 1 169 ? 89.629 13.209 5.522 1.00 18.69 169 VAL A O 1
ATOM 1219 N N . HIS A 1 170 ? 90.314 13.766 3.459 1.00 18.41 170 HIS A N 1
ATOM 1220 C CA . HIS A 1 170 ? 90.698 15.128 3.832 1.00 18.15 170 HIS A CA 1
ATOM 1221 C C . HIS A 1 170 ? 89.427 15.964 3.909 1.00 18.27 170 HIS A C 1
ATOM 1222 O O . HIS A 1 170 ? 88.553 15.824 3.057 1.00 19.44 170 HIS A O 1
ATOM 1229 N N . VAL A 1 171 ? 89.285 16.791 4.941 1.00 17.57 171 VAL A N 1
ATOM 1230 C CA . VAL A 1 171 ? 88.044 17.537 5.140 1.00 17.01 171 VAL A CA 1
ATOM 1231 C C . VAL A 1 171 ? 88.306 19.015 5.386 1.00 16.04 171 VAL A C 1
ATOM 1232 O O . VAL A 1 171 ? 89.103 19.376 6.274 1.00 16.57 171 VAL A O 1
ATOM 1236 N N . SER A 1 172 ? 87.646 19.850 4.587 1.00 15.90 172 SER A N 1
ATOM 1237 C CA A SER A 1 172 ? 87.557 21.286 4.843 0.50 15.90 172 SER A CA 1
ATOM 1238 C CA B SER A 1 172 ? 87.543 21.292 4.826 0.50 16.29 172 SER A CA 1
ATOM 1239 C C . SER A 1 172 ? 86.095 21.610 5.163 1.00 16.26 172 SER A C 1
ATOM 1240 O O . SER A 1 172 ? 85.175 20.916 4.703 1.00 16.33 172 SER A O 1
ATOM 1245 N N . LEU A 1 173 ? 85.879 22.649 5.960 1.00 16.99 173 LEU A N 1
ATOM 1246 C CA . LEU A 1 173 ? 84.532 23.009 6.372 1.00 17.03 173 LEU A CA 1
ATOM 1247 C C . LEU A 1 173 ? 84.400 24.523 6.410 1.00 17.68 173 LEU A C 1
ATOM 1248 O O . LEU A 1 173 ? 85.226 25.205 7.021 1.00 18.15 173 LEU A O 1
ATOM 1253 N N . VAL A 1 174 ? 83.364 25.037 5.761 1.00 17.61 174 VAL A N 1
ATOM 1254 C CA . VAL A 1 174 ? 83.117 26.476 5.675 1.00 18.78 174 VAL A CA 1
ATOM 1255 C C . VAL A 1 174 ? 81.856 26.826 6.454 1.00 18.31 174 VAL A C 1
ATOM 1256 O O . VAL A 1 174 ? 80.806 26.207 6.274 1.00 19.57 174 VAL A O 1
ATOM 1260 N N . GLU A 1 175 ? 81.964 27.824 7.322 1.00 18.31 175 GLU A N 1
ATOM 1261 C CA . GLU A 1 175 ? 80.857 28.235 8.186 1.00 18.54 175 GLU A CA 1
ATOM 1262 C C . GLU A 1 175 ? 80.720 29.748 8.137 1.00 18.18 175 GLU A C 1
ATOM 1263 O O . GLU A 1 175 ? 81.703 30.465 8.343 1.00 17.77 175 GLU A O 1
ATOM 1274 N N . THR A 1 176 ? 79.500 30.223 7.878 1.00 18.27 176 THR A N 1
ATOM 1275 C CA A THR A 1 176 ? 79.246 31.661 7.765 0.50 18.64 176 THR A CA 1
ATOM 1276 C CA B THR A 1 176 ? 79.209 31.654 7.773 0.50 19.14 176 THR A CA 1
ATOM 1277 C C . THR A 1 176 ? 79.363 32.383 9.109 1.00 18.66 176 THR A C 1
ATOM 1278 O O . THR A 1 176 ? 79.800 33.528 9.159 1.00 19.20 176 THR A O 1
ATOM 1285 N N . GLN A 1 177 ? 78.977 31.711 10.193 1.00 19.34 177 GLN A N 1
ATOM 1286 C CA . GLN A 1 177 ? 79.053 32.306 11.536 1.00 19.90 177 GLN A CA 1
ATOM 1287 C C . GLN A 1 177 ? 80.482 32.226 12.084 1.00 20.01 177 GLN A C 1
ATOM 1288 O O . GLN A 1 177 ? 81.306 31.498 11.531 1.00 20.36 177 GLN A O 1
ATOM 1294 N N . PRO A 1 178 ? 80.800 32.996 13.149 1.00 20.42 178 PRO A N 1
ATOM 1295 C CA . PRO A 1 178 ? 82.142 32.859 13.726 1.00 20.39 178 PRO A CA 1
ATOM 1296 C C . PRO A 1 178 ? 82.336 31.592 14.578 1.00 19.98 178 PRO A C 1
ATOM 1297 O O . PRO A 1 178 ? 83.459 31.316 15.000 1.00 20.98 178 PRO A O 1
ATOM 1301 N N . ARG A 1 179 ? 81.263 30.820 14.786 1.00 19.83 179 ARG A N 1
ATOM 1302 C CA A ARG A 1 179 ? 81.324 29.593 15.581 0.50 19.48 179 ARG A CA 1
ATOM 1303 C CA B ARG A 1 179 ? 81.319 29.590 15.583 0.50 19.62 179 ARG A CA 1
ATOM 1304 C C . ARG A 1 179 ? 80.545 28.463 14.919 1.00 19.40 179 ARG A C 1
ATOM 1305 O O . ARG A 1 179 ? 79.651 28.709 14.116 1.00 19.74 179 ARG A O 1
ATOM 1320 N N . LEU A 1 180 ? 80.899 27.230 15.283 1.00 17.76 180 LEU A N 1
ATOM 1321 C CA . LEU A 1 180 ? 80.155 26.023 14.899 1.00 17.37 180 LEU A CA 1
ATOM 1322 C C . LEU A 1 180 ? 78.874 25.917 15.722 1.00 17.34 180 LEU A C 1
ATOM 1323 O O . LEU A 1 180 ? 78.752 26.542 16.787 1.00 17.46 180 LEU A O 1
ATOM 1328 N N . MET A 1 181 ? 77.922 25.126 15.233 1.00 17.96 181 MET A N 1
ATOM 1329 C CA . MET A 1 181 ? 76.727 24.778 16.013 1.00 19.39 181 MET A CA 1
ATOM 1330 C C . MET A 1 181 ? 76.044 26.017 16.592 1.00 20.08 181 MET A C 1
ATOM 1331 O O . MET A 1 181 ? 75.630 26.039 17.750 1.00 19.91 181 MET A O 1
ATOM 1336 N N . SER A 1 182 ? 75.917 27.047 15.757 1.00 21.95 182 SER A N 1
ATOM 1337 C CA . SER A 1 182 ? 75.383 28.331 16.207 1.00 24.45 182 SER A CA 1
ATOM 1338 C C . SER A 1 182 ? 73.931 28.203 16.656 1.00 25.40 182 SER A C 1
ATOM 1339 O O . SER A 1 182 ? 73.483 28.963 17.513 1.00 26.40 182 SER A O 1
ATOM 1342 N N . ARG A 1 183 ? 73.229 27.209 16.111 1.00 26.84 183 ARG A N 1
ATOM 1343 C CA . ARG A 1 183 ? 71.776 27.074 16.257 1.00 28.44 183 ARG A CA 1
ATOM 1344 C C . ARG A 1 183 ? 71.314 26.667 17.647 1.00 29.03 183 ARG A C 1
ATOM 1345 O O . ARG A 1 183 ? 70.346 27.235 18.170 1.00 30.42 183 ARG A O 1
ATOM 1347 N N . ALA A 1 184 ? 71.984 25.696 18.258 1.00 28.53 184 ALA A N 1
ATOM 1348 C CA . ALA A 1 184 ? 71.485 25.184 19.536 1.00 28.22 184 ALA A CA 1
ATOM 1349 C C . ALA A 1 184 ? 72.550 24.677 20.508 1.00 27.46 184 ALA A C 1
ATOM 1350 O O . ALA A 1 184 ? 72.310 23.717 21.232 1.00 26.73 184 ALA A O 1
ATOM 1352 N N . ALA A 1 185 ? 73.709 25.333 20.546 1.00 26.16 185 ALA A N 1
ATOM 1353 C CA . ALA A 1 185 ? 74.788 24.902 21.445 1.00 23.62 185 ALA A CA 1
ATOM 1354 C C . ALA A 1 185 ? 75.381 26.067 22.233 1.00 21.84 185 ALA A C 1
ATOM 1355 O O . ALA A 1 185 ? 75.542 27.157 21.680 1.00 21.79 185 ALA A O 1
ATOM 1357 N N . PRO A 1 186 ? 75.728 25.842 23.514 1.00 19.81 186 PRO A N 1
ATOM 1358 C CA . PRO A 1 186 ? 76.442 26.897 24.253 1.00 18.64 186 PRO A CA 1
ATOM 1359 C C . PRO A 1 186 ? 77.764 27.234 23.579 1.00 17.64 186 PRO A C 1
ATOM 1360 O O . PRO A 1 186 ? 78.437 26.355 23.032 1.00 16.35 186 PRO A O 1
ATOM 1364 N N . ALA A 1 187 ? 78.135 28.509 23.603 1.00 16.88 187 ALA A N 1
ATOM 1365 C CA . ALA A 1 187 ? 79.393 28.948 23.012 1.00 16.90 187 ALA A CA 1
ATOM 1366 C C . ALA A 1 187 ? 80.601 28.178 23.569 1.00 16.32 187 ALA A C 1
ATOM 1367 O O . ALA A 1 187 ? 81.524 27.878 22.833 1.00 15.94 187 ALA A O 1
ATOM 1369 N N . THR A 1 188 ? 80.598 27.874 24.868 1.00 16.55 188 THR A N 1
ATOM 1370 C CA . THR A 1 188 ? 81.714 27.128 25.466 1.00 16.46 188 THR A CA 1
ATOM 1371 C C . THR A 1 188 ? 81.879 25.770 24.779 1.00 15.71 188 THR A C 1
ATOM 1372 O O . THR A 1 188 ? 83.003 25.337 24.498 1.00 16.47 188 THR A O 1
ATOM 1376 N N . LEU A 1 189 ? 80.760 25.105 24.506 1.00 14.96 189 LEU A N 1
ATOM 1377 C CA . LEU A 1 189 ? 80.803 23.834 23.796 1.00 15.12 189 LEU A CA 1
ATOM 1378 C C . LEU A 1 189 ? 81.305 24.007 22.358 1.00 15.37 189 LEU A C 1
ATOM 1379 O O . LEU A 1 189 ? 82.194 23.285 21.911 1.00 15.42 189 LEU A O 1
ATOM 1384 N N . ALA A 1 190 ? 80.726 24.961 21.635 1.00 15.14 190 ALA A N 1
ATOM 1385 C CA . ALA A 1 190 ? 81.091 25.204 20.241 1.00 16.22 190 ALA A CA 1
ATOM 1386 C C . ALA A 1 190 ? 82.583 25.514 20.079 1.00 16.29 190 ALA A C 1
ATOM 1387 O O . ALA A 1 190 ? 83.216 25.036 19.133 1.00 16.16 190 ALA A O 1
ATOM 1389 N N . ASP A 1 191 ? 83.147 26.309 21.002 1.00 16.16 191 ASP A N 1
ATOM 1390 C CA . ASP A 1 191 ? 84.572 26.640 20.941 1.00 17.03 191 ASP A CA 1
ATOM 1391 C C . ASP A 1 191 ? 85.413 25.385 21.124 1.00 16.52 191 ASP A C 1
ATOM 1392 O O . ASP A 1 191 ? 86.387 25.171 20.405 1.00 16.85 191 ASP A O 1
ATOM 1397 N N . PHE A 1 192 ? 85.039 24.561 22.101 1.00 16.12 192 PHE A N 1
ATOM 1398 C CA . PHE A 1 192 ? 85.749 23.308 22.331 1.00 15.83 192 PHE A CA 1
ATOM 1399 C C . PHE A 1 192 ? 85.651 22.356 21.140 1.00 15.68 192 PHE A C 1
ATOM 1400 O O . PHE A 1 192 ? 86.645 21.745 20.731 1.00 15.00 192 PHE A O 1
ATOM 1408 N N . VAL A 1 193 ? 84.453 22.228 20.579 1.00 14.76 193 VAL A N 1
ATOM 1409 C CA . VAL A 1 193 ? 84.258 21.335 19.439 1.00 15.25 193 VAL A CA 1
ATOM 1410 C C . VAL A 1 193 ? 85.139 21.738 18.239 1.00 15.21 193 VAL A C 1
ATOM 1411 O O . VAL A 1 193 ? 85.693 20.878 17.550 1.00 14.98 193 VAL A O 1
ATOM 1415 N N . ALA A 1 194 ? 85.289 23.042 18.016 1.00 15.02 194 ALA A N 1
ATOM 1416 C CA . ALA A 1 194 ? 86.157 23.528 16.942 1.00 15.92 194 ALA A CA 1
ATOM 1417 C C . ALA A 1 194 ? 87.605 23.117 17.207 1.00 16.60 194 ALA A C 1
ATOM 1418 O O . ALA A 1 194 ? 88.293 22.642 16.304 1.00 16.97 194 ALA A O 1
ATOM 1420 N N . ARG A 1 195 ? 88.062 23.286 18.449 1.00 16.74 195 ARG A N 1
ATOM 1421 C CA . ARG A 1 195 ? 89.422 22.877 18.801 1.00 16.91 195 ARG A CA 1
ATOM 1422 C C . ARG A 1 195 ? 89.613 21.382 18.544 1.00 16.18 195 ARG A C 1
ATOM 1423 O O . ARG A 1 195 ? 90.653 20.958 18.029 1.00 16.98 195 ARG A O 1
ATOM 1431 N N . TYR A 1 196 ? 88.607 20.582 18.900 1.00 15.39 196 TYR A N 1
ATOM 1432 C CA . TYR A 1 196 ? 88.672 19.138 18.681 1.00 15.66 196 TYR A CA 1
ATOM 1433 C C . TYR A 1 196 ? 88.801 18.793 17.192 1.00 15.64 196 TYR A C 1
ATOM 1434 O O . TYR A 1 196 ? 89.693 18.037 16.794 1.00 15.73 196 TYR A O 1
ATOM 1443 N N . HIS A 1 197 ? 87.907 19.334 16.368 1.00 15.16 197 HIS A N 1
ATOM 1444 C CA . HIS A 1 197 ? 87.957 19.042 14.931 1.00 15.63 197 HIS A CA 1
ATOM 1445 C C . HIS A 1 197 ? 89.252 19.515 14.270 1.00 16.03 197 HIS A C 1
ATOM 1446 O O . HIS A 1 197 ? 89.823 18.800 13.433 1.00 16.13 197 HIS A O 1
ATOM 1453 N N . ALA A 1 198 ? 89.727 20.696 14.666 1.00 16.60 198 ALA A N 1
ATOM 1454 C CA . ALA A 1 198 ? 91.007 21.201 14.145 1.00 17.43 198 ALA A CA 1
ATOM 1455 C C . ALA A 1 198 ? 92.160 20.270 14.525 1.00 17.72 198 ALA A C 1
ATOM 1456 O O . ALA A 1 198 ? 93.018 19.984 13.702 1.00 18.00 198 ALA A O 1
ATOM 1458 N N . ALA A 1 199 ? 92.149 19.761 15.753 1.00 17.77 199 ALA A N 1
ATOM 1459 C CA . ALA A 1 199 ? 93.172 18.801 16.189 1.00 18.74 199 ALA A CA 1
ATOM 1460 C C . ALA A 1 199 ? 93.128 17.496 15.395 1.00 19.01 199 ALA A C 1
ATOM 1461 O O . ALA A 1 199 ? 94.140 16.805 15.265 1.00 19.38 199 ALA A O 1
ATOM 1463 N N . GLN A 1 200 ? 91.956 17.165 14.856 1.00 18.78 200 GLN A N 1
ATOM 1464 C CA . GLN A 1 200 ? 91.777 15.940 14.077 1.00 19.31 200 GLN A CA 1
ATOM 1465 C C . GLN A 1 200 ? 92.025 16.139 12.582 1.00 19.19 200 GLN A C 1
ATOM 1466 O O . GLN A 1 200 ? 91.819 15.220 11.788 1.00 20.28 200 GLN A O 1
ATOM 1472 N N . GLY A 1 201 ? 92.454 17.334 12.195 1.00 18.88 201 GLY A N 1
ATOM 1473 C CA . GLY A 1 201 ? 92.837 17.570 10.814 1.00 17.96 201 GLY A CA 1
ATOM 1474 C C . GLY A 1 201 ? 91.817 18.277 9.944 1.00 17.38 201 GLY A C 1
ATOM 1475 O O . GLY A 1 201 ? 92.068 18.472 8.750 1.00 17.82 201 GLY A O 1
ATOM 1476 N N . VAL A 1 202 ? 90.673 18.673 10.514 1.00 16.82 202 VAL A N 1
ATOM 1477 C CA . VAL A 1 202 ? 89.678 19.419 9.741 1.00 16.71 202 VAL A CA 1
ATOM 1478 C C . VAL A 1 202 ? 90.149 20.851 9.496 1.00 16.81 202 VAL A C 1
ATOM 1479 O O . VAL A 1 202 ? 90.576 21.543 10.431 1.00 17.40 202 VAL A O 1
ATOM 1483 N N . ASP A 1 203 ? 90.089 21.280 8.240 1.00 16.79 203 ASP A N 1
ATOM 1484 C CA . ASP A 1 203 ? 90.462 22.634 7.851 1.00 16.87 203 ASP A CA 1
ATOM 1485 C C . ASP A 1 203 ? 89.221 23.520 7.988 1.00 16.67 203 ASP A C 1
ATOM 1486 O O . ASP A 1 203 ? 88.371 23.544 7.102 1.00 16.64 203 ASP A O 1
ATOM 1491 N N . LEU A 1 204 ? 89.104 24.226 9.114 1.00 16.83 204 LEU A N 1
ATOM 1492 C CA . LEU A 1 204 ? 87.916 25.028 9.426 1.00 17.02 204 LEU A CA 1
ATOM 1493 C C . LEU A 1 204 ? 88.043 26.455 8.928 1.00 17.25 204 LEU A C 1
ATOM 1494 O O . LEU A 1 204 ? 89.053 27.116 9.197 1.00 17.69 204 LEU A O 1
ATOM 1499 N N . ARG A 1 205 ? 87.010 26.942 8.237 1.00 17.23 205 ARG A N 1
ATOM 1500 C CA . ARG A 1 205 ? 86.981 28.329 7.752 1.00 17.18 205 ARG A CA 1
ATOM 1501 C C . ARG A 1 205 ? 85.749 29.038 8.300 1.00 17.81 205 ARG A C 1
ATOM 1502 O O 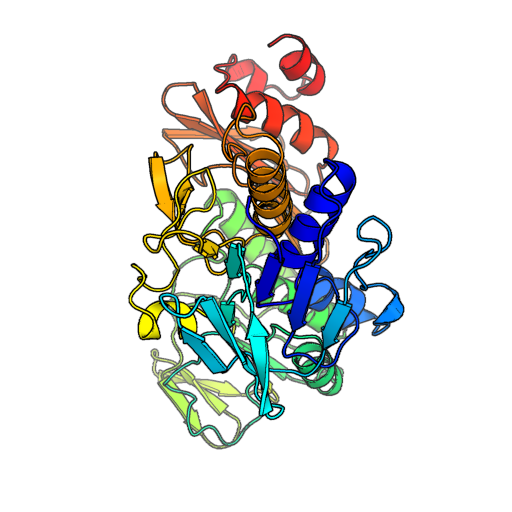. ARG A 1 205 ? 84.628 28.786 7.851 1.00 19.68 205 ARG A O 1
ATOM 1510 N N . PHE A 1 206 ? 85.955 29.903 9.290 1.00 17.91 206 PHE A N 1
ATOM 1511 C CA . PHE A 1 206 ? 84.868 30.656 9.908 1.00 17.38 206 PHE A CA 1
ATOM 1512 C C . PHE A 1 206 ? 84.610 32.008 9.246 1.00 18.08 206 PHE A C 1
ATOM 1513 O O . PHE A 1 206 ? 85.511 32.604 8.635 1.00 17.91 206 PHE A O 1
ATOM 1521 N N . GLU A 1 207 ? 83.370 32.483 9.380 1.00 18.21 207 GLU A N 1
ATOM 1522 C CA . GLU A 1 207 ? 82.928 33.735 8.749 1.00 19.47 207 GLU A CA 1
ATOM 1523 C C . GLU A 1 207 ? 83.256 33.761 7.259 1.00 19.08 207 GLU A C 1
ATOM 1524 O O . GLU A 1 207 ? 83.754 34.764 6.733 1.00 18.95 207 GLU A O 1
ATOM 1530 N N . ARG A 1 208 ? 82.983 32.636 6.600 1.00 18.94 208 ARG A N 1
ATOM 1531 C CA . ARG A 1 208 ? 83.129 32.518 5.158 1.00 19.17 208 ARG A CA 1
ATOM 1532 C C . ARG A 1 208 ? 81.855 31.928 4.558 1.00 18.73 208 ARG A C 1
ATOM 1533 O O . ARG A 1 208 ? 81.179 31.113 5.193 1.00 19.28 208 ARG A O 1
ATOM 1541 N N . SER A 1 209 ? 81.542 32.351 3.338 1.00 18.63 209 SER A N 1
ATOM 1542 C CA . SER A 1 209 ? 80.378 31.873 2.604 1.00 19.00 209 SER A CA 1
ATOM 1543 C C . SER A 1 209 ? 80.766 31.508 1.180 1.00 18.41 209 SER A C 1
ATOM 1544 O O . SER A 1 209 ? 81.690 32.077 0.598 1.00 18.19 209 SER A O 1
ATOM 1547 N N . VAL A 1 210 ? 80.046 30.552 0.626 1.00 18.05 210 VAL A N 1
ATOM 1548 C CA . VAL A 1 210 ? 80.287 30.100 -0.738 1.00 18.19 210 VAL A CA 1
ATOM 1549 C C . VAL A 1 210 ? 79.618 31.041 -1.729 1.00 19.00 210 VAL A C 1
ATOM 1550 O O . VAL A 1 210 ? 78.431 31.341 -1.609 1.00 19.90 210 VAL A O 1
ATOM 1554 N N . THR A 1 211 ? 80.394 31.507 -2.703 1.00 18.97 211 THR A N 1
ATOM 1555 C CA . THR A 1 211 ? 79.894 32.421 -3.732 1.00 19.13 211 THR A CA 1
ATOM 1556 C C . THR A 1 211 ? 79.639 31.734 -5.074 1.00 18.77 211 THR A C 1
ATOM 1557 O O . THR A 1 211 ? 78.932 32.282 -5.924 1.00 20.19 211 THR A O 1
ATOM 1561 N N . GLY A 1 212 ? 80.193 30.537 -5.252 1.00 18.15 212 GLY A N 1
ATOM 1562 C CA . GLY A 1 212 ? 80.067 29.823 -6.529 1.00 18.02 212 GLY A CA 1
ATOM 1563 C C . GLY A 1 212 ? 81.045 28.679 -6.638 1.00 18.18 212 GLY A C 1
ATOM 1564 O O . GLY A 1 212 ? 81.669 28.291 -5.655 1.00 17.74 212 GLY A O 1
ATOM 1565 N N . SER A 1 213 ? 81.174 28.133 -7.845 1.00 17.57 213 SER A N 1
ATOM 1566 C CA . SER A 1 213 ? 82.138 27.075 -8.121 1.00 17.96 213 SER A CA 1
ATOM 1567 C C . SER A 1 213 ? 82.483 27.051 -9.600 1.00 17.52 213 SER A C 1
ATOM 1568 O O . SER A 1 213 ? 81.658 27.426 -10.442 1.00 18.46 213 SER A O 1
ATOM 1571 N N . VAL A 1 214 ? 83.699 26.615 -9.906 1.00 16.85 214 VAL A N 1
ATOM 1572 C CA . VAL A 1 214 ? 84.157 26.471 -11.293 1.00 17.09 214 VAL A CA 1
ATOM 1573 C C . VAL A 1 214 ? 85.070 25.251 -11.385 1.00 17.02 214 VAL A C 1
ATOM 1574 O O . VAL A 1 214 ? 86.003 25.134 -10.601 1.00 16.79 214 VAL A O 1
ATOM 1578 N N . ASP A 1 215 ? 84.784 24.347 -12.327 1.00 16.48 215 ASP A N 1
ATOM 1579 C CA . ASP A 1 215 ? 85.644 23.183 -12.655 1.00 16.75 215 ASP A CA 1
ATOM 1580 C C . ASP A 1 215 ? 86.285 22.478 -11.445 1.00 17.19 215 ASP A C 1
ATOM 1581 O O . ASP A 1 215 ? 87.511 22.322 -11.363 1.00 17.88 215 ASP A O 1
ATOM 1586 N N . GLY A 1 216 ? 85.439 22.054 -10.520 1.00 16.43 216 GLY A N 1
ATOM 1587 C CA . GLY A 1 216 ? 85.891 21.293 -9.343 1.00 16.88 216 GLY A CA 1
ATOM 1588 C C . GLY A 1 216 ? 86.420 22.097 -8.169 1.00 16.69 216 GLY A C 1
ATOM 1589 O O . GLY A 1 216 ? 86.975 21.530 -7.225 1.00 17.47 216 GLY A O 1
ATOM 1590 N N . VAL A 1 217 ? 86.240 23.410 -8.216 1.00 16.10 217 VAL A N 1
ATOM 1591 C CA . VAL A 1 217 ? 86.756 24.301 -7.189 1.00 15.72 217 VAL A CA 1
ATOM 1592 C C . VAL A 1 217 ? 85.641 25.219 -6.690 1.00 15.88 217 VAL A C 1
ATOM 1593 O O . VAL A 1 217 ? 84.890 25.807 -7.473 1.00 16.65 217 VAL A O 1
ATOM 1597 N N . VAL A 1 218 ? 85.507 25.308 -5.374 1.00 15.35 218 VAL A N 1
ATOM 1598 C CA . VAL A 1 218 ? 84.479 26.135 -4.763 1.00 16.16 218 VAL A CA 1
ATOM 1599 C C . VAL A 1 218 ? 85.050 27.524 -4.452 1.00 15.45 218 VAL A C 1
ATOM 1600 O O . VAL A 1 218 ? 86.212 27.640 -4.052 1.00 15.92 218 VAL A O 1
ATOM 1604 N N . LEU A 1 219 ? 84.249 28.566 -4.670 1.00 14.91 219 LEU A N 1
ATOM 1605 C CA . LEU A 1 219 ? 84.677 29.963 -4.480 1.00 15.22 219 LEU A CA 1
ATOM 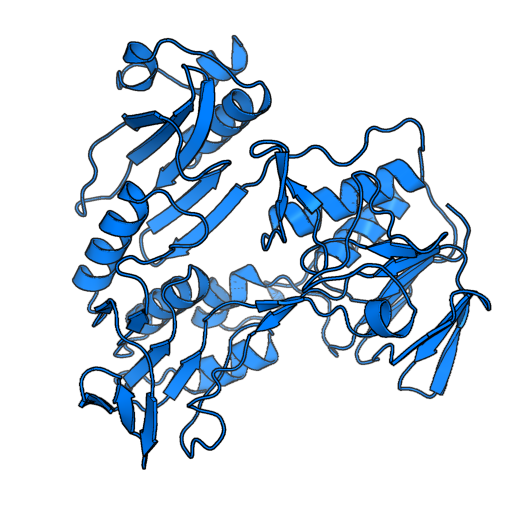1606 C C . LEU A 1 219 ? 84.073 30.504 -3.199 1.00 15.75 219 LEU A C 1
ATOM 1607 O O . LEU A 1 219 ? 82.920 30.215 -2.895 1.00 16.90 219 LEU A O 1
ATOM 1612 N N . LEU A 1 220 ? 84.852 31.299 -2.472 1.00 15.75 220 LEU A N 1
ATOM 1613 C CA . LEU A 1 220 ? 84.427 31.860 -1.199 1.00 17.08 220 LEU A CA 1
ATOM 1614 C C . LEU A 1 220 ? 84.363 33.379 -1.274 1.00 16.87 220 LEU A C 1
ATOM 1615 O O . LEU A 1 220 ? 85.020 34.013 -2.119 1.00 16.69 220 LEU A O 1
ATOM 1620 N N . ASP A 1 221 ? 83.622 33.974 -0.344 1.00 16.58 221 ASP A N 1
ATOM 1621 C CA . ASP A 1 221 ? 83.395 35.420 -0.347 1.00 17.75 221 ASP A CA 1
ATOM 1622 C C . ASP A 1 221 ? 84.561 36.267 0.155 1.00 17.61 221 ASP A C 1
ATOM 1623 O O . ASP A 1 221 ? 84.467 37.502 0.182 1.00 18.87 221 ASP A O 1
ATOM 1628 N N . ASP A 1 222 ? 85.672 35.620 0.499 1.00 16.68 222 ASP A N 1
ATOM 1629 C CA . ASP A 1 222 ? 86.923 36.343 0.757 1.00 16.57 222 ASP A CA 1
ATOM 1630 C C . ASP A 1 222 ? 87.838 36.350 -0.470 1.00 15.91 222 ASP A C 1
ATOM 1631 O O . ASP A 1 222 ? 89.014 36.713 -0.374 1.00 17.10 222 ASP A O 1
ATOM 1636 N N . GLY A 1 223 ? 87.299 35.935 -1.618 1.00 15.37 223 GLY A N 1
ATOM 1637 C CA . GLY A 1 223 ? 88.055 35.945 -2.867 1.00 14.86 223 GLY A CA 1
ATOM 1638 C C . GLY A 1 223 ? 88.956 34.735 -3.045 1.00 14.73 223 GLY A C 1
ATOM 1639 O O . GLY A 1 223 ? 89.810 34.739 -3.933 1.00 15.03 223 GLY A O 1
ATOM 1640 N N . THR A 1 224 ? 88.772 33.697 -2.224 1.00 14.46 224 THR A N 1
ATOM 1641 C CA . THR A 1 224 ? 89.685 32.555 -2.288 1.00 14.75 224 THR A CA 1
ATOM 1642 C C . THR A 1 224 ? 88.969 31.312 -2.795 1.00 14.18 224 THR A C 1
ATOM 1643 O O . THR A 1 224 ? 87.787 31.363 -3.129 1.00 14.08 224 THR A O 1
ATOM 1647 N N . ARG A 1 225 ? 89.679 30.190 -2.815 1.00 14.02 225 ARG A N 1
ATOM 1648 C CA . ARG A 1 225 ? 89.231 28.972 -3.472 1.00 14.07 225 ARG A CA 1
ATOM 1649 C C . ARG A 1 225 ? 89.484 27.762 -2.581 1.00 14.62 225 ARG A C 1
ATOM 1650 O O . ARG A 1 225 ? 90.446 27.748 -1.801 1.00 14.86 225 ARG A O 1
ATOM 1658 N N . ILE A 1 226 ? 88.613 26.762 -2.693 1.00 15.55 226 ILE A N 1
ATOM 1659 C CA . ILE A 1 226 ? 88.843 25.459 -2.067 1.00 15.81 226 ILE A CA 1
ATOM 1660 C C . ILE A 1 226 ? 88.548 24.368 -3.088 1.00 16.05 226 ILE A C 1
ATOM 1661 O O . ILE A 1 226 ? 87.417 24.234 -3.545 1.00 15.97 226 ILE A O 1
ATOM 1666 N N . ALA A 1 227 ? 89.567 23.598 -3.445 1.00 16.14 227 ALA A N 1
ATOM 1667 C CA . ALA A 1 227 ? 89.389 22.462 -4.350 1.00 16.93 227 ALA A CA 1
ATOM 1668 C C . ALA A 1 227 ? 88.830 21.278 -3.576 1.00 17.54 227 ALA A C 1
ATOM 1669 O O . ALA A 1 227 ? 89.222 21.028 -2.433 1.00 18.40 227 ALA A O 1
ATOM 1671 N N . ALA A 1 228 ? 87.900 20.553 -4.177 1.00 18.28 228 ALA A N 1
ATOM 1672 C CA . ALA A 1 228 ? 87.340 19.365 -3.534 1.00 18.24 228 ALA A CA 1
ATOM 1673 C C . ALA A 1 228 ? 86.857 18.366 -4.567 1.00 18.20 228 ALA A C 1
ATOM 1674 O O . ALA A 1 228 ? 86.556 18.724 -5.703 1.00 18.59 228 ALA A O 1
ATOM 1676 N N . ASP A 1 229 ? 86.795 17.105 -4.163 1.00 17.88 229 ASP A N 1
ATOM 1677 C CA . ASP A 1 229 ? 86.239 16.062 -5.013 1.00 18.01 229 ASP A CA 1
ATOM 1678 C C . ASP A 1 229 ? 84.729 15.932 -4.818 1.00 18.36 229 ASP A C 1
ATOM 1679 O O . ASP A 1 229 ? 84.033 15.398 -5.680 1.00 18.78 229 ASP A O 1
ATOM 1684 N N . MET A 1 230 ? 84.234 16.423 -3.685 1.00 17.89 230 MET A N 1
ATOM 1685 C CA . MET A 1 230 ? 82.830 16.334 -3.338 1.00 18.59 230 MET A CA 1
ATOM 1686 C C . MET A 1 230 ? 82.504 17.454 -2.361 1.00 17.08 230 MET A C 1
ATOM 1687 O O . MET A 1 230 ? 83.315 17.758 -1.475 1.00 16.51 230 MET A O 1
ATOM 1692 N N . VAL A 1 231 ? 81.305 18.019 -2.500 1.00 15.85 231 VAL A N 1
ATOM 1693 C CA . VAL A 1 231 ? 80.790 19.012 -1.559 1.00 15.55 231 VAL A CA 1
ATOM 1694 C C . VAL A 1 231 ? 79.553 18.414 -0.912 1.00 15.29 231 VAL A C 1
ATOM 1695 O O . VAL A 1 231 ? 78.696 17.856 -1.600 1.00 15.85 231 VAL A O 1
ATOM 1699 N N . VAL A 1 232 ? 79.466 18.508 0.409 1.00 14.49 232 VAL A N 1
ATOM 1700 C CA . VAL A 1 232 ? 78.219 18.174 1.106 1.00 15.36 232 VAL A CA 1
ATOM 1701 C C . VAL A 1 232 ? 77.693 19.435 1.770 1.00 15.41 232 VAL A C 1
ATOM 1702 O O . VAL A 1 232 ? 78.394 20.043 2.590 1.00 15.46 232 VAL A O 1
ATOM 1706 N N . VAL A 1 233 ? 76.478 19.825 1.381 1.00 15.23 233 VAL A N 1
ATOM 1707 C CA . VAL A 1 233 ? 75.812 21.015 1.896 1.00 15.67 233 VAL A CA 1
ATOM 1708 C C . VAL A 1 233 ? 75.006 20.634 3.129 1.00 15.39 233 VAL A C 1
ATOM 1709 O O . VAL A 1 233 ? 74.178 19.716 3.066 1.00 15.37 233 VAL A O 1
ATOM 1713 N N . GLY A 1 234 ? 75.252 21.326 4.240 1.00 15.03 234 GLY A N 1
ATOM 1714 C CA . GLY A 1 234 ? 74.501 21.115 5.468 1.00 15.96 234 GLY A CA 1
ATOM 1715 C C . GLY A 1 234 ? 74.245 22.437 6.167 1.00 16.53 234 GLY A C 1
ATOM 1716 O O . GLY A 1 234 ? 74.782 22.679 7.240 1.00 16.76 234 GLY A O 1
ATOM 1717 N N . ILE A 1 235 ? 73.435 23.291 5.538 1.00 16.78 235 ILE A N 1
ATOM 1718 C CA . ILE A 1 235 ? 73.131 24.622 6.056 1.00 18.11 235 ILE A CA 1
ATOM 1719 C C . ILE A 1 235 ? 71.752 24.688 6.710 1.00 17.93 235 ILE A C 1
ATOM 1720 O O . ILE A 1 235 ? 71.212 25.776 6.947 1.00 20.17 235 ILE A O 1
ATOM 1725 N N . GLY A 1 236 ? 71.182 23.524 7.010 1.00 16.66 236 GLY A N 1
ATOM 1726 C CA . GLY A 1 236 ? 69.888 23.454 7.688 1.00 16.48 236 GLY A CA 1
ATOM 1727 C C . GLY A 1 236 ? 68.829 22.846 6.796 1.00 15.56 236 GLY A C 1
ATOM 1728 O O . GLY A 1 236 ? 69.105 22.446 5.658 1.00 15.11 236 GLY A O 1
ATOM 1729 N N . VAL A 1 237 ? 67.609 22.793 7.319 1.00 16.12 237 VAL A N 1
ATOM 1730 C CA . VAL A 1 237 ? 66.494 22.133 6.653 1.00 16.68 237 VAL A CA 1
ATOM 1731 C C . VAL A 1 237 ? 65.308 23.075 6.558 1.00 16.88 237 VAL A C 1
ATOM 1732 O O . VAL A 1 237 ? 65.256 24.086 7.274 1.00 18.57 237 VAL A O 1
ATOM 1736 N N . LEU A 1 238 ? 64.373 22.734 5.676 1.00 15.85 238 LEU A N 1
ATOM 1737 C CA . LEU A 1 238 ? 63.129 23.476 5.479 1.00 16.68 238 LEU A CA 1
ATOM 1738 C C . LEU A 1 238 ? 61.993 22.499 5.648 1.00 15.77 238 LEU A C 1
ATOM 1739 O O . LEU A 1 238 ? 62.018 21.384 5.096 1.00 15.94 238 LEU A O 1
ATOM 1744 N N . ALA A 1 239 ? 60.978 22.901 6.404 1.00 14.46 239 ALA A N 1
ATOM 1745 C CA . ALA A 1 239 ? 59.832 22.023 6.623 1.00 13.62 239 ALA A CA 1
ATOM 1746 C C . ALA A 1 239 ? 59.160 21.586 5.325 1.00 13.08 239 ALA A C 1
ATOM 1747 O O . ALA A 1 239 ? 58.976 22.394 4.394 1.00 13.61 239 ALA A O 1
ATOM 1749 N N . ASN A 1 240 ? 58.777 20.312 5.280 1.00 12.91 240 ASN A N 1
ATOM 1750 C CA . ASN A 1 240 ? 58.012 19.790 4.136 1.00 13.50 240 ASN A CA 1
ATOM 1751 C C . ASN A 1 240 ? 56.520 20.070 4.358 1.00 13.09 240 ASN A C 1
ATOM 1752 O O . ASN A 1 240 ? 55.717 19.163 4.594 1.00 12.81 240 ASN A O 1
ATOM 1757 N N . ASP A 1 241 ? 56.148 21.344 4.258 1.00 12.09 241 ASP A N 1
ATOM 1758 C CA . ASP A 1 241 ? 54.771 21.761 4.594 1.00 13.05 241 ASP A CA 1
ATOM 1759 C C . ASP A 1 241 ? 53.941 22.139 3.366 1.00 12.76 241 ASP A C 1
ATOM 1760 O O . ASP A 1 241 ? 52.920 22.786 3.512 1.00 12.92 241 ASP A O 1
ATOM 1765 N N . ALA A 1 242 ? 54.342 21.715 2.167 1.00 13.04 242 ALA A N 1
ATOM 1766 C CA . ALA A 1 242 ? 53.639 22.121 0.947 1.00 13.00 242 ALA A CA 1
ATOM 1767 C C . ALA A 1 242 ? 52.178 21.689 0.916 1.00 13.45 242 ALA A C 1
ATOM 1768 O O . ALA A 1 242 ? 51.325 22.447 0.460 1.00 13.08 242 ALA A O 1
ATOM 1770 N N . LEU A 1 243 ? 51.877 20.476 1.366 1.00 13.13 243 LEU A N 1
ATOM 1771 C CA . LEU A 1 243 ? 50.472 20.030 1.338 1.00 13.62 243 LEU A CA 1
ATOM 1772 C C . LEU A 1 243 ? 49.595 20.872 2.263 1.00 13.06 243 LEU A C 1
ATOM 1773 O O . LEU A 1 243 ? 48.464 21.228 1.927 1.00 13.41 243 LEU A O 1
ATOM 1778 N N . ALA A 1 244 ? 50.139 21.185 3.438 1.00 12.77 244 ALA A N 1
ATOM 1779 C CA . ALA A 1 244 ? 49.459 22.017 4.414 1.00 11.78 244 ALA A CA 1
ATOM 1780 C C . ALA A 1 244 ? 49.224 23.422 3.859 1.00 12.44 244 ALA A C 1
ATOM 1781 O O . ALA A 1 244 ? 48.129 23.988 3.998 1.00 12.91 244 ALA A O 1
ATOM 1783 N N . ARG A 1 245 ? 50.248 23.979 3.215 1.00 12.62 245 ARG A N 1
ATOM 1784 C CA . ARG A 1 245 ? 50.115 25.328 2.644 1.00 14.15 245 ARG A CA 1
ATOM 1785 C C . ARG A 1 245 ? 49.015 25.359 1.575 1.00 12.98 245 ARG A C 1
ATOM 1786 O O . ARG A 1 245 ? 48.175 26.256 1.572 1.00 13.34 245 ARG A O 1
ATOM 1794 N N . ALA A 1 246 ? 49.027 24.374 0.677 1.00 13.00 246 ALA A N 1
ATOM 1795 C CA . ALA A 1 246 ? 48.053 24.329 -0.424 1.00 12.92 246 ALA A CA 1
ATOM 1796 C C . ALA A 1 246 ? 46.627 24.134 0.104 1.00 13.16 246 ALA A C 1
ATOM 1797 O O . ALA A 1 246 ? 45.670 24.645 -0.468 1.00 14.09 246 ALA A O 1
ATOM 1799 N N . ALA A 1 247 ? 46.492 23.418 1.217 1.00 12.63 247 ALA A N 1
ATOM 1800 C CA . ALA A 1 247 ? 45.177 23.147 1.794 1.00 13.14 247 ALA A CA 1
ATOM 1801 C C . ALA A 1 247 ? 44.658 24.265 2.692 1.00 13.54 247 ALA A C 1
ATOM 1802 O O . ALA A 1 247 ? 43.538 24.161 3.183 1.00 15.47 247 ALA A O 1
ATOM 1804 N N . GLY A 1 248 ? 45.448 25.311 2.914 1.00 12.70 248 GLY A N 1
ATOM 1805 C CA . GLY A 1 248 ? 44.983 26.470 3.691 1.00 13.41 248 GLY A CA 1
ATOM 1806 C C . GLY A 1 248 ? 45.326 26.490 5.175 1.00 12.69 248 GLY A C 1
ATOM 1807 O O . GLY A 1 248 ? 44.771 27.305 5.900 1.00 13.66 248 GLY A O 1
ATOM 1808 N N . LEU A 1 249 ? 46.242 25.637 5.635 1.00 11.98 249 LEU A N 1
ATOM 1809 C CA . LEU A 1 249 ? 46.643 25.649 7.046 1.00 12.11 249 LEU A CA 1
ATOM 1810 C C . LEU A 1 249 ? 47.640 26.759 7.318 1.00 11.64 249 LEU A C 1
ATOM 1811 O O . LEU A 1 249 ? 48.380 27.169 6.425 1.00 12.19 249 LEU A O 1
ATOM 1816 N N . ALA A 1 250 ? 47.704 27.217 8.559 1.00 11.26 250 ALA A N 1
ATOM 1817 C CA . ALA A 1 250 ? 48.719 28.194 8.934 1.00 11.10 250 ALA A CA 1
ATOM 1818 C C . ALA A 1 250 ? 50.110 27.540 8.953 1.00 11.29 250 ALA A C 1
ATOM 1819 O O . ALA A 1 250 ? 50.367 26.597 9.713 1.00 11.28 250 ALA A O 1
ATOM 1821 N N . CYS A 1 251 ? 51.019 28.085 8.146 1.00 11.26 251 CYS A N 1
ATOM 1822 C CA A CYS A 1 251 ? 52.393 27.591 8.135 0.50 13.04 251 CYS A CA 1
ATOM 1823 C CA B CYS A 1 251 ? 52.399 27.569 7.985 0.50 11.61 251 CYS A CA 1
ATOM 1824 C C . CYS A 1 251 ? 53.377 28.694 7.766 1.00 12.73 251 CYS A C 1
ATOM 1825 O O . CYS A 1 251 ? 53.034 29.686 7.099 1.00 13.61 251 CYS A O 1
ATOM 1830 N N . ASP A 1 252 ? 54.603 28.529 8.245 1.00 13.19 252 ASP A N 1
ATOM 1831 C CA . ASP A 1 252 ? 55.687 29.478 7.949 1.00 13.14 252 ASP A CA 1
ATOM 1832 C C . ASP A 1 252 ? 56.995 28.715 8.155 1.00 13.13 252 ASP A C 1
ATOM 1833 O O . ASP A 1 252 ? 57.528 28.709 9.257 1.00 14.07 252 ASP A O 1
ATOM 1838 N N . ASP A 1 253 ? 57.479 28.080 7.089 1.00 13.29 253 ASP A N 1
ATOM 1839 C CA . ASP A 1 253 ? 58.578 27.104 7.221 1.00 13.09 253 ASP A CA 1
ATOM 1840 C C . ASP A 1 253 ? 58.274 26.162 8.406 1.00 12.83 253 ASP A C 1
ATOM 1841 O O . ASP A 1 253 ? 59.035 26.067 9.389 1.00 12.73 253 ASP A O 1
ATOM 1846 N N . GLY A 1 254 ? 57.113 25.517 8.331 1.00 12.59 254 GLY A N 1
ATOM 1847 C CA . GLY A 1 254 ? 56.646 24.663 9.414 1.00 12.41 254 GLY A CA 1
ATOM 1848 C C . GLY A 1 254 ? 55.177 24.895 9.669 1.00 11.62 254 GLY A C 1
ATOM 1849 O O . GLY A 1 254 ? 54.693 26.036 9.580 1.00 12.82 254 GLY A O 1
ATOM 1850 N N . ILE A 1 255 ? 54.477 23.823 9.992 1.00 11.83 255 ILE A N 1
ATOM 1851 C CA . ILE A 1 255 ? 53.063 23.894 10.280 1.00 11.79 255 ILE A CA 1
ATOM 1852 C C . ILE A 1 255 ? 52.857 24.268 11.744 1.00 11.92 255 ILE A C 1
ATOM 1853 O O . ILE A 1 255 ? 53.367 23.586 12.641 1.00 11.98 255 ILE A O 1
ATOM 1858 N N . PHE A 1 256 ? 52.132 25.357 12.000 1.00 11.28 256 PHE A N 1
ATOM 1859 C CA . PHE A 1 256 ? 51.877 25.744 13.399 1.00 10.52 256 PHE A CA 1
ATOM 1860 C C . PHE A 1 256 ? 50.958 24.747 14.072 1.00 11.06 256 PHE A C 1
ATOM 1861 O O . PHE A 1 256 ? 49.891 24.405 13.544 1.00 11.95 256 PHE A O 1
ATOM 1869 N N . VAL A 1 257 ? 51.395 24.259 15.230 1.00 11.49 257 VAL A N 1
ATOM 1870 C CA . VAL A 1 257 ? 50.540 23.386 16.042 1.00 11.37 257 VAL A CA 1
ATOM 1871 C C . VAL A 1 257 ? 50.566 23.796 17.489 1.00 11.05 257 VAL A C 1
ATOM 1872 O O . VAL A 1 257 ? 51.561 24.362 17.964 1.00 11.98 257 VAL A O 1
ATOM 1876 N N . ASP A 1 258 ? 49.482 23.474 18.186 1.00 11.24 258 ASP A N 1
ATOM 1877 C CA . ASP A 1 258 ? 49.432 23.635 19.643 1.00 11.32 258 ASP A CA 1
ATOM 1878 C C . ASP A 1 258 ? 49.950 22.355 20.320 1.00 11.50 258 ASP A C 1
ATOM 1879 O O . ASP A 1 258 ? 50.463 21.451 19.631 1.00 12.34 258 ASP A O 1
ATOM 1884 N N . ALA A 1 259 ? 49.824 22.281 21.638 1.00 11.88 259 ALA A N 1
ATOM 1885 C CA . ALA A 1 259 ? 50.379 21.154 22.409 1.00 11.21 259 ALA A CA 1
ATOM 1886 C C . ALA A 1 259 ? 49.599 19.862 22.195 1.00 12.24 259 ALA A C 1
ATOM 1887 O O . ALA A 1 259 ? 50.048 18.797 22.628 1.00 12.61 259 ALA A O 1
ATOM 1889 N N . TYR A 1 260 ? 48.475 19.932 21.508 1.00 11.88 260 TYR A N 1
ATOM 1890 C CA . TYR A 1 260 ? 47.721 18.727 21.153 1.00 11.95 260 TYR A CA 1
ATOM 1891 C C . TYR A 1 260 ? 48.038 18.260 19.742 1.00 12.14 260 TYR A C 1
ATOM 1892 O O . TYR A 1 260 ? 47.468 17.282 19.270 1.00 12.68 260 TYR A O 1
ATOM 1901 N N . GLY A 1 261 ? 48.948 18.971 19.065 1.00 11.28 261 GLY A N 1
ATOM 1902 C CA . GLY A 1 261 ? 49.270 18.667 17.679 1.00 11.19 261 GLY A CA 1
ATOM 1903 C C . GLY A 1 261 ? 48.265 19.201 16.673 1.00 10.60 261 GLY A C 1
ATOM 1904 O O . GLY A 1 261 ? 48.374 18.896 15.489 1.00 11.31 261 GLY A O 1
ATOM 1905 N N . ARG A 1 262 ? 47.300 20.017 17.115 1.00 10.75 262 ARG A N 1
ATOM 1906 C CA . ARG A 1 262 ? 46.283 20.521 16.197 1.00 11.35 262 ARG A CA 1
ATOM 1907 C C . ARG A 1 262 ? 46.856 21.615 15.303 1.00 11.27 262 ARG A C 1
ATOM 1908 O O . ARG A 1 262 ? 47.549 22.516 15.781 1.00 11.80 262 ARG A O 1
ATOM 1916 N N . THR A 1 263 ? 46.557 21.516 14.007 1.00 11.18 263 THR A N 1
ATOM 1917 C CA . THR A 1 263 ? 46.780 22.608 13.050 1.00 11.41 263 THR A CA 1
ATOM 1918 C C . THR A 1 263 ? 45.574 23.556 13.080 1.00 11.25 263 THR A C 1
ATOM 1919 O O . THR A 1 263 ? 44.621 23.352 13.842 1.00 11.91 263 THR A O 1
ATOM 1923 N N . THR A 1 264 ? 45.569 24.559 12.196 1.00 10.83 264 THR A N 1
ATOM 1924 C CA . THR A 1 264 ? 44.410 25.438 12.118 1.00 11.83 264 THR A CA 1
ATOM 1925 C C . THR A 1 264 ? 43.252 24.802 11.345 1.00 11.74 264 THR A C 1
ATOM 1926 O O . THR A 1 264 ? 42.171 25.399 11.271 1.00 12.49 264 THR A O 1
ATOM 1930 N N . CYS A 1 265 ? 43.450 23.619 10.770 1.00 12.92 265 CYS A N 1
ATOM 1931 C CA . CYS A 1 265 ? 42.381 22.952 10.046 1.00 12.94 265 CYS A CA 1
ATOM 1932 C C . CYS A 1 265 ? 41.784 21.842 10.914 1.00 13.70 265 CYS A C 1
ATOM 1933 O O . CYS A 1 265 ? 42.509 20.932 11.308 1.00 12.59 265 CYS A O 1
ATOM 1936 N N . PRO A 1 266 ? 40.468 21.914 11.230 1.00 14.55 266 PRO A N 1
ATOM 1937 C CA . PRO A 1 266 ? 39.879 20.835 12.029 1.00 14.72 266 PRO A CA 1
ATOM 1938 C C . PRO A 1 266 ? 40.123 19.450 11.420 1.00 14.61 266 PRO A C 1
ATOM 1939 O O . PRO A 1 266 ? 40.083 19.275 10.199 1.00 14.85 266 PRO A O 1
ATOM 1946 N N . ASP A 1 267 ? 40.403 18.500 12.311 1.00 14.25 267 ASP A N 1
ATOM 1947 C CA . ASP A 1 267 ? 40.673 17.080 11.994 1.00 14.16 267 ASP A CA 1
ATOM 1948 C C . ASP A 1 267 ? 42.032 16.841 11.358 1.00 13.86 267 ASP A C 1
ATOM 1949 O O . ASP A 1 267 ? 42.312 15.724 10.948 1.00 13.89 267 ASP A O 1
ATOM 1954 N N . VAL A 1 268 ? 42.868 17.870 11.295 1.00 12.34 268 VAL A N 1
ATOM 1955 C CA . VAL A 1 268 ? 44.230 17.723 10.785 1.00 12.42 268 VAL A CA 1
ATOM 1956 C C . VAL A 1 268 ? 45.224 18.102 11.884 1.00 12.11 268 VAL A C 1
ATOM 1957 O O . VAL A 1 268 ? 45.142 19.204 12.466 1.00 11.67 268 VAL A O 1
ATOM 1961 N N . TYR A 1 269 ? 46.150 17.183 12.145 1.00 11.31 269 TYR A N 1
ATOM 1962 C CA . TYR A 1 269 ? 47.203 17.320 13.143 1.00 11.76 269 TYR A CA 1
ATOM 1963 C C . TYR A 1 269 ? 48.553 17.297 12.444 1.00 11.64 269 TYR A C 1
ATOM 1964 O O . TYR A 1 269 ? 48.639 16.891 11.280 1.00 11.22 269 TYR A O 1
ATOM 1973 N N . ALA A 1 270 ? 49.620 17.701 13.125 1.00 11.67 270 ALA A N 1
ATOM 1974 C CA . ALA A 1 270 ? 50.970 17.580 12.574 1.00 12.46 270 ALA A CA 1
ATOM 1975 C C . ALA A 1 270 ? 51.961 17.319 13.682 1.00 12.44 270 ALA A C 1
ATOM 1976 O O . ALA A 1 270 ? 51.736 17.693 14.840 1.00 12.67 270 ALA A O 1
ATOM 1978 N N . LEU A 1 271 ? 53.045 16.626 13.331 1.00 13.17 271 LEU A N 1
ATOM 1979 C CA . LEU A 1 271 ? 54.033 16.263 14.342 1.00 14.27 271 LEU A CA 1
ATOM 1980 C C . LEU A 1 271 ? 55.416 16.143 13.752 1.00 13.93 271 LEU A C 1
ATOM 1981 O O . LEU A 1 271 ? 55.571 15.973 12.539 1.00 16.20 271 LEU A O 1
ATOM 1986 N N . GLY A 1 272 ? 56.412 16.309 14.613 1.00 13.02 272 GLY A N 1
ATOM 1987 C CA . GLY A 1 272 ? 57.815 16.104 14.263 1.00 13.36 272 GLY A CA 1
ATOM 1988 C C . GLY A 1 272 ? 58.464 17.298 13.591 1.00 13.25 272 GLY A C 1
ATOM 1989 O O . GLY A 1 272 ? 58.113 18.463 13.867 1.00 13.58 272 GLY A O 1
ATOM 1990 N N . ASP A 1 273 ? 59.435 17.019 12.723 1.00 12.90 273 ASP A N 1
ATOM 1991 C CA . ASP A 1 273 ? 60.243 18.070 12.087 1.00 13.80 273 ASP A CA 1
ATOM 1992 C C . ASP A 1 273 ? 59.423 19.073 11.269 1.00 13.47 273 ASP A C 1
ATOM 1993 O O . ASP A 1 273 ? 59.889 20.184 11.032 1.00 14.93 273 ASP A O 1
ATOM 1998 N N . VAL A 1 274 ? 58.239 18.683 10.806 1.00 12.42 274 VAL A N 1
ATOM 1999 C CA . VAL A 1 274 ? 57.431 19.581 9.982 1.00 13.65 274 VAL A CA 1
ATOM 2000 C C . VAL A 1 274 ? 56.751 20.673 10.803 1.00 13.18 274 VAL A C 1
ATOM 2001 O O . VAL A 1 274 ? 56.246 21.619 10.217 1.00 13.85 274 VAL A O 1
ATOM 2005 N N . THR A 1 275 ? 56.739 20.549 12.128 1.00 12.69 275 THR A N 1
ATOM 2006 C CA . THR A 1 275 ? 55.962 21.493 12.940 1.00 12.72 275 THR A CA 1
ATOM 2007 C C . THR A 1 275 ? 56.753 22.673 13.481 1.00 13.21 275 THR A C 1
ATOM 2008 O O . THR A 1 275 ? 57.953 22.583 13.745 1.00 13.24 275 THR A O 1
ATOM 2012 N N . ARG A 1 276 ? 56.027 23.770 13.656 1.00 12.32 276 ARG A N 1
ATOM 2013 C CA . ARG A 1 276 ? 56.492 24.928 14.415 1.00 13.16 276 ARG A CA 1
ATOM 2014 C C . ARG A 1 276 ? 55.623 24.961 15.673 1.00 13.26 276 ARG A C 1
ATOM 2015 O O . ARG A 1 276 ? 54.391 25.011 15.589 1.00 13.65 276 ARG A O 1
ATOM 2023 N N . GLN A 1 277 ? 56.270 24.937 16.833 1.00 13.74 277 GLN A N 1
ATOM 2024 C CA . GLN A 1 277 ? 55.574 24.677 18.104 1.00 13.25 277 GLN A CA 1
ATOM 2025 C C . GLN A 1 277 ? 56.225 25.430 19.244 1.00 12.91 277 GLN A C 1
ATOM 2026 O O . GLN A 1 277 ? 57.346 25.902 19.120 1.00 11.86 277 GLN A O 1
ATOM 2032 N N . ARG A 1 278 ? 55.508 25.521 20.359 1.00 12.36 278 ARG A N 1
ATOM 2033 C CA . ARG A 1 278 ? 56.031 26.192 21.535 1.00 13.27 278 ARG A CA 1
ATOM 2034 C C . ARG A 1 278 ? 57.181 25.447 22.197 1.00 13.26 278 ARG A C 1
ATOM 2035 O O . ARG A 1 278 ? 57.054 24.276 22.546 1.00 13.85 278 ARG A O 1
ATOM 2043 N N . ASN A 1 279 ? 58.291 26.156 22.388 1.00 13.15 279 ASN A N 1
ATOM 2044 C CA . ASN A 1 279 ? 59.377 25.701 23.250 1.00 14.59 279 ASN A CA 1
ATOM 2045 C C . ASN A 1 279 ? 59.024 26.186 24.656 1.00 16.20 279 ASN A C 1
ATOM 2046 O O . ASN A 1 279 ? 59.006 27.389 24.893 1.00 15.96 279 ASN A O 1
ATOM 2051 N N . PRO A 1 280 ? 58.713 25.260 25.582 1.00 17.88 280 PRO A N 1
ATOM 2052 C CA A PRO A 1 280 ? 58.295 25.704 26.921 0.50 18.55 280 PRO A CA 1
ATOM 2053 C CA B PRO A 1 280 ? 58.265 25.753 26.891 0.50 18.70 280 PRO A CA 1
ATOM 2054 C C . PRO A 1 280 ? 59.336 26.504 27.700 1.00 18.92 280 PRO A C 1
ATOM 2055 O O . PRO A 1 280 ? 58.984 27.293 28.586 1.00 20.25 280 PRO A O 1
ATOM 2062 N N . LEU A 1 281 ? 60.617 26.298 27.405 1.00 18.33 281 LEU A N 1
ATOM 2063 C CA . LEU A 1 281 ? 61.659 27.051 28.123 1.00 17.93 281 LEU A CA 1
ATOM 2064 C C . LEU A 1 281 ? 61.776 28.494 27.679 1.00 18.35 281 LEU A C 1
ATOM 2065 O O . LEU A 1 281 ? 61.941 29.402 28.511 1.00 19.56 281 LEU A O 1
ATOM 2070 N N . SER A 1 282 ? 61.700 28.718 26.370 1.00 18.44 282 SER A N 1
ATOM 2071 C CA . SER A 1 282 ? 61.750 30.070 25.849 1.00 18.04 282 SER A CA 1
ATOM 2072 C C . SER A 1 282 ? 60.362 30.709 25.828 1.00 18.15 282 SER A C 1
ATOM 2073 O O . SER A 1 282 ? 60.245 31.940 25.860 1.00 19.05 282 SER A O 1
ATOM 2076 N N . GLY A 1 283 ? 59.321 29.875 25.782 1.00 17.43 283 GLY A N 1
ATOM 2077 C CA . GLY A 1 283 ? 57.943 30.356 25.619 1.00 17.66 283 GLY A CA 1
ATOM 2078 C C . GLY A 1 283 ? 57.696 30.918 24.232 1.00 17.14 283 GLY A C 1
ATOM 2079 O O . GLY A 1 283 ? 56.732 31.670 24.022 1.00 18.69 283 GLY A O 1
ATOM 2080 N N . ARG A 1 284 ? 58.571 30.588 23.283 1.00 16.27 284 ARG A N 1
ATOM 2081 C CA . ARG A 1 284 ? 58.437 31.049 21.905 1.00 15.69 284 ARG A CA 1
ATOM 2082 C C . ARG A 1 284 ? 58.228 29.861 20.974 1.00 14.11 284 ARG A C 1
ATOM 2083 O O . ARG A 1 284 ? 58.648 28.728 21.277 1.00 13.30 284 ARG A O 1
ATOM 2091 N N . PHE A 1 285 ? 57.617 30.128 19.824 1.00 13.28 285 PHE A N 1
ATOM 2092 C CA . PHE A 1 285 ? 57.485 29.116 18.781 1.00 12.83 285 PHE A CA 1
ATOM 2093 C C . PHE A 1 285 ? 58.786 28.910 18.017 1.00 12.93 285 PHE A C 1
ATOM 2094 O O . PHE A 1 285 ? 59.514 29.867 17.739 1.00 15.01 285 PHE A O 1
ATOM 2102 N N . GLU A 1 286 ? 59.067 27.646 17.719 1.00 13.32 286 GLU A N 1
ATOM 2103 C CA . GLU A 1 286 ? 60.309 27.218 17.107 1.00 14.31 286 GLU A CA 1
ATOM 2104 C C . GLU A 1 286 ? 60.043 25.952 16.308 1.00 13.39 286 GLU A C 1
ATOM 2105 O O . GLU A 1 286 ? 59.154 25.177 16.642 1.00 12.67 286 GLU A O 1
ATOM 2111 N N . ARG A 1 287 ? 60.805 25.743 15.249 1.00 13.87 287 ARG A N 1
ATOM 2112 C CA . ARG A 1 287 ? 60.756 24.451 14.592 1.00 14.76 287 ARG A CA 1
ATOM 2113 C C . ARG A 1 287 ? 61.889 23.632 15.198 1.00 15.73 287 ARG A C 1
ATOM 2114 O O . ARG A 1 287 ? 63.066 23.930 15.019 1.00 16.50 287 ARG A O 1
ATOM 2122 N N . ILE A 1 288 ? 61.498 22.634 15.979 1.00 15.37 288 ILE A N 1
ATOM 2123 C CA . ILE A 1 288 ? 62.433 21.751 16.656 1.00 16.88 288 ILE A CA 1
ATOM 2124 C C . ILE A 1 288 ? 62.860 20.664 15.625 1.00 17.10 288 ILE A C 1
ATOM 2125 O O . ILE A 1 288 ? 62.049 20.206 14.780 1.00 18.65 288 ILE A O 1
ATOM 2130 N N . GLU A 1 289 ? 64.141 20.334 15.628 1.00 16.07 289 GLU A N 1
ATOM 2131 C CA . GLU A 1 289 ? 64.735 19.470 14.589 1.00 15.78 289 GLU A CA 1
ATOM 2132 C C . GLU A 1 289 ? 65.407 18.249 15.185 1.00 14.93 289 GLU A C 1
ATOM 2133 O O . GLU A 1 289 ? 66.432 17.803 14.676 1.00 16.31 289 GLU A O 1
ATOM 2139 N N . THR A 1 290 ? 64.805 17.676 16.231 1.00 12.86 290 THR A N 1
ATOM 2140 C CA . THR A 1 290 ? 65.471 16.598 16.985 1.00 12.36 290 THR A CA 1
ATOM 2141 C C . THR A 1 290 ? 64.718 15.279 16.978 1.00 11.88 290 THR A C 1
ATOM 2142 O O . THR A 1 290 ? 63.494 15.231 16.870 1.00 11.51 290 THR A O 1
ATOM 2146 N N . TRP A 1 291 ? 65.491 14.216 17.142 1.00 11.15 291 TRP A N 1
ATOM 2147 C CA . TRP A 1 291 ? 64.975 12.869 17.297 1.00 10.81 291 TRP A CA 1
ATOM 2148 C C . TRP A 1 291 ? 64.012 12.802 18.486 1.00 10.30 291 TRP A C 1
ATOM 2149 O O . TRP A 1 291 ? 62.909 12.238 18.370 1.00 11.26 291 TRP A O 1
ATOM 2160 N N . SER A 1 292 ? 64.403 13.373 19.632 1.00 10.75 292 SER A N 1
ATOM 2161 C CA . SER A 1 292 ? 63.553 13.259 20.806 1.00 11.55 292 SER A CA 1
ATOM 2162 C C . SER A 1 292 ? 62.230 13.979 20.584 1.00 11.36 292 SER A C 1
ATOM 2163 O O . SER A 1 292 ? 61.183 13.507 21.042 1.00 11.99 292 SER A O 1
ATOM 2166 N N . ASN A 1 293 ? 62.235 15.104 19.880 1.00 11.18 293 ASN A N 1
ATOM 2167 C CA . ASN A 1 293 ? 60.954 15.724 19.602 1.00 11.18 293 ASN A CA 1
ATOM 2168 C C . ASN A 1 293 ? 60.064 14.865 18.692 1.00 11.83 293 ASN A C 1
ATOM 2169 O O . ASN A 1 293 ? 58.864 14.731 18.938 1.00 11.58 293 ASN A O 1
ATOM 2174 N N . ALA A 1 294 ? 60.650 14.279 17.656 1.00 12.02 294 ALA A N 1
ATOM 2175 C CA . ALA A 1 294 ? 59.870 13.452 16.745 1.00 12.76 294 ALA A CA 1
ATOM 2176 C C . ALA A 1 294 ? 59.182 12.324 17.505 1.00 12.67 294 ALA A C 1
ATOM 2177 O O . ALA A 1 294 ? 57.982 12.105 17.352 1.00 12.85 294 ALA A O 1
ATOM 2179 N N . GLN A 1 295 ? 59.942 11.599 18.325 1.00 12.64 295 GLN A N 1
ATOM 2180 C CA . GLN A 1 295 ? 59.353 10.513 19.094 1.00 13.55 295 GLN A CA 1
ATOM 2181 C C . GLN A 1 295 ? 58.380 11.022 20.148 1.00 12.61 295 GLN A C 1
ATOM 2182 O O . GLN A 1 295 ? 57.250 10.527 20.248 1.00 13.79 295 GLN A O 1
ATOM 2188 N N . ASN A 1 296 ? 58.802 11.998 20.947 1.00 12.22 296 ASN A N 1
ATOM 2189 C CA . ASN A 1 296 ? 58.028 12.392 22.122 1.00 12.29 296 ASN A CA 1
ATOM 2190 C C . ASN A 1 296 ? 56.756 13.134 21.733 1.00 11.93 296 ASN A C 1
ATOM 2191 O O . ASN A 1 296 ? 55.718 12.953 22.366 1.00 11.92 296 ASN A O 1
ATOM 2196 N N . GLN A 1 297 ? 56.843 13.984 20.712 1.00 11.13 297 GLN A N 1
ATOM 2197 C CA . GLN A 1 297 ? 55.667 14.732 20.246 1.00 11.79 297 GLN A CA 1
ATOM 2198 C C . GLN A 1 297 ? 54.702 13.769 19.591 1.00 11.80 297 GLN A C 1
ATOM 2199 O O . GLN A 1 297 ? 53.504 13.851 19.815 1.00 12.16 297 GLN A O 1
ATOM 2205 N N . GLY A 1 298 ? 55.213 12.820 18.802 1.00 11.27 298 GLY A N 1
ATOM 2206 C CA . GLY A 1 298 ? 54.340 11.802 18.206 1.00 12.02 298 GLY A CA 1
ATOM 2207 C C . GLY A 1 298 ? 53.575 11.027 19.275 1.00 11.28 298 GLY A C 1
ATOM 2208 O O . GLY A 1 298 ? 52.347 10.820 19.185 1.00 12.35 298 GLY A O 1
ATOM 2209 N N . ILE A 1 299 ? 54.283 10.578 20.317 1.00 12.21 299 ILE A N 1
ATOM 2210 C CA . ILE A 1 299 ? 53.642 9.832 21.399 1.00 13.23 299 ILE A CA 1
ATOM 2211 C C . ILE A 1 299 ? 52.590 10.688 22.130 1.00 12.37 299 ILE A C 1
ATOM 2212 O O . ILE A 1 299 ? 51.455 10.246 22.368 1.00 12.90 299 ILE A O 1
ATOM 2217 N N . ALA A 1 300 ? 52.938 11.926 22.471 1.00 11.94 300 ALA A N 1
ATOM 2218 C CA . ALA A 1 300 ? 52.025 12.778 23.238 1.00 12.67 300 ALA A CA 1
ATOM 2219 C C . ALA A 1 300 ? 50.746 13.086 22.466 1.00 12.26 300 ALA A C 1
ATOM 2220 O O . ALA A 1 300 ? 49.642 13.050 23.019 1.00 12.96 300 ALA A O 1
ATOM 2222 N N . VAL A 1 301 ? 50.882 13.358 21.177 1.00 12.13 301 VAL A N 1
ATOM 2223 C CA . VAL A 1 301 ? 49.723 13.693 20.357 1.00 12.42 301 VAL A CA 1
ATOM 2224 C C . VAL A 1 301 ? 48.810 12.478 20.225 1.00 11.95 301 VAL A C 1
ATOM 2225 O O . VAL A 1 301 ? 47.600 12.587 20.366 1.00 12.11 301 VAL A O 1
ATOM 2229 N N . ALA A 1 302 ? 49.402 11.312 19.976 1.00 11.96 302 ALA A N 1
ATOM 2230 C CA . ALA A 1 302 ? 48.624 10.078 19.912 1.00 11.92 302 ALA A CA 1
ATOM 2231 C C . ALA A 1 302 ? 47.896 9.799 21.221 1.00 12.15 302 ALA A C 1
ATOM 2232 O O . ALA A 1 302 ? 46.711 9.451 21.225 1.00 12.08 302 ALA A O 1
ATOM 2234 N N . ARG A 1 303 ? 48.601 9.930 22.339 1.00 12.39 303 ARG A N 1
ATOM 2235 C CA . ARG A 1 303 ? 48.027 9.633 23.649 1.00 12.82 303 ARG A CA 1
ATOM 2236 C C . ARG A 1 303 ? 46.789 10.489 23.917 1.00 12.01 303 ARG A C 1
ATOM 2237 O O . ARG A 1 303 ? 45.755 9.987 24.390 1.00 13.23 303 ARG A O 1
ATOM 2245 N N . HIS A 1 304 ? 46.886 11.774 23.591 1.00 12.35 304 HIS A N 1
ATOM 2246 C CA . HIS A 1 304 ? 45.792 12.706 23.835 1.00 12.47 304 HIS A CA 1
ATOM 2247 C C . HIS A 1 304 ? 44.623 12.541 22.853 1.00 13.35 304 HIS A C 1
ATOM 2248 O O . HIS A 1 304 ? 43.466 12.815 23.187 1.00 13.46 304 HIS A O 1
ATOM 2255 N N . LEU A 1 305 ? 44.916 12.091 21.638 1.00 13.16 305 LEU A N 1
ATOM 2256 C CA . LEU A 1 305 ? 43.840 11.720 20.711 1.00 13.89 305 LEU A CA 1
ATOM 2257 C C . LEU A 1 305 ? 43.005 10.565 21.243 1.00 14.24 305 LEU A C 1
ATOM 2258 O O . LEU A 1 305 ? 41.777 10.584 21.133 1.00 14.56 305 LEU A O 1
ATOM 2263 N N . VAL A 1 306 ? 43.661 9.550 21.809 1.00 13.53 306 VAL A N 1
ATOM 2264 C CA . VAL A 1 306 ? 42.932 8.389 22.341 1.00 13.99 306 VAL A CA 1
ATOM 2265 C C . VAL A 1 306 ? 42.290 8.705 23.687 1.00 15.31 306 VAL A C 1
ATOM 2266 O O . VAL A 1 306 ? 41.175 8.248 23.970 1.00 16.09 306 VAL A O 1
ATOM 2270 N N . ASP A 1 307 ? 42.994 9.488 24.499 1.00 15.70 307 ASP A N 1
ATOM 2271 C CA . ASP A 1 307 ? 42.531 9.863 25.822 1.00 16.49 307 ASP A CA 1
ATOM 2272 C C . ASP A 1 307 ? 42.617 11.387 25.979 1.00 17.08 307 ASP A C 1
ATOM 2273 O O . ASP A 1 307 ? 43.662 11.912 26.365 1.00 16.39 307 ASP A O 1
ATOM 2278 N N . PRO A 1 308 ? 41.529 12.101 25.644 1.00 17.64 308 PRO A N 1
ATOM 2279 C CA . PRO A 1 308 ? 41.497 13.562 25.745 1.00 17.97 308 PRO A CA 1
ATOM 2280 C C . PRO A 1 308 ? 41.768 14.131 27.145 1.00 17.96 308 PRO A C 1
ATOM 2281 O O . PRO A 1 308 ? 42.006 15.333 27.262 1.00 18.40 308 PRO A O 1
ATOM 2285 N N . THR A 1 309 ? 41.748 13.291 28.184 1.00 16.98 309 THR A N 1
ATOM 2286 C CA . THR A 1 309 ? 42.083 13.762 29.544 1.00 17.61 309 THR A CA 1
ATOM 2287 C C . THR A 1 309 ? 43.593 13.846 29.779 1.00 17.36 309 THR A C 1
ATOM 2288 O O . THR A 1 309 ? 44.038 14.463 30.750 1.00 17.84 309 THR A O 1
ATOM 2292 N N . ALA A 1 310 ? 44.381 13.240 28.884 1.00 16.83 310 ALA A N 1
ATOM 2293 C CA . ALA A 1 310 ? 45.840 13.294 28.981 1.00 16.80 310 ALA A CA 1
ATOM 2294 C C . ALA A 1 310 ? 46.335 14.719 28.747 1.00 17.28 310 ALA A C 1
ATOM 2295 O O . ALA A 1 310 ? 45.681 15.489 28.046 1.00 17.60 310 ALA A O 1
ATOM 2297 N N . PRO A 1 311 ? 47.498 15.074 29.319 1.00 17.84 311 PRO A N 1
ATOM 2298 C CA . PRO A 1 311 ? 48.044 16.400 29.060 1.00 17.69 311 PRO A CA 1
ATOM 2299 C C . PRO A 1 311 ? 48.524 16.525 27.624 1.00 17.12 311 PRO A C 1
ATOM 2300 O O . PRO A 1 311 ? 48.757 15.517 26.954 1.00 17.47 311 PRO A O 1
ATOM 2304 N N . GLY A 1 312 ? 48.672 17.759 27.169 1.00 16.55 312 GLY A N 1
ATOM 2305 C CA . GLY A 1 312 ? 49.329 18.012 25.896 1.00 16.93 312 GLY A CA 1
ATOM 2306 C C . GLY A 1 312 ? 50.814 17.706 25.963 1.00 16.10 312 GLY A C 1
ATOM 2307 O O . GLY A 1 312 ? 51.362 17.385 27.024 1.00 16.98 312 GLY A O 1
ATOM 2308 N N . TYR A 1 313 ? 51.476 17.805 24.825 1.00 15.57 313 TYR A N 1
ATOM 2309 C CA . TYR A 1 313 ? 52.918 17.643 24.766 1.00 14.83 313 TYR A CA 1
ATOM 2310 C C . TYR A 1 313 ? 53.615 18.669 25.665 1.00 15.29 313 TYR A C 1
ATOM 2311 O O . TYR A 1 313 ? 53.297 19.867 25.618 1.00 15.21 313 TYR A O 1
ATOM 2320 N N . ALA A 1 314 ? 54.564 18.197 26.477 1.00 15.12 314 ALA A N 1
ATOM 2321 C CA . ALA A 1 314 ? 55.184 19.055 27.490 1.00 16.07 314 ALA A CA 1
ATOM 2322 C C . ALA A 1 314 ? 56.673 18.815 27.696 1.00 16.50 314 ALA A C 1
ATOM 2323 O O . ALA A 1 314 ? 57.288 19.462 28.551 1.00 17.18 314 ALA A O 1
ATOM 2325 N N . GLU A 1 315 ? 57.261 17.913 26.916 1.00 16.93 315 GLU A N 1
ATOM 2326 C CA . GLU A 1 315 ? 58.682 17.552 27.088 1.00 18.05 315 GLU A CA 1
ATOM 2327 C C . GLU A 1 315 ? 59.592 18.721 26.740 1.00 17.15 315 GLU A C 1
ATOM 2328 O O . GLU A 1 315 ? 59.299 19.503 25.831 1.00 17.25 315 GLU A O 1
ATOM 2334 N N . LEU A 1 316 ? 60.701 18.846 27.463 1.00 17.62 316 LEU A N 1
ATOM 2335 C CA . LEU A 1 316 ? 61.671 19.880 27.152 1.00 17.45 316 LEU A CA 1
ATOM 2336 C C . LEU A 1 316 ? 62.688 19.356 26.129 1.00 16.84 316 LEU A C 1
ATOM 2337 O O . LEU A 1 316 ? 62.907 18.140 26.023 1.00 17.95 316 LEU A O 1
ATOM 2342 N N . PRO A 1 317 ? 63.226 20.273 25.315 1.00 16.59 317 PRO A N 1
ATOM 2343 C CA . PRO A 1 317 ? 64.097 19.862 24.207 1.00 16.16 317 PRO A CA 1
ATOM 2344 C C . PRO A 1 317 ? 65.444 19.319 24.626 1.00 14.90 317 PRO A C 1
ATOM 2345 O O . PRO A 1 317 ? 66.007 19.733 25.643 1.00 15.26 317 PRO A O 1
ATOM 2349 N N . TRP A 1 318 ? 65.963 18.383 23.840 1.00 14.22 318 TRP A N 1
ATOM 2350 C CA . TRP A 1 318 ? 67.323 17.881 24.017 1.00 14.36 318 TRP A CA 1
ATOM 2351 C C . TRP A 1 318 ? 67.739 17.116 22.776 1.00 14.34 318 TRP A C 1
ATOM 2352 O O . TRP A 1 318 ? 66.894 16.602 22.028 1.00 14.04 318 TRP A O 1
ATOM 2363 N N . TYR A 1 319 ? 69.047 17.019 22.590 1.00 14.07 319 TYR A N 1
ATOM 2364 C CA . TYR A 1 319 ? 69.591 16.200 21.517 1.00 14.62 319 TYR A CA 1
ATOM 2365 C C . TYR A 1 319 ? 70.962 15.671 21.917 1.00 14.03 319 TYR A C 1
ATOM 2366 O O . TYR A 1 319 ? 71.495 16.014 22.980 1.00 14.79 319 TYR A O 1
ATOM 2375 N N . TRP A 1 320 ? 71.532 14.827 21.064 1.00 14.35 320 TRP A N 1
ATOM 2376 C CA . TRP A 1 320 ? 72.899 14.360 21.229 1.00 14.68 320 TRP A CA 1
ATOM 2377 C C . TRP A 1 320 ? 73.561 14.434 19.868 1.00 14.48 320 TRP A C 1
ATOM 2378 O O . TRP A 1 320 ? 72.886 14.533 18.825 1.00 15.01 320 TRP A O 1
ATOM 2389 N N . SER A 1 321 ? 74.890 14.342 19.883 1.00 14.20 321 SER A N 1
ATOM 2390 C CA . SER A 1 321 ? 75.670 14.278 18.652 1.00 14.42 321 SER A CA 1
ATOM 2391 C C . SER A 1 321 ? 76.925 13.470 18.924 1.00 14.87 321 SER A C 1
ATOM 2392 O O . SER A 1 321 ? 77.572 13.660 19.974 1.00 16.57 321 SER A O 1
ATOM 2395 N N . ASP A 1 322 ? 77.254 12.548 18.031 1.00 15.05 322 ASP A N 1
ATOM 2396 C CA . ASP A 1 322 ? 78.474 11.741 18.151 1.00 15.48 322 ASP A CA 1
ATOM 2397 C C . ASP A 1 322 ? 79.457 12.229 17.120 1.00 15.56 322 ASP A C 1
ATOM 2398 O O . ASP A 1 322 ? 79.239 12.049 15.927 1.00 16.31 322 ASP A O 1
ATOM 2403 N N . GLN A 1 323 ? 80.531 12.859 17.584 1.00 15.97 323 GLN A N 1
ATOM 2404 C CA . GLN A 1 323 ? 81.538 13.436 16.709 1.00 15.95 323 GLN A CA 1
ATOM 2405 C C . GLN A 1 323 ? 82.905 12.878 17.069 1.00 15.87 323 GLN A C 1
ATOM 2406 O O . GLN A 1 323 ? 83.573 13.402 17.970 1.00 17.00 323 GLN A O 1
ATOM 2412 N N . GLY A 1 324 ? 83.308 11.803 16.402 1.00 16.96 324 GLY A N 1
ATOM 2413 C CA . GLY A 1 324 ? 84.580 11.145 16.716 1.00 17.37 324 GLY A CA 1
ATOM 2414 C C . GLY A 1 324 ? 84.607 10.725 18.175 1.00 17.80 324 GLY A C 1
ATOM 2415 O O . GLY A 1 324 ? 83.718 10.009 18.636 1.00 18.79 324 GLY A O 1
ATOM 2416 N N . ALA A 1 325 ? 85.605 11.201 18.916 1.00 17.87 325 ALA A N 1
ATOM 2417 C CA . ALA A 1 325 ? 85.756 10.870 20.337 1.00 18.29 325 ALA A CA 1
ATOM 2418 C C . ALA A 1 325 ? 84.803 11.620 21.270 1.00 18.82 325 ALA A C 1
ATOM 2419 O O . ALA A 1 325 ? 84.805 11.400 22.488 1.00 19.20 325 ALA A O 1
ATOM 2421 N N . LEU A 1 326 ? 83.997 12.511 20.706 1.00 17.79 326 LEU A N 1
ATOM 2422 C CA . LEU A 1 326 ? 83.086 13.319 21.503 1.00 17.39 326 LEU A CA 1
ATOM 2423 C C . LEU A 1 326 ? 81.672 12.794 21.488 1.00 17.52 326 LEU A C 1
ATOM 2424 O O . LEU A 1 326 ? 81.042 12.752 20.435 1.00 18.83 326 LEU A O 1
ATOM 2429 N N . ARG A 1 327 ? 81.189 12.394 22.657 1.00 16.57 327 ARG A N 1
ATOM 2430 C CA . ARG A 1 327 ? 79.789 12.047 22.824 1.00 17.19 327 ARG A CA 1
ATOM 2431 C C . ARG A 1 327 ? 79.107 13.229 23.497 1.00 16.33 327 ARG A C 1
ATOM 2432 O O . ARG A 1 327 ? 79.213 13.427 24.713 1.00 16.58 327 ARG A O 1
ATOM 2440 N N . ILE A 1 328 ? 78.426 14.030 22.690 1.00 15.68 328 ILE A N 1
ATOM 2441 C CA . ILE A 1 328 ? 77.866 15.304 23.118 1.00 15.83 328 ILE A CA 1
ATOM 2442 C C . ILE A 1 328 ? 76.382 15.127 23.413 1.00 15.58 328 ILE A C 1
ATOM 2443 O O . ILE A 1 328 ? 75.670 14.496 22.637 1.00 15.48 328 ILE A O 1
ATOM 2448 N N . GLN A 1 329 ? 75.922 15.689 24.533 1.00 15.37 329 GLN A N 1
ATOM 2449 C CA . GLN A 1 329 ? 74.493 15.713 24.862 1.00 15.74 329 GLN A CA 1
ATOM 2450 C C . GLN A 1 329 ? 74.151 17.128 25.289 1.00 15.68 329 GLN A C 1
ATOM 2451 O O . GLN A 1 329 ? 74.865 17.708 26.107 1.00 15.73 329 GLN A O 1
ATOM 2457 N N . VAL A 1 330 ? 73.068 17.683 24.763 1.00 15.56 330 VAL A N 1
ATOM 2458 C CA . VAL A 1 330 ? 72.667 19.080 25.033 1.00 15.52 330 VAL A CA 1
ATOM 2459 C C . VAL A 1 330 ? 71.185 19.135 25.318 1.00 15.54 330 VAL A C 1
ATOM 2460 O O . VAL A 1 330 ? 70.380 18.603 24.539 1.00 16.22 330 VAL A O 1
ATOM 2464 N N . ALA A 1 331 ? 70.811 19.765 26.430 1.00 15.97 331 ALA A N 1
ATOM 2465 C CA . ALA A 1 331 ? 69.407 19.903 26.806 1.00 15.32 331 ALA A CA 1
ATOM 2466 C C . ALA A 1 331 ? 69.050 21.366 27.034 1.00 16.15 331 ALA A C 1
ATOM 2467 O O . ALA A 1 331 ? 69.870 22.176 27.496 1.00 15.96 331 ALA A O 1
ATOM 2469 N N . GLY A 1 332 ? 67.799 21.696 26.739 1.00 16.00 332 GLY A N 1
ATOM 2470 C CA . GLY A 1 332 ? 67.262 23.004 27.097 1.00 16.70 332 GLY A CA 1
ATOM 2471 C C . GLY A 1 332 ? 67.833 24.135 26.279 1.00 17.11 332 GLY A C 1
ATOM 2472 O O . GLY A 1 332 ? 68.047 23.976 25.077 1.00 17.98 332 GLY A O 1
ATOM 2473 N N . LEU A 1 333 ? 68.054 25.277 26.926 1.00 16.81 333 LEU A N 1
ATOM 2474 C CA . LEU A 1 333 ? 68.544 26.484 26.268 1.00 17.33 333 LEU A CA 1
ATOM 2475 C C . LEU A 1 333 ? 70.076 26.549 26.247 1.00 18.06 333 LEU A C 1
ATOM 2476 O O . LEU A 1 333 ? 70.749 26.091 27.173 1.00 18.54 333 LEU A O 1
ATOM 2481 N N . ALA A 1 334 ? 70.619 27.142 25.191 1.00 19.18 334 ALA A N 1
ATOM 2482 C CA . ALA A 1 334 ? 72.066 27.268 25.023 1.00 19.94 334 ALA A CA 1
ATOM 2483 C C . ALA A 1 334 ? 72.687 28.234 26.022 1.00 20.48 334 ALA A C 1
ATOM 2484 O O . ALA A 1 334 ? 73.867 28.123 26.347 1.00 20.37 334 ALA A O 1
ATOM 2486 N N . SER A 1 335 ? 71.897 29.185 26.508 1.00 20.61 335 SER A N 1
ATOM 2487 C CA . SER A 1 335 ? 72.438 30.195 27.397 1.00 20.81 335 SER A CA 1
ATOM 2488 C C . SER A 1 335 ? 71.371 30.739 28.342 1.00 20.27 335 SER A C 1
ATOM 2489 O O . SER A 1 335 ? 70.171 30.614 28.091 1.00 20.93 335 SER A O 1
ATOM 2492 N N . GLY A 1 336 ? 71.829 31.335 29.432 1.00 20.09 336 GLY A N 1
ATOM 2493 C CA . GLY A 1 336 ? 70.972 32.064 30.353 1.00 19.67 336 GLY A CA 1
ATOM 2494 C C . GLY A 1 336 ? 71.756 33.284 30.785 1.00 19.52 336 GLY A C 1
ATOM 2495 O O . GLY A 1 336 ? 72.331 33.981 29.944 1.00 20.59 336 GLY A O 1
ATOM 2496 N N . ASP A 1 337 ? 71.790 33.536 32.090 1.00 18.16 337 ASP A N 1
ATOM 2497 C CA . ASP A 1 337 ? 72.598 34.628 32.630 1.00 17.81 337 ASP A CA 1
ATOM 2498 C C . ASP A 1 337 ? 73.843 34.115 33.359 1.00 17.17 337 ASP A C 1
ATOM 2499 O O . ASP A 1 337 ? 74.635 34.899 33.897 1.00 16.97 337 ASP A O 1
ATOM 2504 N N . GLU A 1 338 ? 74.010 32.791 33.367 1.00 16.62 338 GLU A N 1
ATOM 2505 C CA . GLU A 1 338 ? 75.098 32.161 34.090 1.00 16.66 338 GLU A CA 1
ATOM 2506 C C . GLU A 1 338 ? 75.402 30.792 33.500 1.00 15.65 338 GLU A C 1
ATOM 2507 O O . GLU A 1 338 ? 74.483 30.047 33.201 1.00 16.28 338 GLU A O 1
ATOM 2513 N N . GLU A 1 339 ? 76.688 30.479 33.364 1.00 15.43 339 GLU A N 1
ATOM 2514 C CA . GLU A 1 339 ? 77.140 29.122 33.052 1.00 14.86 339 GLU A CA 1
ATOM 2515 C C . GLU A 1 339 ? 78.042 28.621 34.178 1.00 15.56 339 GLU A C 1
ATOM 2516 O O . GLU A 1 339 ? 78.928 29.336 34.645 1.00 16.65 339 GLU A O 1
ATOM 2522 N N . ILE A 1 340 ? 77.796 27.379 34.594 1.00 15.42 340 ILE A N 1
ATOM 2523 C CA . ILE A 1 340 ? 78.656 26.674 35.533 1.00 16.88 340 ILE A CA 1
ATOM 2524 C C . ILE A 1 340 ? 79.352 25.552 34.767 1.00 16.70 340 ILE A C 1
ATOM 2525 O O . ILE A 1 340 ? 78.706 24.816 34.003 1.00 16.21 340 ILE A O 1
ATOM 2530 N N . VAL A 1 341 ? 80.669 25.461 34.922 1.00 17.49 341 VAL A N 1
ATOM 2531 C CA . VAL A 1 341 ? 81.463 24.415 34.272 1.00 18.13 341 VAL A CA 1
ATOM 2532 C C . VAL A 1 341 ? 81.897 23.381 35.313 1.00 18.91 341 VAL A C 1
ATOM 2533 O O . VAL A 1 341 ? 82.599 23.722 36.266 1.00 18.17 341 VAL A O 1
ATOM 2537 N N . ARG A 1 342 ? 81.453 22.136 35.151 1.00 19.89 342 ARG A N 1
ATOM 2538 C CA . ARG A 1 342 ? 81.876 21.028 36.019 1.00 20.84 342 ARG A CA 1
ATOM 2539 C C . ARG A 1 342 ? 82.933 20.203 35.306 1.00 21.45 342 ARG A C 1
ATOM 2540 O O . ARG A 1 342 ? 82.640 19.536 34.296 1.00 20.97 342 ARG A O 1
ATOM 2548 N N . GLY A 1 343 ? 84.152 20.225 35.836 1.00 22.46 343 GLY A N 1
ATOM 2549 C CA . GLY A 1 343 ? 85.268 19.532 35.215 1.00 23.64 343 GLY A CA 1
ATOM 2550 C C . GLY A 1 343 ? 86.138 20.468 34.400 1.00 24.19 343 GLY A C 1
ATOM 2551 O O . GLY A 1 343 ? 85.811 21.644 34.229 1.00 25.60 343 GLY A O 1
ATOM 2552 N N . GLU A 1 344 ? 87.257 19.947 33.912 1.00 24.97 344 GLU A N 1
ATOM 2553 C CA . GLU A 1 344 ? 88.139 20.702 33.031 1.00 25.00 344 GLU A CA 1
ATOM 2554 C C . GLU A 1 344 ? 87.683 20.512 31.589 1.00 24.68 344 GLU A C 1
ATOM 2555 O O . GLU A 1 344 ? 87.200 19.434 31.218 1.00 25.23 344 GLU A O 1
ATOM 2557 N N . VAL A 1 345 ? 87.821 21.568 30.788 1.00 24.28 345 VAL A N 1
ATOM 2558 C CA . VAL A 1 345 ? 87.567 21.504 29.353 1.00 23.49 345 VAL A CA 1
ATOM 2559 C C . VAL A 1 345 ? 88.924 21.322 28.677 1.00 23.18 345 VAL A C 1
ATOM 2560 O O . VAL A 1 345 ? 89.735 22.257 28.615 1.00 23.88 345 VAL A O 1
ATOM 2564 N N . SER A 1 346 ? 89.177 20.103 28.207 1.00 22.29 346 SER A N 1
ATOM 2565 C CA . SER A 1 346 ? 90.493 19.730 27.703 1.00 21.76 346 SER A CA 1
ATOM 2566 C C . SER A 1 346 ? 90.425 18.688 26.589 1.00 21.26 346 SER A C 1
ATOM 2567 O O . SER A 1 346 ? 89.575 17.800 26.609 1.00 20.80 346 SER A O 1
ATOM 2570 N N . LEU A 1 347 ? 91.333 18.799 25.624 1.00 21.09 347 LEU A N 1
ATOM 2571 C CA . LEU A 1 347 ? 91.435 17.819 24.539 1.00 21.23 347 LEU A CA 1
ATOM 2572 C C . LEU A 1 347 ? 92.047 16.493 24.996 1.00 21.60 347 LEU A C 1
ATOM 2573 O O . LEU A 1 347 ? 91.937 15.480 24.306 1.00 21.71 347 LEU A O 1
ATOM 2578 N N . ASP A 1 348 ? 92.694 16.513 26.159 1.00 22.17 348 ASP A N 1
ATOM 2579 C CA . ASP A 1 348 ? 93.230 15.298 26.765 1.00 22.92 348 ASP A CA 1
ATOM 2580 C C . ASP A 1 348 ? 92.109 14.597 27.543 1.00 22.65 348 ASP A C 1
ATOM 2581 O O . ASP A 1 348 ? 91.708 15.054 28.616 1.00 22.54 348 ASP A O 1
ATOM 2586 N N . ALA A 1 349 ? 91.608 13.498 26.977 1.00 22.38 349 ALA A N 1
ATOM 2587 C CA . ALA A 1 349 ? 90.483 12.725 27.527 1.00 21.83 349 ALA A CA 1
ATOM 2588 C C . ALA A 1 349 ? 89.286 13.609 27.924 1.00 21.41 349 ALA A C 1
ATOM 2589 O O . ALA A 1 349 ? 88.963 13.742 29.114 1.00 21.83 349 ALA A O 1
ATOM 2591 N N . PRO A 1 350 ? 88.631 14.216 26.922 1.00 20.97 350 PRO A N 1
ATOM 2592 C CA . PRO A 1 350 ? 87.575 15.198 27.146 1.00 20.58 350 PRO A CA 1
ATOM 2593 C C . PRO A 1 350 ? 86.443 14.635 27.987 1.00 20.33 350 PRO A C 1
ATOM 2594 O O . PRO A 1 350 ? 85.956 13.539 27.717 1.00 19.76 350 PRO A O 1
ATOM 2598 N N . LYS A 1 351 ? 86.061 15.378 29.016 1.00 19.80 351 LYS A N 1
ATOM 2599 C CA . LYS A 1 351 ? 84.953 15.000 29.887 1.00 19.48 351 LYS A CA 1
ATOM 2600 C C . LYS A 1 351 ? 84.571 16.210 30.721 1.00 18.73 351 LYS A C 1
ATOM 2601 O O . LYS A 1 351 ? 85.334 16.651 31.580 1.00 19.29 351 LYS A O 1
ATOM 2607 N N . PHE A 1 352 ? 83.390 16.749 30.455 1.00 17.40 352 PHE A N 1
ATOM 2608 C CA . PHE A 1 352 ? 82.908 17.899 31.195 1.00 17.03 352 PHE A CA 1
ATOM 2609 C C . PHE A 1 352 ? 81.409 18.089 31.057 1.00 16.40 352 PHE A C 1
ATOM 2610 O O . PHE A 1 352 ? 80.763 17.514 30.180 1.00 16.29 352 PHE A O 1
ATOM 2618 N N . THR A 1 353 ? 80.879 18.916 31.945 1.00 15.95 353 THR A N 1
ATOM 2619 C CA . THR A 1 353 ? 79.466 19.247 31.997 1.00 16.34 353 THR A CA 1
ATOM 2620 C C . THR A 1 353 ? 79.328 20.773 32.081 1.00 15.96 353 THR A C 1
ATOM 2621 O O . THR A 1 353 ? 80.088 21.423 32.804 1.00 16.01 353 THR A O 1
ATOM 2625 N N . LEU A 1 354 ? 78.388 21.332 31.322 1.00 15.52 354 LEU A N 1
ATOM 2626 C CA . LEU A 1 354 ? 78.000 22.743 31.433 1.00 15.48 354 LEU A CA 1
ATOM 2627 C C . LEU A 1 354 ? 76.586 22.812 31.977 1.00 15.60 354 LEU A C 1
ATOM 2628 O O . LEU A 1 354 ? 75.746 21.983 31.636 1.00 16.37 354 LEU A O 1
ATOM 2633 N N . ILE A 1 355 ? 76.322 23.805 32.824 1.00 15.26 355 ILE A N 1
ATOM 2634 C CA . ILE A 1 355 ? 74.968 24.049 33.300 1.00 15.46 355 ILE A CA 1
ATOM 2635 C C . ILE A 1 355 ? 74.647 25.525 33.054 1.00 15.16 355 ILE A C 1
ATOM 2636 O O . ILE A 1 355 ? 75.425 26.398 33.444 1.00 15.26 355 ILE A O 1
ATOM 2641 N N . GLU A 1 356 ? 73.527 25.788 32.381 1.00 14.90 356 GLU A N 1
ATOM 2642 C CA . GLU A 1 356 ? 73.081 27.165 32.125 1.00 15.93 356 GLU A CA 1
ATOM 2643 C C . GLU A 1 356 ? 71.965 27.506 33.083 1.00 16.24 356 GLU A C 1
ATOM 2644 O O . GLU A 1 356 ? 71.034 26.710 33.267 1.00 16.74 356 GLU A O 1
ATOM 2650 N N . LEU A 1 357 ? 72.067 28.681 33.700 1.00 16.92 357 LEU A N 1
ATOM 2651 C CA . LEU A 1 357 ? 71.059 29.119 34.650 1.00 17.31 357 LEU A CA 1
ATOM 2652 C C . LEU A 1 357 ? 70.519 30.484 34.278 1.00 17.91 357 LEU A C 1
ATOM 2653 O O . LEU A 1 357 ? 71.170 31.248 33.564 1.00 18.63 357 LEU A O 1
ATOM 2658 N N . GLN A 1 358 ? 69.312 30.757 34.751 1.00 17.52 358 GLN A N 1
ATOM 2659 C CA . GLN A 1 358 ? 68.668 32.051 34.576 1.00 18.29 358 GLN A CA 1
ATOM 2660 C C . GLN A 1 358 ? 68.064 32.396 35.914 1.00 18.57 358 GLN A C 1
ATOM 2661 O O . GLN A 1 358 ? 67.189 31.691 36.413 1.00 18.74 358 GLN A O 1
ATOM 2667 N N . LYS A 1 359 ? 68.582 33.461 36.518 1.00 18.53 359 LYS A N 1
ATOM 2668 C CA . LYS A 1 359 ? 68.178 33.867 37.858 1.00 19.36 359 LYS A CA 1
ATOM 2669 C C . LYS A 1 359 ? 68.190 32.684 38.830 1.00 18.41 359 LYS A C 1
ATOM 2670 O O . LYS A 1 359 ? 67.277 32.517 39.639 1.00 19.19 359 LYS A O 1
ATOM 2676 N N . GLY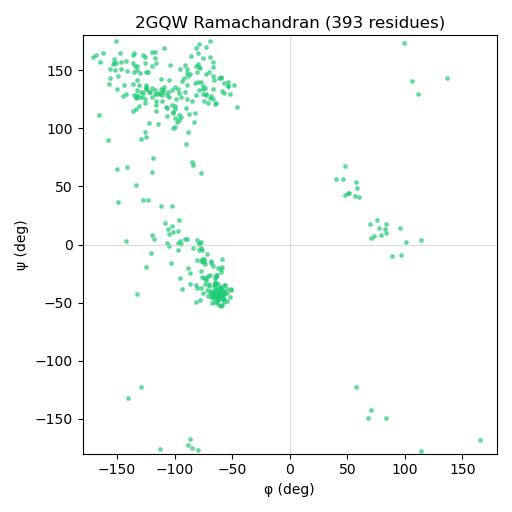 A 1 360 ? 69.234 31.862 38.736 1.00 17.96 360 GLY A N 1
ATOM 2677 C CA . GLY A 1 360 ? 69.434 30.749 39.652 1.00 18.10 360 GLY A CA 1
ATOM 2678 C C . GLY A 1 360 ? 68.773 29.446 39.239 1.00 18.21 360 GLY A C 1
ATOM 2679 O O . GLY A 1 360 ? 69.042 28.404 39.835 1.00 19.47 360 GLY A O 1
ATOM 2680 N N . ARG A 1 361 ? 67.922 29.506 38.215 1.00 17.80 361 ARG A N 1
ATOM 2681 C CA . ARG A 1 361 ? 67.140 28.353 37.763 1.00 18.28 361 ARG A CA 1
ATOM 2682 C C . ARG A 1 361 ? 67.849 27.691 36.597 1.00 17.03 361 ARG A C 1
ATOM 2683 O O . ARG A 1 361 ? 68.290 28.366 35.673 1.00 17.16 361 ARG A O 1
ATOM 2691 N N . ILE A 1 362 ? 67.957 26.366 36.642 1.00 16.55 362 ILE A N 1
ATOM 2692 C CA . ILE A 1 362 ? 68.553 25.628 35.527 1.00 16.45 362 ILE A CA 1
ATOM 2693 C C . ILE A 1 362 ? 67.666 25.733 34.277 1.00 16.09 362 ILE A C 1
ATOM 2694 O O . ILE A 1 362 ? 66.476 25.422 34.322 1.00 16.68 362 ILE A O 1
ATOM 2699 N N . VAL A 1 363 ? 68.263 26.194 33.178 1.00 15.87 363 VAL A N 1
ATOM 2700 C CA . VAL A 1 363 ? 67.549 26.315 31.897 1.00 16.00 363 VAL A CA 1
ATOM 2701 C C . VAL A 1 363 ? 68.187 25.497 30.778 1.00 15.99 363 VAL A C 1
ATOM 2702 O O . VAL A 1 363 ? 67.606 25.379 29.694 1.00 15.69 363 VAL A O 1
ATOM 2706 N N . GLY A 1 364 ? 69.355 24.909 31.029 1.00 15.60 364 GLY A N 1
ATOM 2707 C CA . GLY A 1 364 ? 70.022 24.082 30.015 1.00 16.05 364 GLY A CA 1
ATOM 2708 C C . GLY A 1 364 ? 71.204 23.345 30.608 1.00 15.57 364 GLY A C 1
ATOM 2709 O O . GLY A 1 364 ? 71.695 23.705 31.686 1.00 15.30 364 GLY A O 1
ATOM 2710 N N . ALA A 1 365 ? 71.653 22.292 29.931 1.00 16.36 365 ALA A N 1
ATOM 2711 C CA . ALA A 1 365 ? 72.833 21.550 30.347 1.00 16.33 365 ALA A CA 1
ATOM 2712 C C . ALA A 1 365 ? 73.498 20.878 29.153 1.00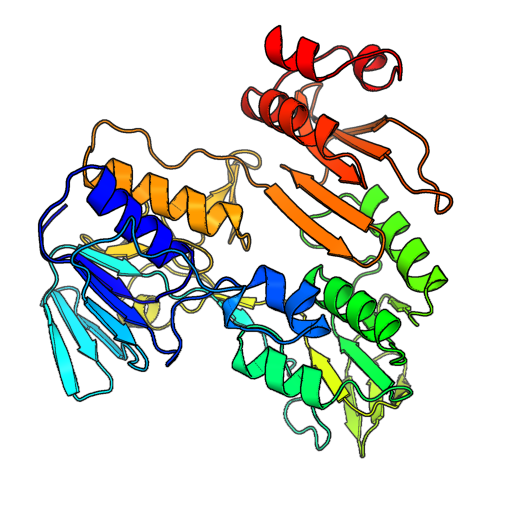 16.48 365 ALA A C 1
ATOM 2713 O O . ALA A 1 365 ? 72.857 20.610 28.141 1.00 17.24 365 ALA A O 1
ATOM 2715 N N . THR A 1 366 ? 74.787 20.620 29.277 1.00 16.44 366 THR A N 1
ATOM 2716 C CA . THR A 1 366 ? 75.561 19.922 28.264 1.00 16.78 366 THR A CA 1
ATOM 2717 C C . THR A 1 366 ? 76.430 18.916 28.977 1.00 16.45 366 THR A C 1
ATOM 2718 O O . THR A 1 366 ? 76.993 19.221 30.029 1.00 15.94 366 THR A O 1
ATOM 2722 N N . CYS A 1 367 ? 76.525 17.716 28.414 1.00 15.93 367 CYS A N 1
ATOM 2723 C CA . CYS A 1 367 ? 77.530 16.759 28.843 1.00 16.43 367 CYS A CA 1
ATOM 2724 C C . CYS A 1 367 ? 78.370 16.311 27.672 1.00 16.08 367 CYS A C 1
ATOM 2725 O O . CYS A 1 367 ? 77.829 15.996 26.607 1.00 16.61 367 CYS A O 1
ATOM 2728 N N . VAL A 1 368 ? 79.687 16.283 27.865 1.00 16.20 368 VAL A N 1
ATOM 2729 C CA . VAL A 1 368 ? 80.594 15.736 26.866 1.00 16.02 368 VAL A CA 1
ATOM 2730 C C . VAL A 1 368 ? 81.251 14.533 27.519 1.00 16.05 368 VAL A C 1
ATOM 2731 O O . VAL A 1 368 ? 81.949 14.658 28.529 1.00 16.12 368 VAL A O 1
ATOM 2735 N N . ASN A 1 369 ? 80.973 13.351 26.971 1.00 16.31 369 ASN A N 1
ATOM 2736 C CA . ASN A 1 369 ? 81.497 12.086 27.510 1.00 16.78 369 ASN A CA 1
ATOM 2737 C C . ASN A 1 369 ? 81.124 11.892 28.979 1.00 17.37 369 ASN A C 1
ATOM 2738 O O . ASN A 1 369 ? 81.942 11.470 29.795 1.00 18.62 369 ASN A O 1
ATOM 2743 N N . ASN A 1 370 ? 79.872 12.235 29.289 1.00 18.29 370 ASN A N 1
ATOM 2744 C CA . ASN A 1 370 ? 79.324 12.017 30.629 1.00 19.66 370 ASN A CA 1
ATOM 2745 C C . ASN A 1 370 ? 77.823 11.767 30.675 1.00 19.38 370 ASN A C 1
ATOM 2746 O O . ASN A 1 370 ? 77.057 12.550 31.260 1.00 20.27 370 ASN A O 1
ATOM 2751 N N . ALA A 1 371 ? 77.408 10.654 30.083 1.00 19.22 371 ALA A N 1
ATOM 2752 C CA . ALA A 1 371 ? 76.008 10.265 30.033 1.00 18.90 371 ALA A CA 1
ATOM 2753 C C . ALA A 1 371 ? 75.380 10.174 31.420 1.00 18.71 371 ALA A C 1
ATOM 2754 O O . ALA A 1 371 ? 74.212 10.493 31.587 1.00 18.95 371 ALA A O 1
ATOM 2756 N N . ARG A 1 372 ? 76.164 9.743 32.409 1.00 17.64 372 ARG A N 1
ATOM 2757 C CA . ARG A 1 372 ? 75.662 9.570 33.762 1.00 18.06 372 ARG A CA 1
ATOM 2758 C C . ARG A 1 372 ? 75.131 10.880 34.380 1.00 17.92 372 ARG A C 1
ATOM 2759 O O . ARG A 1 372 ? 74.139 10.848 35.110 1.00 18.40 372 ARG A O 1
ATOM 2767 N N . ASP A 1 373 ? 75.790 12.008 34.095 1.00 17.99 373 ASP A N 1
ATOM 2768 C CA . ASP A 1 373 ? 75.367 13.338 34.574 1.00 18.99 373 ASP A CA 1
ATOM 2769 C C . ASP A 1 373 ? 74.115 13.848 33.840 1.00 18.27 373 ASP A C 1
ATOM 2770 O O . ASP A 1 373 ? 73.345 14.660 34.368 1.00 18.61 373 ASP A O 1
ATOM 2775 N N . PHE A 1 374 ? 73.933 13.422 32.596 1.00 17.06 374 PHE A N 1
ATOM 2776 C CA . PHE A 1 374 ? 72.921 14.045 31.741 1.00 17.28 374 PHE A CA 1
ATOM 2777 C C . PHE A 1 374 ? 71.485 13.765 32.195 1.00 17.35 374 PHE A C 1
ATOM 2778 O O . PHE A 1 374 ? 70.651 14.675 32.204 1.00 17.94 374 PHE A O 1
ATOM 2786 N N . ALA A 1 375 ? 71.203 12.518 32.588 1.00 18.30 375 ALA A N 1
ATOM 2787 C CA . ALA A 1 375 ? 69.850 12.175 33.044 1.00 18.78 375 ALA A CA 1
ATOM 2788 C C . ALA A 1 375 ? 69.386 12.987 34.265 1.00 19.04 375 ALA A C 1
ATOM 2789 O O . ALA A 1 375 ? 68.302 13.575 34.230 1.00 19.97 375 ALA A O 1
ATOM 2791 N N . PRO A 1 376 ? 70.188 13.019 35.357 1.00 19.23 376 PRO A N 1
ATOM 2792 C CA . PRO A 1 376 ? 69.760 13.854 36.494 1.00 19.26 376 PRO A CA 1
ATOM 2793 C C . PRO A 1 376 ? 69.656 15.346 36.159 1.00 19.47 376 PRO A C 1
ATOM 2794 O O . PRO A 1 376 ? 68.762 16.022 36.663 1.00 19.54 376 PRO A O 1
ATOM 2798 N N . LEU A 1 377 ? 70.525 15.851 35.284 1.00 19.33 377 LEU A N 1
ATOM 2799 C CA . LEU A 1 377 ? 70.430 17.254 34.856 1.00 19.19 377 LEU A CA 1
ATOM 2800 C C . LEU A 1 377 ? 69.128 17.550 34.103 1.00 19.11 377 LEU A C 1
ATOM 2801 O O . LEU A 1 377 ? 68.531 18.611 34.273 1.00 18.97 377 LEU A O 1
ATOM 2806 N N . ARG A 1 378 ? 68.684 16.605 33.277 1.00 18.76 378 ARG A N 1
ATOM 2807 C CA . ARG A 1 378 ? 67.421 16.786 32.566 1.00 19.07 378 ARG A CA 1
ATOM 2808 C C . ARG A 1 378 ? 66.221 16.828 33.517 1.00 18.94 378 ARG A C 1
ATOM 2809 O O . ARG A 1 378 ? 65.250 17.529 33.257 1.00 18.53 378 ARG A O 1
ATOM 2817 N N . ARG A 1 379 ? 66.294 16.068 34.605 1.00 19.11 379 ARG A N 1
ATOM 2818 C CA . ARG A 1 379 ? 65.260 16.100 35.646 1.00 19.80 379 ARG A CA 1
ATOM 2819 C C . ARG A 1 379 ? 65.255 17.435 36.406 1.00 19.81 379 ARG A C 1
ATOM 2820 O O . ARG A 1 379 ? 64.192 18.018 36.667 1.00 19.72 379 ARG A O 1
ATOM 2828 N N . LEU A 1 380 ? 66.442 17.904 36.770 1.00 19.55 380 LEU A N 1
ATOM 2829 C CA . LEU A 1 380 ? 66.579 19.213 37.412 1.00 19.46 380 LEU A CA 1
ATOM 2830 C C . LEU A 1 380 ? 66.065 20.325 36.499 1.00 19.42 380 LEU A C 1
ATOM 2831 O O . LEU A 1 380 ? 65.381 21.239 36.945 1.00 19.21 380 LEU A O 1
ATOM 2836 N N . LEU A 1 381 ? 66.367 20.224 35.212 1.00 19.05 381 LEU A N 1
ATOM 2837 C CA . LEU A 1 381 ? 65.844 21.155 34.222 1.00 19.61 381 LEU A CA 1
ATOM 2838 C C . LEU A 1 381 ? 64.314 21.111 34.136 1.00 19.93 381 LEU A C 1
ATOM 2839 O O . LEU A 1 381 ? 63.665 22.158 34.046 1.00 19.36 381 LEU A O 1
ATOM 2844 N N . ALA A 1 382 ? 63.747 19.903 34.149 1.00 20.41 382 ALA A N 1
ATOM 2845 C CA . ALA A 1 382 ? 62.304 19.722 33.969 1.00 20.65 382 ALA A CA 1
ATOM 2846 C C . ALA A 1 382 ? 61.485 20.432 35.047 1.00 21.10 382 ALA A C 1
ATOM 2847 O O . ALA A 1 382 ? 60.414 20.977 34.769 1.00 21.03 382 ALA A O 1
ATOM 2849 N N . VAL A 1 383 ? 61.992 20.432 36.275 1.00 20.96 383 VAL A N 1
ATOM 2850 C CA . VAL A 1 383 ? 61.276 21.059 37.390 1.00 21.70 383 VAL A CA 1
ATOM 2851 C C . VAL A 1 383 ? 61.742 22.495 37.654 1.00 21.84 383 VAL A C 1
ATOM 2852 O O . VAL A 1 383 ? 61.266 23.151 38.590 1.00 22.53 383 VAL A O 1
ATOM 2856 N N . GLY A 1 384 ? 62.663 22.977 36.820 1.00 22.05 384 GLY A N 1
ATOM 2857 C CA . GLY A 1 384 ? 63.240 24.310 36.974 1.00 22.50 384 GLY A CA 1
ATOM 2858 C C . GLY A 1 384 ? 63.920 24.485 38.319 1.00 22.32 384 GLY A C 1
ATOM 2859 O O . GLY A 1 384 ? 63.686 25.473 39.026 1.00 22.46 384 GLY A O 1
ATOM 2860 N N . ALA A 1 385 ? 64.759 23.513 38.671 1.00 22.55 385 ALA A N 1
ATOM 2861 C CA . ALA A 1 385 ? 65.469 23.502 39.945 1.00 22.95 385 ALA A CA 1
ATOM 2862 C C . ALA A 1 385 ? 66.354 24.731 40.113 1.00 23.27 385 ALA A C 1
ATOM 2863 O O . ALA A 1 385 ? 66.941 25.226 39.147 1.00 22.84 385 ALA A O 1
ATOM 2865 N N . LYS A 1 386 ? 66.435 25.209 41.350 1.00 23.79 386 LYS A N 1
ATOM 2866 C CA . LYS A 1 386 ? 67.324 26.306 41.723 1.00 24.77 386 LYS A CA 1
ATOM 2867 C C . LYS A 1 386 ? 68.313 25.803 42.773 1.00 24.99 386 LYS A C 1
ATOM 2868 O O . LYS A 1 386 ? 68.176 26.121 43.960 1.00 25.05 386 LYS A O 1
ATOM 2874 N N . PRO A 1 387 ? 69.309 24.999 42.350 1.00 25.35 387 PRO A N 1
ATOM 2875 C CA . PRO A 1 387 ? 70.216 24.412 43.332 1.00 25.97 387 PRO A CA 1
ATOM 2876 C C . PRO A 1 387 ? 71.312 25.373 43.773 1.00 26.51 387 PRO A C 1
ATOM 2877 O O . PRO A 1 387 ? 71.475 26.442 43.178 1.00 26.56 387 PRO A O 1
ATOM 2881 N N . ASP A 1 388 ? 72.043 24.997 44.820 1.00 26.94 388 ASP A N 1
ATOM 2882 C CA . ASP A 1 388 ? 73.194 25.773 45.264 1.00 27.24 388 ASP A CA 1
ATOM 2883 C C . ASP A 1 388 ? 74.277 25.747 44.186 1.00 27.06 388 ASP A C 1
ATOM 2884 O O . ASP A 1 388 ? 74.757 24.677 43.799 1.00 26.72 388 ASP A O 1
ATOM 2889 N N . ARG A 1 389 ? 74.644 26.932 43.705 1.00 27.16 389 ARG A N 1
ATOM 2890 C CA . ARG A 1 389 ? 75.583 27.069 42.589 1.00 27.36 389 ARG A CA 1
ATOM 2891 C C . ARG A 1 389 ? 76.991 26.570 42.924 1.00 27.56 389 ARG A C 1
ATOM 2892 O O . ARG A 1 389 ? 77.678 26.024 42.060 1.00 27.54 389 ARG A O 1
ATOM 2894 N N . ALA A 1 390 ? 77.406 26.751 44.179 1.00 28.03 390 ALA A N 1
ATOM 2895 C CA . ALA A 1 390 ? 78.690 26.234 44.652 1.00 28.59 390 ALA A CA 1
ATOM 2896 C C . ALA A 1 390 ? 78.731 24.710 44.579 1.00 28.76 390 ALA A C 1
ATOM 2897 O O . ALA A 1 390 ? 79.724 24.140 44.133 1.00 29.35 390 ALA A O 1
ATOM 2899 N N . ALA A 1 391 ? 77.642 24.061 44.997 1.00 29.00 391 ALA A N 1
ATOM 2900 C CA . ALA A 1 391 ? 77.504 22.606 44.886 1.00 29.30 391 ALA A CA 1
ATOM 2901 C C . ALA A 1 391 ? 77.471 22.159 43.427 1.00 29.41 391 ALA A C 1
ATOM 2902 O O . ALA A 1 391 ? 78.045 21.128 43.068 1.00 29.35 391 ALA A O 1
ATOM 2904 N N . LEU A 1 392 ? 76.796 22.937 42.584 1.00 29.76 392 LEU A N 1
ATOM 2905 C CA . LEU A 1 392 ? 76.733 22.628 41.162 1.00 29.88 392 LEU A CA 1
ATOM 2906 C C . LEU A 1 392 ? 78.123 22.626 40.534 1.00 30.16 392 LEU A C 1
ATOM 2907 O O . LEU A 1 392 ? 78.408 21.804 39.669 1.00 29.82 392 LEU A O 1
ATOM 2912 N N . ALA A 1 393 ? 78.973 23.550 40.979 1.00 30.90 393 ALA A N 1
ATOM 2913 C CA . ALA A 1 393 ? 80.358 23.623 40.523 1.00 31.86 393 ALA A CA 1
ATOM 2914 C C . ALA A 1 393 ? 81.223 22.559 41.203 1.00 32.29 393 ALA A C 1
ATOM 2915 O O . ALA A 1 393 ? 81.967 21.842 40.523 1.00 32.77 393 ALA A O 1
ATOM 2917 N N . ASP A 1 394 ? 81.095 22.465 42.532 1.00 32.71 394 ASP A N 1
ATOM 2918 C CA . ASP A 1 394 ? 81.831 21.514 43.384 1.00 32.93 394 ASP A CA 1
ATOM 2919 C C . ASP A 1 394 ? 81.844 20.101 42.801 1.00 33.33 394 ASP A C 1
ATOM 2920 O O . ASP A 1 394 ? 80.784 19.489 42.634 1.00 33.78 394 ASP A O 1
ATOM 2925 N N . PRO A 1 395 ? 83.048 19.577 42.490 1.00 33.64 395 PRO A N 1
ATOM 2926 C CA . PRO A 1 395 ? 83.198 18.228 41.926 1.00 33.61 395 PRO A CA 1
ATOM 2927 C C . PRO A 1 395 ? 82.711 17.114 42.861 1.00 33.33 395 PRO A C 1
ATOM 2928 O O . PRO A 1 395 ? 82.427 16.005 42.398 1.00 33.48 395 PRO A O 1
ATOM 2932 N N . ALA A 1 396 ? 82.612 17.414 44.156 1.00 33.18 396 ALA A N 1
ATOM 2933 C CA . ALA A 1 396 ? 82.170 16.439 45.161 1.00 32.85 396 ALA A CA 1
ATOM 2934 C C . ALA A 1 396 ? 80.661 16.159 45.133 1.00 32.68 396 ALA A C 1
ATOM 2935 O O . ALA A 1 396 ? 80.196 15.185 45.726 1.00 32.68 396 ALA A O 1
ATOM 2937 N N . THR A 1 397 ? 79.904 17.009 44.442 1.00 32.44 397 THR A N 1
ATOM 2938 C CA . THR A 1 397 ? 78.452 16.859 44.341 1.00 32.01 397 THR A CA 1
ATOM 2939 C C . THR A 1 397 ? 78.065 15.730 43.384 1.00 32.05 397 THR A C 1
ATOM 2940 O O . THR A 1 397 ? 78.560 15.674 42.253 1.00 31.98 397 THR A O 1
ATOM 2944 N N . ASP A 1 398 ? 77.188 14.832 43.834 1.00 31.69 398 ASP A N 1
ATOM 2945 C CA . ASP A 1 398 ? 76.558 13.882 42.918 1.00 31.69 398 ASP A CA 1
ATOM 2946 C C . ASP A 1 398 ? 75.160 14.375 42.528 1.00 31.07 398 ASP A C 1
ATOM 2947 O O . ASP A 1 398 ? 74.314 14.660 43.386 1.00 30.65 398 ASP A O 1
ATOM 2952 N N . LEU A 1 399 ? 74.940 14.481 41.222 1.00 30.35 399 LEU A N 1
ATOM 2953 C CA . LEU A 1 399 ? 73.739 15.108 40.676 1.00 29.75 399 LEU A CA 1
ATOM 2954 C C . LEU A 1 399 ? 72.498 14.219 40.763 1.00 29.68 399 LEU A C 1
ATOM 2955 O O . LEU A 1 399 ? 71.379 14.723 40.849 1.00 29.41 399 LEU A O 1
ATOM 2960 N N . ARG A 1 400 ? 72.701 12.900 40.746 1.00 29.77 400 ARG A N 1
ATOM 2961 C CA . ARG A 1 400 ? 71.598 11.938 40.832 1.00 30.03 400 ARG A CA 1
ATOM 2962 C C . ARG A 1 400 ? 70.832 12.083 42.147 1.00 30.08 400 ARG A C 1
ATOM 2963 O O . ARG A 1 400 ? 69.600 12.039 42.160 1.00 30.00 400 ARG A O 1
ATOM 2971 N N . LYS A 1 401 ? 71.566 12.245 43.245 1.00 30.33 401 LYS A N 1
ATOM 2972 C CA . LYS A 1 401 ? 70.949 12.405 44.560 1.00 30.44 401 LYS A CA 1
ATOM 2973 C C . LYS A 1 401 ? 70.215 13.739 44.638 1.00 30.67 401 LYS A C 1
ATOM 2974 O O . LYS A 1 401 ? 69.113 13.812 45.181 1.00 30.53 401 LYS A O 1
ATOM 2976 N N . LEU A 1 402 ? 70.830 14.778 44.072 1.00 30.93 402 LEU A N 1
ATOM 2977 C CA . LEU A 1 402 ? 70.226 16.110 43.981 1.00 31.44 402 LEU A CA 1
ATOM 2978 C C . LEU A 1 402 ? 68.901 16.051 43.214 1.00 31.68 402 LEU A C 1
ATOM 2979 O O . LEU A 1 402 ? 67.906 16.630 43.641 1.00 31.63 402 LEU A O 1
ATOM 2984 N N . ALA A 1 403 ? 68.892 15.327 42.094 1.00 31.99 403 ALA A N 1
ATOM 2985 C CA . ALA A 1 403 ? 67.672 15.113 41.310 1.00 32.58 403 ALA A CA 1
ATOM 2986 C C . ALA A 1 403 ? 66.624 14.283 42.060 1.00 33.17 403 ALA A C 1
ATOM 2987 O O . ALA A 1 403 ? 65.421 14.511 41.911 1.00 33.11 403 ALA A O 1
ATOM 2989 N N . ALA A 1 404 ? 67.088 13.325 42.863 1.00 33.68 404 ALA A N 1
ATOM 2990 C CA . ALA A 1 404 ? 66.203 12.482 43.664 1.00 34.45 404 ALA A CA 1
ATOM 2991 C C . ALA A 1 404 ? 65.608 13.248 44.845 1.00 34.87 404 ALA A C 1
ATOM 2992 O O . ALA A 1 404 ? 64.488 12.959 45.275 1.00 35.01 404 ALA A O 1
ATOM 2994 N N . ALA A 1 405 ? 66.364 14.219 45.360 1.00 35.41 405 ALA A N 1
ATOM 2995 C CA . ALA A 1 405 ? 65.948 15.015 46.519 1.00 36.03 405 ALA A CA 1
ATOM 2996 C C . ALA A 1 405 ? 64.974 16.123 46.129 1.00 36.48 405 ALA A C 1
ATOM 2997 O O . ALA A 1 405 ? 64.039 16.429 46.874 1.00 36.63 405 ALA A O 1
ATOM 2999 N N . VAL A 1 406 ? 65.205 16.726 44.964 1.00 37.07 406 VAL A N 1
ATOM 3000 C CA . VAL A 1 406 ? 64.320 17.757 44.427 1.00 37.61 406 VAL A CA 1
ATOM 3001 C C . VAL A 1 406 ? 63.028 17.110 43.921 1.00 37.78 406 VAL A C 1
ATOM 3002 O O . VAL A 1 406 ? 61.935 17.463 44.366 1.00 37.99 406 VAL A O 1
#

Nearest PDB structures (foldseek):
  4h4p-assembly1_A  TM=1.002E+00  e=1.591E-80  Acidovorax sp. KKS102
  4h4u-assembly1_A-2  TM=1.001E+00  e=2.841E-80  Acidovorax sp. KKS102
  8pxk-assembly1_A  TM=1.002E+00  e=1.535E-79  Pseudomonas sp. KKS102
  4h4r-assembly1_A  TM=1.002E+00  e=1.179E-79  Acidovorax sp. KKS102
  4h4w-assembly1_A-2  TM=1.001E+00  e=1.007E-79  Acidovorax sp. KKS102

Foldseek 3Di:
DDDDEEEEAQEQLVLLQLLLLVVLPPDGAYEYEHQAQDQYFHQQCLLPVCLQPPDRVVTHDDNPSRPRYHYHYNKHFDAAALVQQWTAIPVGDIDHGLFYEYAHAWAADDDVQAPPPPAAEAEGDDPVRSVVVSVVLAAAFEEEEEAQAQSSLSNLQSSLVSNYQYEYEHLAQWHNPPFAAPVVRVLSVVLSVVSRYHYHYNWDWNHDDDQWTAIPVGDIDGGNHYYYHHDIFAPCVNVVVNPWDDDSAFEDELLQDIPRPSYGYFAQRHFYAQVLVRDTDRDHASCRSNQQSSQNSNCVSPVVGDGRDAHDKHWHDRNQKTKIKTFHNAAPDKAKADDQDPVNGWIKIFHAHPQWTGMMMTIPCPVLVVLSSLSNSVRHRDDRCLVRDNPHDSNVVSVVD

Solvent-accessible surface area: 17781 Å² total; per-residue (Å²): 73,119,61,33,0,2,0,2,14,18,20,26,9,0,8,10,0,0,4,11,0,25,89,21,46,22,154,26,129,4,19,0,4,3,96,51,84,44,164,6,11,26,70,28,32,5,5,35,100,8,3,55,147,43,64,6,122,169,9,62,23,75,32,173,117,4,69,150,20,114,56,41,58,41,17,62,13,114,51,13,62,32,165,63,57,39,0,39,8,54,83,69,170,81,28,83,8,10,2,0,0,3,8,46,16,5,39,36,85,60,25,100,62,9,135,71,31,122,22,65,50,31,38,15,44,33,0,115,21,0,106,100,0,84,86,26,17,140,77,126,4,123,3,0,0,9,9,2,32,42,81,4,0,4,0,0,11,17,0,72,118,44,25,0,90,7,13,0,2,14,80,83,86,56,0,6,60,103,51,2,4,56,42,0,1,70,2,0,16,118,19,1,57,70,86,46,7,62,33,75,59,108,82,33,10,71,10,29,89,127,24,23,0,50,5,84,63,73,61,147,12,36,9,61,13,0,4,5,27,68,34,18,76,11,62,5,49,39,1,141,94,25,64,10,40,32,94,41,0,1,64,4,55,52,76,0,118,14,90,18,109,36,2,32,0,0,0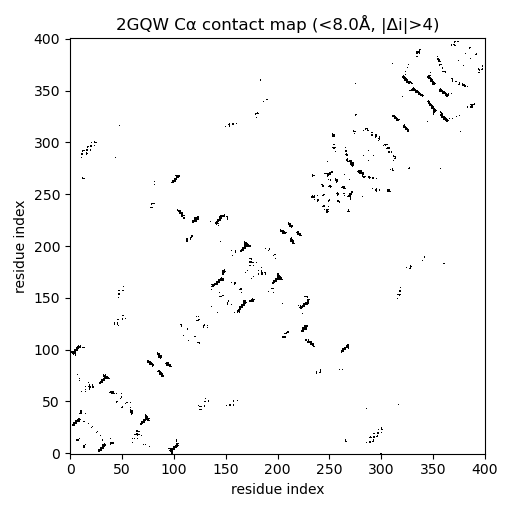,19,0,0,49,9,129,6,52,36,49,34,171,97,68,24,11,97,21,76,4,4,11,58,31,2,0,60,20,1,0,93,27,9,42,52,98,128,15,110,17,31,73,84,28,23,49,31,67,0,58,0,48,55,0,136,1,33,3,1,17,46,34,76,33,90,74,61,12,64,27,56,77,52,42,77,127,95,17,111,3,1,0,0,5,2,72,160,30,106,0,13,0,2,1,0,0,21,23,72,214,23,10,52,2,0,62,119,0,2,63,72,10,7,143,23,93,42,71,28,0,46,62,125,93,27,90,6,130,51,46,2,86,88,91

InterPro domains:
  IPR016156 FAD/NAD-linked reductase, dimerisation domain superfamily [G3DSA:3.30.390.30] (318-408)
  IPR016156 FAD/NAD-linked reductase, dimerisation domain superfamily [SSF55424] (310-402)
  IPR023753 FAD/NAD(P)-binding domain [PF07992] (10-298)
  IPR028202 Reductase, C-terminal [PF14759] (318-403)
  IPR036188 FAD/NAD(P)-binding domain superfamily [G3DSA:3.50.50.60] (1-138)
  IPR036188 FAD/NAD(P)-binding domain superfamily [G3DSA:3.50.50.60] (143-317)
  IPR036188 FAD/NAD(P)-binding domain superfamily [SSF51905] (7-186)
  IPR036188 FAD/NAD(P)-binding domain superfamily [SSF51905] (147-306)
  IPR050446 FAD-dependent Oxidoreductases and Apoptosis Regulators [PTHR43557] (5-388)

CATH classification: 3.50.50.60 (+2 more: 3.50.50.60, 3.30.390.30)